Protein AF-A0A1G1N4B4-F1 (afdb_monomer)

Radius of gyration: 25.3 Å; Cα contacts (8 Å, |Δi|>4): 571; chains: 1; bounding box: 59×42×74 Å

pLDDT: mean 86.36, std 13.58, range [38.28, 98.62]

Nearest PDB structures (foldseek):
  8tgn-assembly1_A  TM=1.519E-01  e=7.685E+00  Homo sapiens

Secondary structure (DSSP, 8-state):
-HHHHHHHHHHHHHHTTTS-HHHHHHHHHHHHHHTTTT-----HHHHHHHHHHHHHHHHHHHPSPSSHHHHHHHHHHHHHHHHHHHHH-HHHHHHHHHHHHHHHHHSTTHHHHHHHHHHHHHHHHHHHHHHH-S-HHHHHHHH--TTTGGGGG-GGGGGGGGTHHHHHHHHHHHHHTHHHHHHHHHHHHHHHHHHHHHHHHSSS-GGG--TTHHHHHHHHHHHHHHHGGG--SHHHHHHHHHHHHHHHHHHHHHHHHHHHHHHHHHHHHTTSS-GGGEEE--STTSTT-EEEHHHHHHHHHHHHHHHHHS-TTS-EEE-GGGGHHHHHHT-PPPTTS----TT-PPPTTHHHHHHHHHHHHS--SEEEEEHHHHHHHHHHTT-HHHHHHHEEEEEEETTEEEEEE--

Structure (mmCIF, N/CA/C/O backbone):
data_AF-A0A1G1N4B4-F1
#
_entry.id   AF-A0A1G1N4B4-F1
#
loop_
_atom_site.group_PDB
_atom_site.id
_atom_site.type_symbol
_atom_site.label_atom_id
_atom_site.label_alt_id
_atom_site.label_comp_id
_atom_site.label_asym_id
_atom_site.label_entity_id
_atom_site.label_seq_id
_atom_site.pdbx_PDB_ins_code
_atom_site.Cartn_x
_atom_site.Cartn_y
_atom_site.Cartn_z
_atom_site.occupancy
_atom_site.B_iso_or_equiv
_atom_site.auth_seq_id
_atom_site.auth_comp_id
_atom_site.auth_asym_id
_atom_site.auth_atom_id
_atom_site.pdbx_PDB_model_num
ATOM 1 N N . MET A 1 1 ? -7.310 0.679 -12.005 1.00 62.72 1 MET A N 1
ATOM 2 C CA . MET A 1 1 ? -8.702 0.733 -11.497 1.00 62.72 1 MET A CA 1
ATOM 3 C C . MET A 1 1 ? -9.052 -0.441 -10.583 1.00 62.72 1 MET A C 1
ATOM 5 O O . MET A 1 1 ? -9.469 -0.174 -9.468 1.00 62.72 1 MET A O 1
ATOM 9 N N . VAL A 1 2 ? -8.836 -1.705 -10.985 1.00 78.50 2 VAL A N 1
ATOM 10 C CA . VAL A 1 2 ? -9.218 -2.896 -10.183 1.00 78.50 2 VAL A CA 1
ATOM 11 C C . VAL A 1 2 ? -8.687 -2.865 -8.740 1.00 78.50 2 VAL A C 1
ATOM 13 O O . VAL A 1 2 ? -9.461 -3.049 -7.807 1.00 78.50 2 VAL A O 1
ATOM 16 N N . VAL A 1 3 ? -7.397 -2.557 -8.549 1.00 82.81 3 VAL A N 1
ATOM 17 C CA . VAL A 1 3 ? -6.763 -2.459 -7.218 1.00 82.81 3 VAL A CA 1
ATOM 18 C C . VAL A 1 3 ? -7.506 -1.479 -6.303 1.00 82.81 3 VAL A C 1
ATOM 20 O O . VAL A 1 3 ? -7.942 -1.859 -5.219 1.00 82.81 3 VAL A O 1
ATOM 23 N N . SER A 1 4 ? -7.702 -0.238 -6.757 1.00 84.25 4 SER A N 1
ATOM 24 C CA . SER A 1 4 ? -8.369 0.808 -5.978 1.00 84.25 4 SER A CA 1
ATOM 25 C C . SER A 1 4 ? -9.798 0.403 -5.609 1.00 84.25 4 SER A C 1
ATOM 27 O O . SER A 1 4 ? -10.185 0.533 -4.452 1.00 84.25 4 SER A O 1
ATOM 29 N N . SER A 1 5 ? -10.564 -0.155 -6.554 1.00 89.56 5 SER A N 1
ATOM 30 C CA . SER A 1 5 ? -11.940 -0.611 -6.311 1.00 89.56 5 SER A CA 1
ATOM 31 C C . SER A 1 5 ? -12.020 -1.688 -5.228 1.00 89.56 5 SER A C 1
ATOM 33 O O . SER A 1 5 ? -12.883 -1.607 -4.355 1.00 89.56 5 SER A O 1
ATOM 35 N N . ILE A 1 6 ? -11.102 -2.661 -5.246 1.00 92.88 6 ILE A N 1
ATOM 36 C CA . ILE A 1 6 ? -11.040 -3.721 -4.231 1.00 92.88 6 ILE A CA 1
ATOM 37 C C . ILE A 1 6 ? -10.705 -3.135 -2.857 1.00 92.88 6 ILE A C 1
ATOM 39 O O . ILE A 1 6 ? -11.352 -3.486 -1.871 1.00 92.88 6 ILE A O 1
ATOM 43 N N . VAL A 1 7 ? -9.736 -2.218 -2.782 1.00 93.50 7 VAL A N 1
ATOM 44 C CA . VAL A 1 7 ? -9.358 -1.565 -1.520 1.00 93.50 7 VAL A CA 1
ATOM 45 C C . VAL A 1 7 ? -10.528 -0.766 -0.940 1.00 93.50 7 VAL A C 1
ATOM 47 O O . VAL A 1 7 ? -10.846 -0.926 0.236 1.00 93.50 7 VAL A O 1
ATOM 50 N N . ILE A 1 8 ? -11.211 0.045 -1.753 1.00 94.56 8 ILE A N 1
ATOM 51 C CA . ILE A 1 8 ? -12.369 0.839 -1.312 1.00 94.56 8 ILE A CA 1
ATOM 52 C C . ILE A 1 8 ? -13.488 -0.072 -0.805 1.00 94.56 8 ILE A C 1
ATOM 54 O O . ILE A 1 8 ? -14.028 0.163 0.275 1.00 94.56 8 ILE A O 1
ATOM 58 N N . ALA A 1 9 ? -13.812 -1.132 -1.553 1.00 96.25 9 ALA A N 1
ATOM 59 C CA . ALA A 1 9 ? -14.811 -2.109 -1.139 1.00 96.25 9 ALA A CA 1
ATOM 60 C C . ALA A 1 9 ? -14.412 -2.791 0.178 1.00 96.25 9 ALA A C 1
ATOM 62 O O . ALA A 1 9 ? -15.242 -2.928 1.074 1.00 96.25 9 ALA A O 1
ATOM 63 N N . GLY A 1 10 ? -13.136 -3.152 0.334 1.00 95.88 10 GLY A N 1
ATOM 64 C CA . GLY A 1 10 ? -12.613 -3.727 1.569 1.00 95.88 10 GLY A CA 1
ATOM 65 C C . GLY A 1 10 ? -12.801 -2.800 2.770 1.00 95.88 10 GLY A C 1
ATOM 66 O O . GLY A 1 10 ? -13.365 -3.212 3.782 1.00 95.88 10 GLY A O 1
ATOM 67 N N . ILE A 1 11 ? -12.430 -1.522 2.636 1.00 96.94 11 ILE A N 1
ATOM 68 C CA . ILE A 1 11 ? -12.612 -0.519 3.696 1.00 96.94 11 ILE A CA 1
ATOM 69 C C . ILE A 1 11 ? -14.091 -0.283 4.016 1.00 96.94 11 ILE A C 1
ATOM 71 O O . ILE A 1 11 ? -14.455 -0.214 5.194 1.00 96.94 11 ILE A O 1
ATOM 75 N N . PHE A 1 12 ? -14.956 -0.226 3.002 1.00 97.69 12 PHE A N 1
ATOM 76 C CA . PHE A 1 12 ? -16.398 -0.119 3.207 1.00 97.69 12 PHE A CA 1
ATOM 77 C C . PHE A 1 12 ? -16.924 -1.298 4.034 1.00 97.69 12 PHE A C 1
ATOM 79 O O . PHE A 1 12 ? -17.567 -1.096 5.064 1.00 97.69 12 PHE A O 1
ATOM 86 N N . VAL A 1 13 ? -16.614 -2.534 3.628 1.00 97.12 13 VAL A N 1
ATOM 87 C CA . VAL A 1 13 ? -17.072 -3.753 4.317 1.00 97.12 13 VAL A CA 1
ATOM 88 C C . VAL A 1 13 ? -16.498 -3.843 5.732 1.00 97.12 13 VAL A C 1
ATOM 90 O O . VAL A 1 13 ? -17.191 -4.280 6.649 1.00 97.12 13 VAL A O 1
ATOM 93 N N . MET A 1 14 ? -15.260 -3.389 5.941 1.00 95.75 14 MET A N 1
ATOM 94 C CA . MET A 1 14 ? -14.613 -3.368 7.253 1.00 95.75 14 MET A CA 1
ATOM 95 C C . MET A 1 14 ? -15.399 -2.535 8.284 1.00 95.75 14 MET A C 1
ATOM 97 O O . MET A 1 14 ? -15.497 -2.935 9.451 1.00 95.75 14 MET A O 1
ATOM 101 N N . LEU A 1 15 ? -15.969 -1.406 7.847 1.00 97.38 15 LEU A N 1
ATOM 102 C CA . LEU A 1 15 ? -16.739 -0.461 8.664 1.00 97.38 15 LEU A CA 1
ATOM 103 C C . LEU A 1 15 ? -18.243 -0.761 8.706 1.00 97.38 15 LEU A C 1
ATOM 105 O O . LEU A 1 15 ? -18.910 -0.441 9.696 1.00 97.38 15 LEU A O 1
ATOM 109 N N . TRP A 1 16 ? -18.773 -1.380 7.649 1.00 95.38 16 TRP A N 1
ATOM 110 C CA . TRP A 1 16 ? -20.190 -1.685 7.498 1.00 95.38 16 TRP A CA 1
ATOM 111 C C . TRP A 1 16 ? -20.737 -2.430 8.723 1.00 95.38 16 TRP A C 1
ATOM 113 O O . TRP A 1 16 ? -20.132 -3.377 9.227 1.00 95.38 16 TRP A O 1
ATOM 123 N N . LYS A 1 17 ? -21.894 -1.979 9.223 1.00 93.69 17 LYS A N 1
ATOM 124 C CA . LYS A 1 17 ? -22.563 -2.448 10.457 1.00 93.69 17 LYS A CA 1
ATOM 125 C C . LYS A 1 17 ? -21.830 -2.185 11.783 1.00 93.69 17 LYS A C 1
ATOM 127 O O . LYS A 1 17 ? -22.417 -2.447 12.828 1.00 93.69 17 LYS A O 1
ATOM 132 N N . ARG A 1 18 ? -20.596 -1.666 11.782 1.00 95.88 18 ARG A N 1
ATOM 133 C C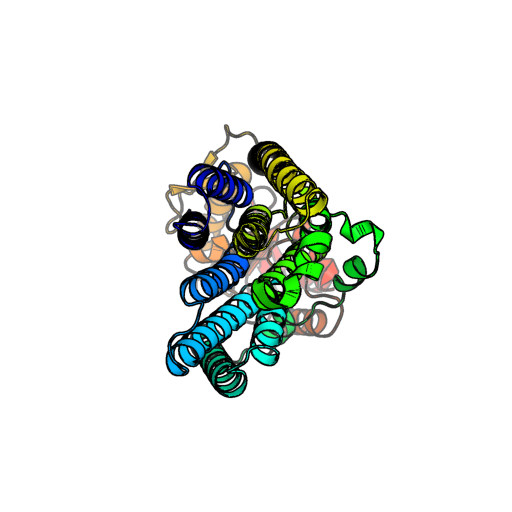A . ARG A 1 18 ? -19.823 -1.359 13.008 1.00 95.88 18 ARG A CA 1
ATOM 134 C C . ARG A 1 18 ? -19.737 0.131 13.310 1.00 95.88 18 ARG A C 1
ATOM 136 O O . ARG A 1 18 ? -19.601 0.525 14.463 1.00 95.88 18 ARG A O 1
ATOM 143 N N . VAL A 1 19 ? -19.821 0.949 12.270 1.00 97.44 19 VAL A N 1
ATOM 144 C CA . VAL A 1 19 ? -19.751 2.409 12.327 1.00 97.44 19 VAL A CA 1
ATOM 145 C C . VAL A 1 19 ? -20.936 2.974 11.525 1.00 97.44 19 VAL A C 1
ATOM 147 O O . VAL A 1 19 ? -21.379 2.324 10.574 1.00 97.44 19 VAL A O 1
ATOM 150 N N . PRO A 1 20 ? -21.494 4.153 11.873 1.00 97.75 20 PRO A N 1
ATOM 151 C CA . PRO A 1 20 ? -22.558 4.772 11.093 1.00 97.75 20 PRO A CA 1
ATOM 152 C C . PRO A 1 20 ? -22.214 4.891 9.611 1.00 97.75 20 PRO A C 1
ATOM 154 O O . PRO A 1 20 ? -21.070 5.166 9.232 1.00 97.75 20 PRO A O 1
ATOM 157 N N . LEU A 1 21 ? -23.235 4.725 8.770 1.00 97.69 21 LEU A N 1
ATOM 158 C CA . LEU A 1 21 ? -23.073 4.702 7.320 1.00 97.69 21 LEU A CA 1
ATOM 159 C C . LEU A 1 21 ? -22.429 5.985 6.782 1.00 97.69 21 LEU A C 1
ATOM 161 O O . LEU A 1 21 ? -21.584 5.912 5.900 1.00 97.69 21 LEU A O 1
ATOM 165 N N . ILE A 1 22 ? -22.752 7.146 7.355 1.00 97.50 22 ILE A N 1
ATOM 166 C CA . ILE A 1 22 ? -22.167 8.421 6.927 1.00 97.50 22 ILE A CA 1
ATOM 167 C C . ILE A 1 22 ? -20.639 8.458 7.103 1.00 97.50 22 ILE A C 1
ATOM 169 O O . ILE A 1 22 ? -19.933 8.913 6.208 1.00 97.50 22 ILE A O 1
ATOM 173 N N . PHE A 1 23 ? -20.105 7.906 8.197 1.00 97.69 23 PHE A N 1
ATOM 174 C CA . PHE A 1 23 ? -18.655 7.826 8.414 1.00 97.69 23 PHE A CA 1
ATOM 175 C C . PHE A 1 23 ? -18.024 6.727 7.561 1.00 97.69 23 PHE A C 1
ATOM 177 O O . PHE A 1 23 ? -16.926 6.903 7.044 1.00 97.69 23 PHE A O 1
ATOM 184 N N . THR A 1 24 ? -18.746 5.627 7.341 1.00 97.88 24 THR A N 1
ATOM 185 C CA . THR A 1 24 ? -18.329 4.573 6.406 1.00 97.88 24 THR A CA 1
ATOM 186 C C . THR A 1 24 ? -18.165 5.126 4.987 1.00 97.88 24 THR A C 1
ATOM 188 O O . THR A 1 24 ? -17.136 4.899 4.350 1.00 97.88 24 THR A O 1
ATOM 191 N N . ALA A 1 25 ? -19.138 5.905 4.508 1.00 97.88 25 ALA A N 1
ATOM 192 C CA . ALA A 1 25 ? -19.090 6.566 3.210 1.00 97.88 25 ALA A CA 1
ATOM 193 C C . ALA A 1 25 ? -17.952 7.595 3.146 1.00 97.88 25 ALA A C 1
ATOM 195 O O . ALA A 1 25 ? -17.162 7.565 2.208 1.00 97.88 25 ALA A O 1
ATOM 196 N N . LEU A 1 26 ? -17.812 8.441 4.173 1.00 98.06 26 LEU A N 1
ATOM 197 C CA . LEU A 1 26 ? -16.741 9.436 4.269 1.00 98.06 26 LEU A CA 1
ATOM 198 C C . LEU A 1 26 ? -15.349 8.798 4.152 1.00 98.06 26 LEU A C 1
ATOM 200 O O . LEU A 1 26 ? -14.536 9.229 3.339 1.00 98.06 26 LEU A O 1
ATOM 204 N N . VAL A 1 27 ? -15.083 7.737 4.915 1.00 97.69 27 VAL A N 1
ATOM 205 C CA . VAL A 1 27 ? -13.790 7.036 4.886 1.00 97.69 27 VAL A CA 1
ATOM 206 C C . VAL A 1 27 ? -13.583 6.267 3.575 1.00 97.69 27 VAL A C 1
ATOM 208 O O . VAL A 1 27 ? -12.455 6.162 3.090 1.00 97.69 27 VAL A O 1
ATOM 211 N N . SER A 1 28 ? -14.656 5.777 2.951 1.00 97.12 28 SER A N 1
ATOM 212 C CA . SER A 1 28 ? -14.583 5.153 1.622 1.00 97.12 28 SER A CA 1
ATOM 213 C C . SER A 1 28 ? -14.209 6.178 0.545 1.00 97.12 28 SER A C 1
ATOM 215 O O . SER A 1 28 ? -13.353 5.897 -0.290 1.00 97.12 28 SER A O 1
ATOM 217 N N . VAL A 1 29 ? -14.770 7.393 0.603 1.00 96.31 29 VAL A N 1
ATOM 218 C CA . VAL A 1 29 ? -14.394 8.516 -0.277 1.00 96.31 29 VAL A CA 1
ATOM 219 C C . VAL A 1 29 ? -12.964 8.984 -0.002 1.00 96.31 29 VAL A C 1
ATOM 221 O O . VAL A 1 29 ? -12.225 9.275 -0.939 1.00 96.31 29 VAL A O 1
ATOM 224 N N . LEU A 1 30 ? -12.529 9.007 1.259 1.00 96.69 30 LEU A N 1
ATOM 225 C CA . LEU A 1 30 ? -11.130 9.276 1.592 1.00 96.69 30 LEU A CA 1
ATOM 226 C C . LEU A 1 30 ? -10.199 8.230 0.969 1.00 96.69 30 LEU A C 1
ATOM 228 O O . LEU A 1 30 ? -9.240 8.585 0.297 1.00 96.69 30 LEU A O 1
ATOM 232 N N . THR A 1 31 ? -10.518 6.945 1.121 1.00 95.38 31 THR A N 1
ATOM 233 C CA . THR A 1 31 ? -9.761 5.847 0.497 1.00 95.38 31 THR A CA 1
ATOM 234 C C . THR A 1 31 ? -9.702 5.998 -1.025 1.00 95.38 31 THR A C 1
ATOM 236 O O . THR A 1 31 ? -8.644 5.818 -1.622 1.00 95.38 31 THR A O 1
ATOM 239 N N . LEU A 1 32 ? -10.821 6.377 -1.648 1.00 92.56 32 LEU A N 1
ATOM 240 C CA . LEU A 1 32 ? -10.923 6.628 -3.085 1.00 92.56 32 LEU A CA 1
ATOM 241 C C . LEU A 1 32 ? -9.916 7.688 -3.552 1.00 92.56 32 LEU A C 1
ATOM 243 O O . LEU A 1 32 ? -9.167 7.446 -4.497 1.00 92.56 32 LEU A O 1
ATOM 247 N N . VAL A 1 33 ? -9.865 8.848 -2.889 1.00 91.50 33 VAL A N 1
ATOM 248 C CA . VAL A 1 33 ? -8.936 9.920 -3.283 1.00 91.50 33 VAL A CA 1
ATOM 249 C C . VAL A 1 33 ? -7.495 9.645 -2.860 1.00 91.50 33 VAL A C 1
ATOM 251 O O . VAL A 1 33 ? -6.584 10.058 -3.574 1.00 91.50 33 VAL A O 1
ATOM 254 N N . SER A 1 34 ? -7.278 8.901 -1.769 1.00 90.38 34 SER A N 1
ATOM 255 C CA . SER A 1 34 ? -5.951 8.428 -1.367 1.00 90.38 34 SER A CA 1
ATOM 256 C C . SER A 1 34 ? -5.321 7.533 -2.430 1.00 90.38 34 SER A C 1
ATOM 258 O O . SER A 1 34 ? -4.125 7.623 -2.638 1.00 90.38 34 SER A O 1
ATOM 260 N N . PHE A 1 35 ? -6.109 6.738 -3.160 1.00 86.94 35 PHE A N 1
ATOM 261 C CA . PHE A 1 35 ? -5.646 5.922 -4.294 1.00 86.94 35 PHE A CA 1
ATOM 262 C C . PHE A 1 35 ? -5.773 6.655 -5.657 1.00 86.94 35 PHE A C 1
ATOM 264 O O . PHE A 1 35 ? -6.035 6.028 -6.687 1.00 86.94 35 PHE A O 1
ATOM 271 N N . TYR A 1 36 ? -5.602 7.987 -5.641 1.00 71.12 36 TYR A N 1
ATOM 272 C CA . TYR A 1 36 ? -5.532 8.942 -6.767 1.00 71.12 36 TYR A CA 1
ATOM 273 C C . TYR A 1 36 ? -6.633 8.820 -7.824 1.00 71.12 36 TYR A C 1
ATOM 275 O O . TYR A 1 36 ? -6.377 8.681 -9.018 1.00 71.12 36 TYR A O 1
ATOM 283 N N . TRP A 1 37 ? -7.887 8.950 -7.402 1.00 63.28 37 TRP A N 1
ATOM 284 C CA . TRP A 1 37 ? -9.055 8.830 -8.278 1.00 63.28 37 TRP A CA 1
ATOM 285 C C . TRP A 1 37 ? -9.079 9.672 -9.581 1.00 63.28 37 TRP A C 1
ATOM 287 O O . TRP A 1 37 ? -9.724 9.207 -10.516 1.00 63.28 37 TRP A O 1
ATOM 297 N N . PRO A 1 38 ? -8.383 10.816 -9.777 1.00 57.94 38 PRO A N 1
ATOM 298 C CA . PRO A 1 38 ? -8.297 11.393 -11.126 1.00 57.94 38 PRO A CA 1
ATOM 299 C C . PRO A 1 38 ? -7.073 10.942 -11.950 1.00 57.94 38 PRO A C 1
ATOM 301 O O . PRO A 1 38 ? -7.023 11.251 -13.139 1.00 57.94 38 PRO A O 1
ATOM 304 N N . SER A 1 39 ? -6.096 10.236 -11.369 1.00 61.50 39 SER A N 1
ATOM 305 C CA . SER A 1 39 ? -4.908 9.720 -12.067 1.00 61.50 39 SER A CA 1
ATOM 306 C C . SER A 1 39 ? -4.508 8.358 -11.503 1.00 61.50 39 SER A C 1
ATOM 308 O O . SER A 1 39 ? -3.727 8.253 -10.558 1.00 61.50 39 SER A O 1
ATOM 310 N N . SER A 1 40 ? -5.057 7.283 -12.071 1.00 56.94 40 SER A N 1
ATOM 311 C CA . SER A 1 40 ? -4.682 5.930 -11.665 1.00 56.94 40 SER A CA 1
ATOM 312 C C . SER A 1 40 ? -3.330 5.554 -12.272 1.00 56.94 40 SER A C 1
ATOM 314 O O . SER A 1 40 ? -3.279 4.861 -13.288 1.00 56.94 40 SER A O 1
ATOM 316 N N . HIS A 1 41 ? -2.236 6.002 -11.663 1.00 62.00 41 HIS A N 1
ATOM 317 C CA . HIS A 1 41 ? -0.910 5.528 -12.039 1.00 62.00 41 HIS A CA 1
ATOM 318 C C . HIS A 1 41 ? -0.619 4.201 -11.311 1.00 62.00 41 HIS A C 1
ATOM 320 O O . HIS A 1 41 ? -0.771 4.120 -10.086 1.00 62.00 41 HIS A O 1
ATOM 326 N N . PRO A 1 42 ? -0.243 3.122 -12.022 1.00 66.00 42 PRO A N 1
ATOM 327 C CA . PRO A 1 42 ? 0.065 1.843 -11.387 1.00 66.00 42 PRO A CA 1
ATOM 328 C C . PRO A 1 42 ? 1.412 1.931 -10.666 1.00 66.00 42 PRO A C 1
ATOM 330 O O . PRO A 1 42 ? 2.459 1.769 -11.281 1.00 66.00 42 PRO A O 1
ATOM 333 N N . TRP A 1 43 ? 1.401 2.260 -9.374 1.00 76.25 43 TRP A N 1
ATOM 334 C CA . TRP A 1 43 ? 2.604 2.253 -8.537 1.00 76.25 43 TRP A CA 1
ATOM 335 C C . TRP A 1 43 ? 2.638 0.960 -7.733 1.00 76.25 43 TRP A C 1
ATOM 337 O O . TRP A 1 43 ? 1.604 0.508 -7.234 1.00 76.25 43 TRP A O 1
ATOM 347 N N . TYR A 1 44 ? 3.827 0.374 -7.589 1.00 82.00 44 TYR A N 1
ATOM 348 C CA . TYR A 1 44 ? 4.023 -0.849 -6.804 1.00 82.00 44 TYR A CA 1
ATOM 349 C C . TYR A 1 44 ? 3.528 -0.692 -5.357 1.00 82.00 44 TYR A C 1
ATOM 351 O O . TYR A 1 44 ? 3.053 -1.657 -4.765 1.00 82.00 44 TYR A O 1
ATOM 359 N N . ASP A 1 45 ? 3.543 0.531 -4.816 1.00 87.31 45 ASP A N 1
ATOM 360 C CA . ASP A 1 45 ? 2.978 0.891 -3.513 1.00 87.31 45 ASP A CA 1
ATOM 361 C C . ASP A 1 45 ? 1.489 0.531 -3.401 1.00 87.31 45 ASP A C 1
ATOM 363 O O . ASP A 1 45 ? 1.076 -0.063 -2.405 1.00 87.31 45 ASP A O 1
ATOM 367 N N . HIS A 1 46 ? 0.684 0.809 -4.435 1.00 88.81 46 HIS A N 1
ATOM 368 C CA . HIS A 1 46 ? -0.741 0.458 -4.445 1.00 88.81 46 HIS A CA 1
ATOM 369 C C . HIS A 1 46 ? -0.948 -1.048 -4.335 1.00 88.81 46 HIS A C 1
ATOM 371 O O . HIS A 1 46 ? -1.781 -1.505 -3.554 1.00 88.81 46 HIS A O 1
ATOM 377 N N . SER A 1 47 ? -0.188 -1.812 -5.117 1.00 90.94 47 SER A N 1
ATOM 378 C CA . SER A 1 47 ? -0.277 -3.269 -5.133 1.00 90.94 47 SER A CA 1
ATOM 379 C C . SER A 1 47 ? 0.236 -3.872 -3.823 1.00 90.94 47 SER A C 1
ATOM 381 O O . SER A 1 47 ? -0.377 -4.793 -3.294 1.00 90.94 47 SER A O 1
ATOM 383 N N . ALA A 1 48 ? 1.304 -3.325 -3.236 1.00 93.00 48 ALA A N 1
ATOM 384 C CA . ALA A 1 48 ? 1.812 -3.793 -1.949 1.00 93.00 48 ALA A CA 1
ATOM 385 C C . ALA A 1 48 ? 0.805 -3.528 -0.817 1.00 93.00 48 ALA A C 1
ATOM 387 O O . ALA A 1 48 ? 0.537 -4.420 -0.004 1.00 93.00 48 ALA A O 1
ATOM 388 N N . HIS A 1 49 ? 0.200 -2.336 -0.784 1.00 95.00 49 HIS A N 1
ATOM 389 C CA . HIS A 1 49 ? -0.834 -1.998 0.193 1.00 95.00 49 HIS A CA 1
ATOM 390 C C . HIS A 1 49 ? -2.142 -2.760 -0.026 1.00 95.00 49 HIS A C 1
ATOM 392 O O . HIS A 1 49 ? -2.791 -3.094 0.961 1.00 95.00 49 HIS A O 1
ATOM 398 N N . LEU A 1 50 ? -2.515 -3.095 -1.267 1.00 95.31 50 LEU A N 1
ATOM 399 C CA . LEU A 1 50 ? -3.688 -3.928 -1.558 1.00 95.31 50 LEU A CA 1
ATOM 400 C C . LEU A 1 50 ? -3.670 -5.215 -0.734 1.00 95.31 50 LEU A C 1
ATOM 402 O O . LEU A 1 50 ? -4.635 -5.500 -0.027 1.00 95.31 50 LEU A O 1
ATOM 406 N N . TRP A 1 51 ? -2.570 -5.968 -0.795 1.00 97.12 51 TRP A N 1
ATOM 407 C CA . TRP A 1 51 ? -2.450 -7.239 -0.085 1.00 97.12 51 TRP A CA 1
ATOM 408 C C . TRP A 1 51 ? -2.590 -7.054 1.430 1.00 97.12 51 TRP A C 1
ATOM 410 O O . TRP A 1 51 ? -3.381 -7.742 2.079 1.00 97.12 51 TRP A O 1
ATOM 420 N N . GLY A 1 52 ? -1.895 -6.063 1.992 1.00 97.25 52 GLY A N 1
ATOM 421 C CA . GLY A 1 52 ? -1.977 -5.753 3.418 1.00 97.25 52 GLY A CA 1
ATOM 422 C C . GLY A 1 52 ? -3.368 -5.287 3.867 1.00 97.25 52 GLY A C 1
ATOM 423 O O . GLY A 1 52 ? -3.838 -5.686 4.933 1.00 97.25 52 GLY A O 1
ATOM 424 N N . ILE A 1 53 ? -4.068 -4.490 3.053 1.00 97.56 53 ILE A N 1
ATOM 425 C CA . ILE A 1 53 ? -5.428 -4.016 3.349 1.00 97.56 53 ILE A CA 1
ATOM 426 C C . ILE A 1 53 ? -6.453 -5.147 3.211 1.00 97.56 53 ILE A C 1
ATOM 428 O O . ILE A 1 53 ? -7.380 -5.214 4.016 1.00 97.56 53 ILE A O 1
ATOM 432 N N . LEU A 1 54 ? -6.290 -6.067 2.257 1.00 97.56 54 LEU A N 1
ATOM 433 C CA . LEU A 1 54 ? -7.131 -7.263 2.152 1.00 97.56 54 LEU A CA 1
ATOM 434 C C . LEU A 1 54 ? -6.998 -8.151 3.390 1.00 97.56 54 LEU A C 1
ATOM 436 O O . LEU A 1 54 ? -8.010 -8.548 3.971 1.00 97.56 54 LEU A O 1
ATOM 440 N N . ALA A 1 55 ? -5.764 -8.408 3.833 1.00 97.88 55 ALA A N 1
ATOM 441 C CA . ALA A 1 55 ? -5.500 -9.129 5.075 1.00 97.88 55 ALA A CA 1
ATOM 442 C C . ALA A 1 55 ? -6.148 -8.443 6.279 1.00 97.88 55 ALA A C 1
ATOM 444 O O . ALA A 1 55 ? -6.857 -9.087 7.051 1.00 97.88 55 ALA A O 1
ATOM 445 N N . LEU A 1 56 ? -5.970 -7.124 6.402 1.00 97.88 56 LEU A N 1
ATOM 446 C CA . LEU A 1 56 ? -6.591 -6.335 7.460 1.00 97.88 56 LEU A CA 1
ATOM 447 C C . LEU A 1 56 ? -8.121 -6.427 7.413 1.00 97.88 56 LEU A C 1
ATOM 449 O O . LEU A 1 56 ? -8.757 -6.639 8.440 1.00 97.88 56 LEU A O 1
ATOM 453 N N . THR A 1 57 ? -8.713 -6.295 6.229 1.00 97.38 57 THR A N 1
ATOM 454 C CA . THR A 1 57 ? -10.164 -6.343 6.028 1.00 97.38 57 THR A CA 1
ATOM 455 C C . THR A 1 57 ? -10.723 -7.683 6.491 1.00 97.38 57 THR A C 1
ATOM 457 O O . THR A 1 57 ? -11.637 -7.713 7.318 1.00 97.38 57 THR A O 1
ATOM 460 N N . LEU A 1 58 ? -10.144 -8.795 6.023 1.00 96.62 58 LEU A N 1
ATOM 461 C CA . LEU A 1 58 ? -10.572 -10.136 6.418 1.00 96.62 58 LEU A CA 1
ATOM 462 C C . LEU A 1 58 ? -10.386 -10.357 7.921 1.00 96.62 58 LEU A C 1
ATOM 464 O O . LEU A 1 58 ? -11.298 -10.850 8.582 1.00 96.62 58 LEU A O 1
ATOM 468 N N . LEU A 1 59 ? -9.249 -9.929 8.474 1.00 96.88 59 LEU A N 1
ATOM 469 C CA . LEU A 1 59 ? -8.963 -10.011 9.903 1.00 96.88 59 LEU A CA 1
ATOM 470 C C . LEU A 1 59 ? -10.017 -9.273 10.737 1.00 96.88 59 LEU A C 1
ATOM 472 O O . LEU A 1 59 ? -10.530 -9.812 11.716 1.00 96.88 59 LEU A O 1
ATOM 476 N N . ILE A 1 60 ? -10.368 -8.047 10.353 1.00 96.50 60 ILE A N 1
ATOM 477 C CA . ILE A 1 60 ? -11.362 -7.246 11.067 1.00 96.50 60 ILE A CA 1
ATOM 478 C C . ILE A 1 60 ? -12.764 -7.848 10.920 1.00 96.50 60 ILE A C 1
ATOM 480 O O . ILE A 1 60 ? -13.505 -7.893 11.898 1.00 96.50 60 ILE A O 1
ATOM 484 N N . ILE A 1 61 ? -13.146 -8.357 9.745 1.00 94.81 61 ILE A N 1
ATOM 485 C CA . ILE A 1 61 ? -14.440 -9.031 9.530 1.00 94.81 61 ILE A CA 1
ATOM 486 C C . ILE A 1 61 ? -14.552 -10.312 10.363 1.00 94.81 61 ILE A C 1
ATOM 488 O O . ILE A 1 61 ? -15.581 -10.521 11.001 1.00 94.81 61 ILE A O 1
ATOM 492 N N . ALA A 1 62 ? -13.499 -11.127 10.403 1.00 93.25 62 ALA A N 1
ATOM 493 C CA . ALA A 1 62 ? -13.488 -12.403 11.113 1.00 93.25 62 ALA A CA 1
ATOM 494 C C . ALA A 1 62 ? -13.515 -12.259 12.647 1.00 93.25 62 ALA A C 1
ATOM 496 O O . ALA A 1 62 ? -13.782 -13.235 13.348 1.00 93.25 62 ALA A O 1
ATOM 497 N N . ARG A 1 63 ? -13.244 -11.060 13.184 1.00 91.00 63 ARG A N 1
ATOM 498 C CA . ARG A 1 63 ? -13.258 -10.796 14.627 1.00 91.00 63 ARG A CA 1
ATOM 499 C C . ARG A 1 63 ? -14.662 -10.448 15.156 1.00 91.00 63 ARG A C 1
ATOM 501 O O . ARG A 1 63 ? -15.373 -9.657 14.526 1.00 91.00 63 ARG A O 1
ATOM 508 N N . PRO A 1 64 ? -15.024 -10.933 16.363 1.00 90.69 64 PRO A N 1
ATOM 509 C CA . PRO A 1 64 ? -14.266 -11.871 17.205 1.00 90.69 64 PRO A CA 1
ATOM 510 C C . PRO A 1 64 ? -14.286 -13.305 16.645 1.00 90.69 64 PRO A C 1
ATOM 512 O O . PRO A 1 64 ? -15.302 -13.750 16.112 1.00 90.69 64 PRO A O 1
ATOM 515 N N . PHE A 1 65 ? -13.178 -14.040 16.795 1.00 92.31 65 PHE A N 1
ATOM 516 C CA . PHE A 1 65 ? -13.088 -15.426 16.324 1.00 92.31 65 PHE A CA 1
ATOM 517 C C . PHE A 1 65 ? -13.971 -16.335 17.177 1.00 92.31 65 PHE A C 1
ATOM 519 O O . PHE A 1 65 ? -13.737 -16.475 18.378 1.00 92.31 65 PHE A O 1
ATOM 526 N N . LYS A 1 66 ? -14.968 -16.968 16.554 1.00 90.62 66 LYS A N 1
ATOM 527 C CA . LYS A 1 66 ? -15.874 -17.894 17.246 1.00 90.62 66 LYS A CA 1
ATOM 528 C C . LYS A 1 66 ? -15.196 -19.226 17.542 1.00 90.62 66 LYS A C 1
ATOM 530 O O . LYS A 1 66 ? -15.505 -19.851 18.551 1.00 90.62 66 LYS A O 1
ATOM 535 N N . GLN A 1 67 ? -14.289 -19.664 16.667 1.00 92.75 67 GLN A N 1
ATOM 536 C CA . GLN A 1 67 ? -13.589 -20.936 16.805 1.00 92.75 67 GLN A CA 1
ATOM 537 C C . GLN A 1 67 ? -12.077 -20.780 16.565 1.00 92.75 67 GLN A C 1
ATOM 539 O O . GLN A 1 67 ? -11.664 -19.938 15.763 1.00 92.75 67 GLN A O 1
ATOM 544 N N . PRO A 1 68 ? -11.223 -21.615 17.195 1.00 92.62 68 PRO A N 1
ATOM 545 C CA . PRO A 1 68 ? -9.775 -21.579 16.969 1.00 92.62 68 PRO A CA 1
ATOM 546 C C . PRO A 1 68 ? -9.378 -21.773 15.498 1.00 92.62 68 PRO A C 1
ATOM 548 O O . PRO A 1 68 ? -8.402 -21.178 15.046 1.00 92.62 68 PRO A O 1
ATOM 551 N N . ARG A 1 69 ? -10.159 -22.548 14.732 1.00 95.19 69 ARG A N 1
ATOM 552 C CA . ARG A 1 69 ? -9.950 -22.732 13.286 1.00 95.19 69 ARG A CA 1
ATOM 553 C C . ARG A 1 69 ? -10.129 -21.436 12.490 1.00 95.19 69 ARG A C 1
ATOM 555 O O . ARG A 1 69 ? -9.384 -21.193 11.551 1.00 95.19 69 ARG A O 1
ATOM 562 N N . ASP A 1 70 ? -11.062 -20.574 12.891 1.00 94.50 70 ASP A N 1
ATOM 563 C CA . ASP A 1 70 ? -11.300 -19.300 12.204 1.00 94.50 70 ASP A CA 1
ATOM 564 C C . ASP A 1 70 ? -10.089 -18.377 12.397 1.00 94.50 70 ASP A C 1
ATOM 566 O O . ASP A 1 70 ? -9.666 -17.677 11.479 1.00 94.50 70 ASP A O 1
ATOM 570 N N . CYS A 1 71 ? -9.486 -18.438 13.589 1.00 95.44 71 CYS A N 1
ATOM 571 C CA . CYS A 1 71 ? -8.246 -17.743 13.913 1.00 95.44 71 CYS A CA 1
ATOM 572 C C . CYS A 1 71 ? -7.061 -18.281 13.092 1.00 95.44 71 CYS A C 1
ATOM 574 O O . CYS A 1 71 ? -6.309 -17.485 12.534 1.00 95.44 71 CYS A O 1
ATOM 576 N N . LEU A 1 72 ? -6.942 -19.608 12.951 1.00 96.94 72 LEU A N 1
ATOM 577 C CA . LEU A 1 72 ? -5.944 -20.261 12.093 1.00 96.94 72 LEU A CA 1
ATOM 578 C C . LEU A 1 72 ? -6.054 -19.777 10.636 1.00 96.94 72 LEU A C 1
ATOM 580 O O . LEU A 1 72 ? -5.059 -19.344 10.060 1.00 96.94 72 LEU A O 1
ATOM 584 N N . TYR A 1 73 ? -7.253 -19.813 10.045 1.00 97.19 73 TYR A N 1
ATOM 585 C CA . TYR A 1 73 ? -7.455 -19.428 8.644 1.00 97.19 73 TYR A CA 1
ATOM 586 C C . TYR A 1 73 ? -7.251 -17.934 8.401 1.00 97.19 73 TYR A C 1
ATOM 588 O O . TYR A 1 73 ? -6.627 -17.561 7.408 1.00 97.19 73 TYR A O 1
ATOM 596 N N . ALA A 1 74 ? -7.717 -17.075 9.311 1.00 97.06 74 ALA A N 1
ATOM 597 C CA . ALA A 1 74 ? -7.454 -15.644 9.218 1.00 97.06 74 ALA A CA 1
ATOM 598 C C . ALA A 1 74 ? -5.951 -15.347 9.310 1.00 97.06 74 ALA A C 1
ATOM 600 O O . ALA A 1 74 ? -5.432 -14.556 8.524 1.00 97.06 74 ALA A O 1
ATOM 601 N N . ALA A 1 75 ? -5.232 -16.017 10.215 1.00 97.81 75 ALA A N 1
ATOM 602 C CA . ALA A 1 75 ? -3.788 -15.862 10.334 1.00 97.81 75 ALA A CA 1
ATOM 603 C C . ALA A 1 75 ? -3.038 -16.381 9.103 1.00 97.81 75 ALA A C 1
ATOM 605 O O . ALA A 1 75 ? -2.126 -15.709 8.626 1.00 97.81 75 ALA A O 1
ATOM 606 N N . MET A 1 76 ? -3.465 -17.511 8.535 1.00 98.31 76 MET A N 1
ATOM 607 C CA . MET A 1 76 ? -2.940 -18.037 7.272 1.00 98.31 76 MET A CA 1
ATOM 608 C C . MET A 1 76 ? -3.133 -17.057 6.119 1.00 98.31 76 MET A C 1
ATOM 610 O O . MET A 1 76 ? -2.191 -16.783 5.377 1.00 98.31 76 MET A O 1
ATOM 614 N N . PHE A 1 77 ? -4.317 -16.458 6.002 1.00 98.31 77 PHE A N 1
ATOM 615 C CA . PHE A 1 77 ? -4.562 -15.436 4.994 1.00 98.31 77 PHE A CA 1
ATOM 616 C C . PHE A 1 77 ? -3.672 -14.201 5.203 1.00 98.31 77 PHE A C 1
ATOM 618 O O . PHE A 1 77 ? -3.060 -13.722 4.250 1.00 98.31 77 PHE A O 1
ATOM 625 N N . CYS A 1 78 ? -3.519 -13.726 6.446 1.00 98.19 78 CYS A N 1
ATOM 626 C CA . CYS A 1 78 ? -2.607 -12.623 6.758 1.00 98.19 78 CYS A CA 1
ATOM 627 C C . CYS A 1 78 ? -1.149 -12.945 6.402 1.00 98.19 78 CYS A C 1
ATOM 629 O O . CYS A 1 78 ? -0.475 -12.090 5.836 1.00 98.19 78 CYS A O 1
ATOM 631 N N . GLY A 1 79 ? -0.665 -14.155 6.704 1.00 98.19 79 GLY A N 1
ATOM 632 C CA . GLY A 1 79 ? 0.700 -14.585 6.384 1.00 98.19 79 GLY A CA 1
ATOM 633 C C . GLY A 1 79 ? 0.961 -14.609 4.883 1.00 98.19 79 GLY A C 1
ATOM 634 O O . GLY A 1 79 ? 1.938 -14.027 4.416 1.00 98.19 79 GLY A O 1
ATOM 635 N N . LEU A 1 80 ? 0.034 -15.194 4.119 1.00 98.31 80 LEU A N 1
ATOM 636 C CA . LEU A 1 80 ? 0.101 -15.222 2.659 1.00 98.31 80 LEU A CA 1
ATOM 637 C C . LEU A 1 80 ? 0.155 -13.803 2.077 1.00 98.31 80 LEU A C 1
ATOM 639 O O . LEU A 1 80 ? 1.068 -13.466 1.327 1.00 98.31 80 LEU A O 1
ATOM 643 N N . MET A 1 81 ? -0.803 -12.955 2.449 1.00 98.19 81 MET A N 1
ATOM 644 C CA . MET A 1 81 ? -0.896 -11.589 1.935 1.00 98.19 81 MET A CA 1
ATOM 645 C C . MET A 1 81 ? 0.296 -10.715 2.349 1.00 98.19 81 MET A C 1
ATOM 647 O O . MET A 1 81 ? 0.745 -9.886 1.562 1.00 98.19 81 MET A O 1
ATOM 651 N N . ALA A 1 82 ? 0.833 -10.889 3.561 1.00 97.44 82 ALA A N 1
ATOM 652 C CA . ALA A 1 82 ? 2.007 -10.149 4.018 1.00 97.44 82 ALA A CA 1
ATOM 653 C C . ALA A 1 82 ? 3.257 -10.509 3.199 1.00 97.44 82 ALA A C 1
ATOM 655 O O . ALA A 1 82 ? 4.009 -9.616 2.810 1.00 97.44 82 ALA A O 1
ATOM 656 N N . VAL A 1 83 ? 3.436 -11.791 2.865 1.00 95.62 83 VAL A N 1
ATOM 657 C CA . VAL A 1 83 ? 4.511 -12.241 1.970 1.00 95.62 83 VAL A CA 1
ATOM 658 C C . VAL A 1 83 ? 4.316 -11.689 0.556 1.00 95.62 83 VAL A C 1
ATOM 660 O O . VAL A 1 83 ? 5.252 -11.127 -0.004 1.00 95.62 83 VAL A O 1
ATOM 663 N N . LEU A 1 84 ? 3.104 -11.748 -0.005 1.00 95.06 84 LEU A N 1
ATOM 664 C CA . LEU A 1 84 ? 2.826 -11.148 -1.319 1.00 95.06 84 LEU A CA 1
ATOM 665 C C . LEU A 1 84 ? 3.082 -9.632 -1.327 1.00 95.06 84 LEU A C 1
ATOM 667 O O . LEU A 1 84 ? 3.653 -9.105 -2.281 1.00 95.06 84 LEU A O 1
ATOM 671 N N . SER A 1 85 ? 2.726 -8.930 -0.246 1.00 95.25 85 SER A N 1
ATOM 67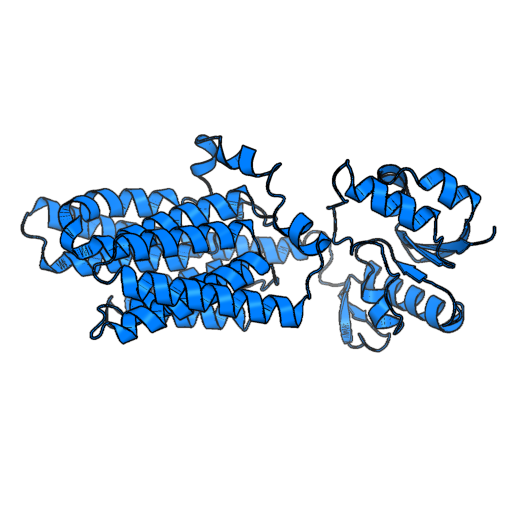2 C CA . SER A 1 85 ? 3.056 -7.514 -0.052 1.00 95.25 85 SER A CA 1
ATOM 673 C C . SER A 1 85 ? 4.568 -7.286 -0.049 1.00 95.25 85 SER A C 1
ATOM 675 O O . SER A 1 85 ? 5.046 -6.407 -0.761 1.00 95.25 85 SER A O 1
ATOM 677 N N . PHE A 1 86 ? 5.325 -8.114 0.678 1.00 92.69 86 PHE A N 1
ATOM 678 C CA . PHE A 1 86 ? 6.787 -8.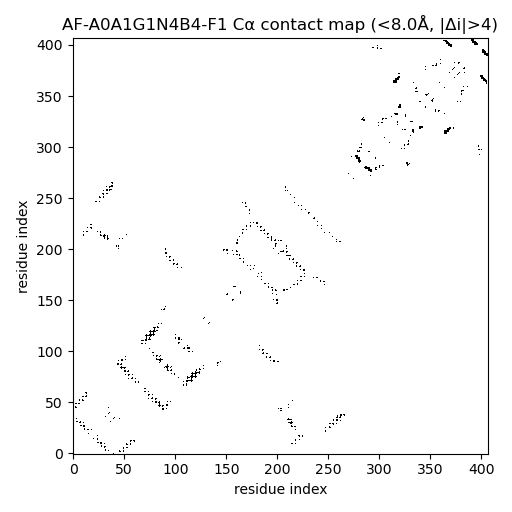036 0.761 1.00 92.69 86 PHE A CA 1
ATOM 679 C C . PHE A 1 86 ? 7.459 -8.228 -0.595 1.00 92.69 86 PHE A C 1
ATOM 681 O O . PHE A 1 86 ? 8.320 -7.438 -0.966 1.00 92.69 86 PHE A O 1
ATOM 688 N N . PHE A 1 87 ? 7.028 -9.217 -1.370 1.00 89.31 87 PHE A N 1
ATOM 689 C CA . PHE A 1 87 ? 7.578 -9.442 -2.703 1.00 89.31 87 PHE A CA 1
ATOM 690 C C . PHE A 1 87 ? 7.106 -8.427 -3.746 1.00 89.31 87 PHE A C 1
ATOM 692 O O . PHE A 1 87 ? 7.788 -8.224 -4.744 1.00 89.31 87 PHE A O 1
ATOM 699 N N . THR A 1 88 ? 5.972 -7.762 -3.514 1.00 88.50 88 THR A N 1
ATOM 700 C CA . THR A 1 88 ? 5.549 -6.625 -4.343 1.00 88.50 88 THR A CA 1
ATOM 701 C C . THR A 1 88 ? 6.384 -5.382 -4.031 1.00 88.50 88 THR A C 1
ATOM 703 O O . THR A 1 88 ? 6.797 -4.667 -4.942 1.00 88.50 88 THR A O 1
ATOM 706 N N . LYS A 1 89 ? 6.615 -5.102 -2.742 1.00 87.50 89 LYS A N 1
ATOM 707 C CA . LYS A 1 89 ? 7.491 -4.027 -2.276 1.00 87.50 89 LYS A CA 1
ATOM 708 C C . LYS A 1 89 ? 7.951 -4.285 -0.838 1.00 87.50 89 LYS A C 1
ATOM 710 O O . LYS A 1 89 ? 7.174 -4.165 0.113 1.00 87.50 89 LYS A O 1
ATOM 715 N N . SER A 1 90 ? 9.231 -4.607 -0.674 1.00 88.00 90 SER A N 1
ATOM 716 C CA . SER A 1 90 ? 9.787 -5.124 0.583 1.00 88.00 90 SER A CA 1
ATOM 717 C C . SER A 1 90 ? 9.650 -4.166 1.758 1.00 88.00 90 SER A C 1
ATOM 719 O O . SER A 1 90 ? 9.304 -4.596 2.857 1.00 88.00 90 SER A O 1
ATOM 721 N N . ASN A 1 91 ? 9.856 -2.867 1.539 1.00 86.94 91 ASN A N 1
ATOM 722 C CA . ASN A 1 91 ? 9.750 -1.846 2.578 1.00 86.94 91 ASN A CA 1
ATOM 723 C C . ASN A 1 91 ? 8.336 -1.797 3.191 1.00 86.94 91 ASN A C 1
ATOM 725 O O . ASN A 1 91 ? 8.193 -1.847 4.410 1.00 86.94 91 ASN A O 1
ATOM 729 N N . ILE A 1 92 ? 7.292 -1.787 2.358 1.00 91.94 92 ILE A N 1
ATOM 730 C CA . ILE A 1 92 ? 5.886 -1.793 2.788 1.00 91.94 92 ILE A CA 1
ATOM 731 C C . ILE A 1 92 ? 5.516 -3.146 3.403 1.00 91.94 92 ILE A C 1
ATOM 733 O O . ILE A 1 92 ? 4.940 -3.213 4.493 1.00 91.94 92 ILE A O 1
ATOM 737 N N . GLY A 1 93 ? 5.851 -4.239 2.717 1.00 93.62 93 GLY A N 1
ATOM 738 C CA . GLY A 1 93 ? 5.478 -5.577 3.158 1.00 93.62 93 GLY A CA 1
ATOM 739 C C . GLY A 1 93 ? 6.140 -5.991 4.466 1.00 93.62 93 GLY A C 1
ATOM 740 O O . GLY A 1 93 ? 5.489 -6.636 5.280 1.00 93.62 93 GLY A O 1
ATOM 741 N N . THR A 1 94 ? 7.375 -5.555 4.735 1.00 92.50 94 THR A N 1
ATOM 742 C CA . THR A 1 94 ? 8.060 -5.815 6.016 1.00 92.50 94 THR A CA 1
ATOM 743 C C . THR A 1 94 ? 7.254 -5.277 7.195 1.00 92.50 94 THR A C 1
ATOM 745 O O . THR A 1 94 ? 7.103 -5.964 8.206 1.00 92.50 94 THR A O 1
ATOM 748 N N . ILE A 1 95 ? 6.673 -4.079 7.066 1.00 94.94 95 ILE A N 1
ATOM 749 C CA . ILE A 1 95 ? 5.849 -3.505 8.133 1.00 94.94 95 ILE A CA 1
ATOM 750 C C . ILE A 1 95 ? 4.538 -4.280 8.292 1.00 94.94 95 ILE A C 1
ATOM 752 O O . ILE A 1 95 ? 4.125 -4.523 9.423 1.00 94.94 95 ILE A O 1
ATOM 756 N N . TYR A 1 96 ? 3.906 -4.739 7.205 1.00 97.62 96 TYR A N 1
ATOM 757 C CA . TYR A 1 96 ? 2.738 -5.625 7.309 1.00 97.62 96 TYR A CA 1
ATOM 758 C C . TYR A 1 96 ? 3.080 -6.958 7.981 1.00 97.62 96 TYR A C 1
ATOM 760 O O . TYR A 1 96 ? 2.336 -7.398 8.859 1.00 97.62 96 TYR A O 1
ATOM 768 N N . VAL A 1 97 ? 4.215 -7.568 7.619 1.00 97.12 97 VAL A N 1
ATOM 769 C CA . VAL A 1 97 ? 4.706 -8.803 8.241 1.00 97.12 97 VAL A CA 1
ATOM 770 C C . VAL A 1 97 ? 4.867 -8.604 9.747 1.00 97.12 97 VAL A C 1
ATOM 772 O O . VAL A 1 97 ? 4.355 -9.401 10.535 1.00 97.12 97 VAL A O 1
ATOM 775 N N . LEU A 1 98 ? 5.526 -7.520 10.160 1.00 96.81 98 LEU A N 1
ATOM 776 C CA . LEU A 1 98 ? 5.740 -7.210 11.571 1.00 96.81 98 LEU A CA 1
ATOM 777 C C . LEU A 1 98 ? 4.427 -6.893 12.297 1.00 96.81 98 LEU A C 1
ATOM 779 O O . LEU A 1 98 ? 4.182 -7.413 13.383 1.00 96.81 98 LEU A O 1
ATOM 783 N N . MET A 1 99 ? 3.562 -6.075 11.696 1.00 97.38 99 MET A N 1
ATOM 784 C CA . MET A 1 99 ? 2.276 -5.682 12.273 1.00 97.38 99 MET A CA 1
ATOM 785 C C . MET A 1 99 ? 1.395 -6.901 12.564 1.00 97.38 99 MET A C 1
ATOM 787 O O . MET A 1 99 ? 0.870 -7.025 13.673 1.00 97.38 99 MET A O 1
ATOM 791 N N . PHE A 1 100 ? 1.240 -7.816 11.601 1.00 98.19 100 PHE A N 1
ATOM 792 C CA . PHE A 1 100 ? 0.443 -9.025 11.809 1.00 98.19 100 PHE A CA 1
ATOM 793 C C . PHE A 1 100 ? 1.117 -9.994 12.779 1.00 98.19 100 PHE A C 1
ATOM 795 O O . PHE A 1 100 ? 0.437 -10.568 13.625 1.00 98.19 100 PHE A O 1
ATOM 802 N N . PHE A 1 101 ? 2.441 -10.133 12.730 1.00 97.56 101 PHE A N 1
ATOM 803 C CA . PHE A 1 101 ? 3.174 -10.952 13.693 1.00 97.56 101 PHE A CA 1
ATOM 804 C C . PHE A 1 101 ? 2.957 -10.482 15.141 1.00 97.56 101 PHE A C 1
ATOM 806 O O . PHE A 1 101 ? 2.586 -11.282 16.002 1.00 97.56 101 PHE A O 1
ATOM 813 N N . VAL A 1 102 ? 3.097 -9.175 15.399 1.00 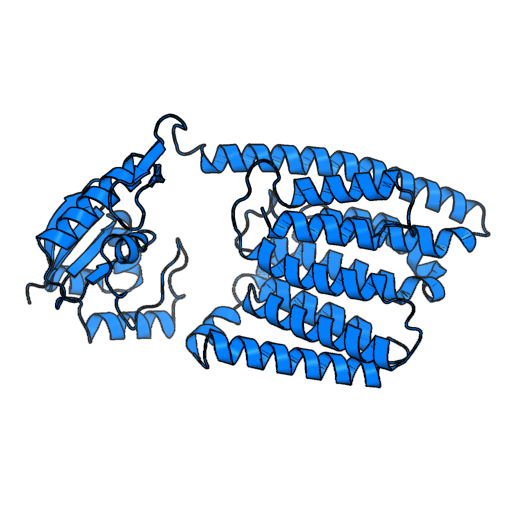97.38 102 VAL A N 1
ATOM 814 C CA . VAL A 1 102 ? 2.841 -8.575 16.719 1.00 97.38 102 VAL A CA 1
ATOM 815 C C . VAL A 1 102 ? 1.392 -8.797 17.145 1.00 97.38 102 VAL A C 1
ATOM 817 O O . VAL A 1 102 ? 1.150 -9.210 18.280 1.00 97.38 102 VAL A O 1
ATOM 820 N N . PHE A 1 103 ? 0.431 -8.582 16.239 1.00 96.75 103 PHE A N 1
ATOM 821 C CA . PHE A 1 103 ? -0.984 -8.847 16.500 1.00 96.75 103 PHE A CA 1
ATOM 822 C C . PHE A 1 103 ? -1.220 -10.291 16.972 1.00 96.75 103 PHE A C 1
ATOM 824 O O . PHE A 1 103 ? -1.892 -10.513 17.980 1.00 96.75 103 PHE A O 1
ATOM 831 N N . TRP A 1 104 ? -0.643 -11.278 16.281 1.00 96.25 104 TRP A N 1
ATOM 832 C CA . TRP A 1 104 ? -0.866 -12.691 16.585 1.00 96.25 104 TRP A CA 1
ATOM 833 C C . TRP A 1 104 ? -0.167 -13.167 17.859 1.00 96.25 104 TRP A C 1
ATOM 835 O O . TRP A 1 104 ? -0.739 -13.985 18.578 1.00 96.25 104 TRP A O 1
ATOM 845 N N . ILE A 1 105 ? 1.012 -12.631 18.193 1.00 96.00 105 ILE A N 1
ATOM 846 C CA . ILE A 1 105 ? 1.727 -12.982 19.433 1.00 96.00 105 ILE A CA 1
ATOM 847 C C . ILE A 1 105 ? 0.926 -12.614 20.684 1.00 96.00 105 ILE A C 1
ATOM 849 O O . ILE A 1 105 ? 0.946 -13.352 21.674 1.00 96.00 105 ILE A O 1
ATOM 853 N N . VAL A 1 106 ? 0.225 -11.480 20.655 1.00 93.12 106 VAL A N 1
ATOM 854 C CA . VAL A 1 106 ? -0.532 -10.995 21.818 1.00 93.12 106 VAL A CA 1
ATOM 855 C C . VAL A 1 106 ? -1.970 -11.517 21.869 1.00 93.12 106 VAL A C 1
ATOM 857 O O . VAL A 1 106 ? -2.677 -11.307 22.863 1.00 93.12 106 VAL A O 1
ATOM 860 N N . HIS A 1 107 ? -2.437 -12.162 20.800 1.00 94.06 107 HIS A N 1
ATOM 861 C CA . HIS A 1 107 ? -3.801 -12.662 20.698 1.00 94.06 107 HIS A CA 1
ATOM 862 C C . HIS A 1 107 ? -4.009 -13.890 21.615 1.00 94.06 107 HIS A C 1
ATOM 864 O O . HIS A 1 107 ? -3.098 -14.706 21.751 1.00 94.06 107 HIS A O 1
ATOM 870 N N . PRO A 1 108 ? -5.192 -14.089 22.235 1.00 92.56 108 PRO A N 1
ATOM 871 C CA . PRO A 1 108 ? -5.424 -15.230 23.133 1.00 92.56 108 PRO A CA 1
ATOM 872 C C . PRO A 1 108 ? -5.162 -16.604 22.490 1.00 92.56 108 PRO A C 1
ATOM 874 O O . PRO A 1 108 ? -4.584 -17.485 23.118 1.00 92.56 108 PRO A O 1
ATOM 877 N N . ASN A 1 109 ? -5.493 -16.760 21.204 1.00 93.62 109 ASN A N 1
ATOM 878 C CA . ASN A 1 109 ? -5.258 -17.986 20.423 1.00 93.62 109 ASN A CA 1
ATOM 879 C C . ASN A 1 109 ? -3.903 -17.973 19.686 1.00 93.62 109 ASN A C 1
ATOM 881 O O . ASN A 1 109 ? -3.819 -18.376 18.524 1.00 93.62 109 ASN A O 1
ATOM 885 N N . ARG A 1 110 ? -2.845 -17.445 20.320 1.00 94.69 110 ARG A N 1
ATOM 886 C CA . ARG A 1 110 ? -1.544 -17.187 19.672 1.00 94.69 110 ARG A CA 1
ATOM 887 C C . ARG A 1 110 ? -0.924 -18.404 18.995 1.00 94.69 110 ARG A C 1
ATOM 889 O O . ARG A 1 110 ? -0.314 -18.250 17.952 1.00 94.69 110 ARG A O 1
ATOM 896 N N . TRP A 1 111 ? -1.078 -19.610 19.537 1.00 95.31 111 TRP A N 1
ATOM 897 C CA . TRP A 1 111 ? -0.436 -20.796 18.959 1.00 95.31 111 TRP A CA 1
ATOM 898 C C . TRP A 1 111 ? -1.093 -21.230 17.649 1.00 95.31 111 TRP A C 1
ATOM 900 O O . TRP A 1 111 ? -0.397 -21.492 16.672 1.00 95.31 111 TRP A O 1
ATOM 910 N N . GLN A 1 112 ? -2.428 -21.228 17.597 1.00 94.88 112 GLN A N 1
ATOM 911 C CA . GLN A 1 112 ? -3.169 -21.477 16.360 1.00 94.88 112 GLN A CA 1
ATOM 912 C C . GLN A 1 112 ? -2.911 -20.358 15.352 1.00 94.88 112 GLN A C 1
ATOM 914 O O . GLN A 1 112 ? -2.662 -20.631 14.184 1.00 94.88 112 GLN A O 1
ATOM 919 N N . ALA A 1 113 ? -2.906 -19.105 15.807 1.00 94.88 113 ALA A N 1
ATOM 920 C CA . ALA A 1 113 ? -2.596 -17.966 14.958 1.00 94.88 113 ALA A CA 1
ATOM 921 C C . ALA A 1 113 ? -1.181 -18.041 14.365 1.00 94.88 113 ALA A C 1
ATOM 923 O O . ALA A 1 113 ? -1.021 -17.889 13.162 1.00 94.88 113 ALA A O 1
ATOM 924 N N . LEU A 1 114 ? -0.157 -18.320 15.176 1.00 95.94 114 LEU A N 1
ATOM 925 C CA . LEU A 1 114 ? 1.225 -18.450 14.712 1.00 95.94 114 LEU A CA 1
ATOM 926 C C . LEU A 1 114 ? 1.382 -19.624 13.743 1.00 95.94 114 LEU A C 1
ATOM 928 O O . LEU A 1 114 ? 2.004 -19.456 12.700 1.00 95.94 114 LEU A O 1
ATOM 932 N N . GLY A 1 115 ? 0.763 -20.775 14.033 1.00 97.44 115 GLY A N 1
ATOM 933 C CA . GLY A 1 115 ? 0.736 -21.908 13.106 1.00 97.44 115 GLY A CA 1
ATOM 934 C C . GLY A 1 115 ? 0.117 -21.529 11.758 1.00 97.44 115 GLY A C 1
ATOM 935 O O . GLY A 1 115 ? 0.710 -21.779 10.712 1.00 97.44 115 GLY A O 1
ATOM 936 N N . GLY A 1 116 ? -1.030 -20.846 11.781 1.00 97.75 116 GLY A N 1
ATOM 937 C CA . GLY A 1 116 ? -1.698 -20.352 10.578 1.00 97.75 116 GLY A CA 1
ATOM 938 C C . GLY A 1 116 ? -0.831 -19.359 9.818 1.00 97.75 116 GLY A C 1
ATOM 939 O O . GLY A 1 116 ? -0.600 -19.535 8.628 1.00 97.75 116 GLY A O 1
ATOM 940 N N . TYR A 1 117 ? -0.287 -18.361 10.510 1.00 97.94 117 TYR A N 1
ATOM 941 C CA . TYR A 1 117 ? 0.574 -17.331 9.937 1.00 97.94 117 TYR A CA 1
ATOM 942 C C . TYR A 1 117 ? 1.817 -17.920 9.256 1.00 97.94 117 TYR A C 1
ATOM 944 O O . TYR A 1 117 ? 2.122 -17.545 8.125 1.00 97.94 117 TYR A O 1
ATOM 952 N N . CYS A 1 118 ? 2.477 -18.898 9.886 1.00 97.69 118 CYS A N 1
ATOM 953 C CA . CYS A 1 118 ? 3.599 -19.627 9.295 1.00 97.69 118 CYS A CA 1
ATOM 954 C C . CYS A 1 118 ? 3.180 -20.427 8.054 1.00 97.69 118 CYS A C 1
ATOM 956 O O . CYS A 1 118 ? 3.851 -20.337 7.030 1.00 97.69 118 CYS A O 1
ATOM 958 N N . LEU A 1 119 ? 2.060 -21.160 8.105 1.00 98.19 119 LEU A N 1
ATOM 959 C CA . LEU A 1 119 ? 1.533 -21.890 6.942 1.00 98.19 119 LEU A CA 1
ATOM 960 C C . LEU A 1 119 ? 1.208 -20.946 5.777 1.00 98.19 119 LEU A C 1
ATOM 962 O O . LEU A 1 119 ? 1.548 -21.231 4.632 1.00 98.19 119 LEU A O 1
ATOM 966 N N . GLY A 1 120 ? 0.604 -19.795 6.073 1.00 98.12 120 GLY A N 1
ATOM 967 C CA . GLY A 1 120 ? 0.329 -18.746 5.096 1.00 98.12 120 GLY A CA 1
ATOM 968 C C . GLY A 1 120 ? 1.600 -18.181 4.475 1.00 98.12 120 GLY A C 1
ATOM 969 O O . GLY A 1 120 ? 1.678 -18.024 3.259 1.00 98.12 120 GLY A O 1
ATOM 970 N N . GLY A 1 121 ? 2.615 -17.925 5.302 1.00 97.56 121 GLY A N 1
ATOM 971 C CA . GLY A 1 121 ? 3.923 -17.473 4.845 1.00 97.56 121 GLY A CA 1
ATOM 972 C C . GLY A 1 121 ? 4.610 -18.490 3.931 1.00 97.56 121 GLY A C 1
ATOM 973 O O . GLY A 1 121 ? 5.090 -18.118 2.864 1.00 97.56 121 GLY A O 1
ATOM 974 N N . LEU A 1 122 ? 4.590 -19.778 4.295 1.00 97.31 122 LEU A N 1
ATOM 975 C CA . LEU A 1 122 ? 5.118 -20.865 3.461 1.00 97.31 122 LEU A CA 1
ATOM 976 C C . LEU A 1 122 ? 4.370 -20.983 2.129 1.00 97.31 122 LEU A C 1
ATOM 978 O O . LEU A 1 122 ? 5.005 -21.138 1.089 1.00 97.31 122 LEU A O 1
ATOM 982 N N . LEU A 1 123 ? 3.041 -20.857 2.140 1.00 97.12 123 LEU A N 1
ATOM 983 C CA . LEU A 1 123 ? 2.239 -20.845 0.917 1.00 97.12 123 LEU A CA 1
ATOM 984 C C . LEU A 1 123 ? 2.599 -19.652 0.022 1.00 97.12 123 LEU A C 1
ATOM 986 O O . LEU A 1 123 ? 2.773 -19.819 -1.182 1.00 97.12 123 LEU A O 1
ATOM 990 N N . GLY A 1 124 ? 2.758 -18.461 0.606 1.00 95.00 124 GLY A N 1
ATOM 991 C CA . GLY A 1 124 ? 3.196 -17.270 -0.119 1.00 95.00 124 GLY A CA 1
ATOM 992 C C . GLY A 1 124 ? 4.579 -17.443 -0.736 1.00 95.00 124 GLY A C 1
ATOM 993 O O . GLY A 1 124 ? 4.763 -17.138 -1.910 1.00 95.00 124 GLY A O 1
ATOM 994 N N . LEU A 1 125 ? 5.528 -18.006 0.015 1.00 92.31 125 LEU A N 1
ATOM 995 C CA . LEU A 1 125 ? 6.858 -18.339 -0.496 1.00 92.31 125 LEU A CA 1
ATOM 996 C C . LEU A 1 125 ? 6.791 -19.368 -1.630 1.00 92.31 125 LEU A C 1
ATOM 998 O O . LEU A 1 125 ? 7.482 -19.198 -2.628 1.00 92.31 125 LEU A O 1
ATOM 1002 N N . GLY A 1 126 ? 5.936 -20.387 -1.519 1.00 93.12 126 GLY A N 1
ATOM 1003 C CA . GLY A 1 126 ? 5.716 -21.381 -2.572 1.00 93.12 126 GLY A CA 1
ATOM 1004 C C . GLY A 1 126 ? 5.141 -20.776 -3.856 1.00 93.12 126 GLY A C 1
ATOM 1005 O O . GLY A 1 126 ? 5.630 -21.071 -4.944 1.00 93.12 126 GLY A O 1
ATOM 1006 N N . ILE A 1 127 ? 4.157 -19.876 -3.740 1.00 92.19 127 ILE A N 1
ATOM 1007 C CA . ILE A 1 127 ? 3.599 -19.135 -4.885 1.00 92.19 127 ILE A CA 1
ATOM 1008 C C . ILE A 1 127 ? 4.680 -18.276 -5.539 1.00 92.19 127 ILE A C 1
ATOM 1010 O O . ILE A 1 127 ? 4.859 -18.323 -6.753 1.00 92.19 127 ILE A O 1
ATOM 1014 N N . MET A 1 128 ? 5.433 -17.520 -4.740 1.00 86.31 128 MET A N 1
ATOM 1015 C CA . MET A 1 128 ? 6.493 -16.656 -5.257 1.00 86.31 128 MET A CA 1
ATOM 1016 C C . MET A 1 128 ? 7.613 -17.456 -5.913 1.00 86.31 128 MET A C 1
ATOM 1018 O O . MET A 1 128 ? 8.105 -17.062 -6.967 1.00 86.31 128 MET A O 1
ATOM 1022 N N . HIS A 1 129 ? 7.958 -18.610 -5.344 1.00 84.25 129 HIS A N 1
ATOM 1023 C CA . HIS A 1 129 ? 8.888 -19.548 -5.952 1.00 84.25 129 HIS A CA 1
ATOM 1024 C C . HIS A 1 129 ? 8.380 -20.053 -7.309 1.00 84.25 129 HIS A C 1
ATOM 1026 O O . HIS A 1 129 ? 9.145 -20.068 -8.267 1.00 84.25 129 HIS A O 1
ATOM 1032 N N . GLY A 1 130 ? 7.095 -20.400 -7.423 1.00 85.56 130 GLY A N 1
ATOM 1033 C CA . GLY A 1 130 ? 6.501 -20.841 -8.688 1.00 85.56 130 GLY A CA 1
ATOM 1034 C C . GLY A 1 130 ? 6.436 -19.754 -9.768 1.00 85.56 130 GLY A C 1
ATOM 1035 O O . GLY A 1 130 ? 6.526 -20.074 -10.948 1.00 85.56 130 GLY A O 1
ATOM 1036 N N . ILE A 1 131 ? 6.297 -18.480 -9.382 1.00 82.81 131 ILE A N 1
ATOM 1037 C CA . ILE A 1 131 ? 6.205 -17.350 -10.323 1.00 82.81 131 ILE A CA 1
ATOM 1038 C C . ILE A 1 131 ? 7.591 -16.845 -10.747 1.00 82.81 131 ILE A C 1
ATOM 1040 O O . ILE A 1 131 ? 7.820 -16.609 -11.929 1.00 82.81 131 ILE A O 1
ATOM 1044 N N . VAL A 1 132 ? 8.497 -16.631 -9.787 1.00 72.06 132 VAL A N 1
ATOM 1045 C CA . VAL A 1 132 ? 9.774 -15.923 -10.004 1.00 72.06 132 VAL A CA 1
ATOM 1046 C C . VAL A 1 132 ? 10.975 -16.876 -10.055 1.00 72.06 132 VAL A C 1
ATOM 1048 O O . VAL A 1 132 ? 12.004 -16.543 -10.637 1.00 72.06 132 VAL A O 1
ATOM 1051 N N . GLY A 1 133 ? 10.869 -18.074 -9.473 1.00 71.50 133 GLY A N 1
ATOM 1052 C CA . GLY A 1 133 ? 12.008 -18.968 -9.249 1.00 71.50 133 GLY A CA 1
ATOM 1053 C C . GLY A 1 133 ? 12.919 -18.519 -8.092 1.00 71.50 133 GLY A C 1
ATOM 1054 O O . GLY A 1 133 ? 12.680 -17.509 -7.431 1.00 71.50 133 GLY A O 1
ATOM 1055 N N . PHE A 1 134 ? 13.981 -19.288 -7.814 1.00 61.62 134 PHE A N 1
ATOM 1056 C CA . PHE A 1 134 ? 15.055 -18.900 -6.880 1.00 61.62 134 PHE A CA 1
ATOM 1057 C C . PHE A 1 134 ? 16.129 -18.073 -7.605 1.00 61.62 134 PHE A C 1
ATOM 1059 O O . PHE A 1 134 ? 17.278 -18.497 -7.724 1.00 61.62 134 PHE A O 1
ATOM 1066 N N . ASP A 1 135 ? 15.777 -16.889 -8.107 1.00 65.31 135 ASP A N 1
ATOM 1067 C CA . ASP A 1 135 ? 16.806 -15.955 -8.569 1.00 65.31 135 ASP A CA 1
ATOM 1068 C C . ASP A 1 135 ? 17.375 -15.186 -7.372 1.00 65.31 135 ASP A C 1
ATOM 1070 O O . ASP A 1 135 ? 16.743 -14.284 -6.816 1.00 65.31 135 ASP A O 1
ATOM 1074 N N . LYS A 1 136 ? 18.596 -15.545 -6.965 1.00 67.38 136 LYS A N 1
ATOM 1075 C CA . LYS A 1 136 ? 19.332 -14.873 -5.887 1.00 67.38 136 LYS A CA 1
ATOM 1076 C C . LYS A 1 136 ? 19.409 -13.355 -6.100 1.00 67.38 136 LYS A C 1
ATOM 1078 O O . LYS A 1 136 ? 19.310 -12.610 -5.127 1.00 67.38 136 LYS A O 1
ATOM 1083 N N . ASN A 1 137 ? 19.518 -12.895 -7.347 1.00 61.66 137 ASN A N 1
ATOM 1084 C CA . ASN A 1 137 ? 19.606 -11.470 -7.658 1.00 61.66 137 ASN A CA 1
ATOM 1085 C C . ASN A 1 137 ? 18.296 -10.738 -7.352 1.00 61.66 137 ASN A C 1
ATOM 1087 O O . ASN A 1 137 ? 18.324 -9.607 -6.872 1.00 61.66 137 ASN A O 1
ATOM 1091 N N . PHE A 1 138 ? 17.149 -11.386 -7.570 1.00 64.94 138 PHE A N 1
ATOM 1092 C CA . PHE A 1 138 ? 15.842 -10.817 -7.243 1.00 64.94 138 PHE A CA 1
ATOM 1093 C C . PHE A 1 138 ? 15.679 -10.616 -5.730 1.00 64.94 138 PHE A C 1
ATOM 1095 O O . PHE A 1 138 ? 15.194 -9.573 -5.287 1.00 64.94 138 PHE A O 1
ATOM 1102 N N . PHE A 1 139 ? 16.142 -11.576 -4.926 1.00 64.44 139 PHE A N 1
ATOM 1103 C CA . PHE A 1 139 ? 16.131 -11.467 -3.466 1.00 64.44 139 PHE A CA 1
ATOM 1104 C C . PHE A 1 139 ? 17.096 -10.399 -2.952 1.00 64.44 139 PHE A C 1
ATOM 1106 O O . PHE A 1 139 ? 16.715 -9.596 -2.102 1.00 64.44 139 PHE A O 1
ATOM 1113 N N . GLU A 1 140 ? 18.322 -10.349 -3.478 1.00 65.81 140 GLU A N 1
ATOM 1114 C CA . GLU A 1 140 ? 19.292 -9.314 -3.106 1.00 65.81 140 GLU A CA 1
ATOM 1115 C C . GLU A 1 140 ? 18.762 -7.915 -3.457 1.00 65.81 140 GLU A C 1
ATOM 1117 O O . GLU A 1 140 ? 18.812 -7.016 -2.619 1.00 65.81 140 GLU A O 1
ATOM 1122 N N . HIS A 1 141 ? 18.138 -7.740 -4.625 1.00 62.72 141 HIS A N 1
ATOM 1123 C CA . HIS A 1 141 ? 17.541 -6.461 -5.012 1.00 62.72 141 HIS A CA 1
ATOM 1124 C C . HIS A 1 141 ? 16.319 -6.089 -4.159 1.00 62.72 141 HIS A C 1
ATOM 1126 O O . HIS A 1 141 ? 16.148 -4.931 -3.784 1.00 62.72 141 HIS A O 1
ATOM 1132 N N . SER A 1 142 ? 15.487 -7.071 -3.803 1.00 63.69 142 SER A N 1
ATOM 1133 C CA . SER A 1 142 ? 14.289 -6.840 -2.991 1.00 63.69 142 SER A CA 1
ATOM 1134 C C . SER A 1 142 ? 14.626 -6.496 -1.537 1.00 63.69 142 SER A C 1
ATOM 1136 O O . SER A 1 142 ? 13.908 -5.722 -0.915 1.00 63.69 142 SER A O 1
ATOM 1138 N N . VAL A 1 143 ? 15.703 -7.042 -0.965 1.00 62.00 143 VAL A N 1
ATOM 1139 C CA . VAL A 1 143 ? 16.020 -6.900 0.471 1.00 62.00 143 VAL A CA 1
ATOM 1140 C C . VAL A 1 143 ? 16.914 -5.686 0.779 1.00 62.00 143 VAL A C 1
ATOM 1142 O O . VAL A 1 143 ? 16.923 -5.204 1.914 1.00 62.00 143 VAL A O 1
ATOM 1145 N N . TRP A 1 144 ? 17.637 -5.134 -0.201 1.00 60.56 144 TRP A N 1
ATOM 1146 C CA . TRP A 1 144 ? 18.550 -4.004 0.024 1.00 60.56 144 TRP A CA 1
ATOM 1147 C C . TRP A 1 144 ? 17.820 -2.662 0.244 1.00 60.56 144 TRP A C 1
ATOM 1149 O O . TRP A 1 144 ? 17.534 -1.900 -0.673 1.00 60.56 144 TRP A O 1
ATOM 1159 N N . LEU A 1 145 ? 17.562 -2.360 1.519 1.00 56.50 145 LEU A N 1
ATOM 1160 C CA . LEU A 1 145 ? 16.867 -1.171 2.043 1.00 56.50 145 LEU A CA 1
ATOM 1161 C C . LEU A 1 145 ? 17.805 -0.054 2.568 1.00 56.50 145 LEU A C 1
ATOM 1163 O O . LEU A 1 145 ? 17.348 0.949 3.122 1.00 56.50 145 LEU A O 1
ATOM 1167 N N . THR A 1 146 ? 19.122 -0.224 2.455 1.00 54.00 146 THR A N 1
ATOM 1168 C CA . THR A 1 146 ? 20.101 0.416 3.355 1.00 54.00 146 THR A CA 1
ATOM 1169 C C . THR A 1 146 ? 20.235 1.934 3.223 1.00 54.00 146 THR A C 1
ATOM 1171 O O . THR A 1 146 ? 20.426 2.597 4.241 1.00 54.00 146 THR A O 1
ATOM 1174 N N . SER A 1 147 ? 20.077 2.525 2.035 1.00 55.09 147 SER A N 1
ATOM 1175 C CA . SER A 1 147 ? 20.215 3.985 1.878 1.00 55.09 147 SER A CA 1
ATOM 1176 C C . SER A 1 147 ? 18.999 4.778 2.370 1.00 55.09 147 SER A C 1
ATOM 1178 O O . SER A 1 147 ? 19.123 5.954 2.696 1.00 55.09 147 SER A O 1
ATOM 1180 N N . ARG A 1 148 ? 17.821 4.150 2.475 1.00 65.12 148 ARG A N 1
ATOM 1181 C CA . ARG A 1 148 ? 16.551 4.856 2.735 1.00 65.12 148 ARG A CA 1
ATOM 1182 C C . ARG A 1 148 ? 16.054 4.752 4.165 1.00 65.12 148 ARG A C 1
ATOM 1184 O O . ARG A 1 148 ? 15.265 5.585 4.598 1.00 65.12 148 ARG A O 1
ATOM 1191 N N . ILE A 1 149 ? 16.555 3.780 4.924 1.00 71.69 149 ILE A N 1
ATOM 1192 C CA . ILE A 1 149 ? 16.282 3.680 6.363 1.00 71.69 149 ILE A CA 1
ATOM 1193 C C . ILE A 1 149 ? 16.815 4.917 7.100 1.00 71.69 149 ILE A C 1
ATOM 1195 O O . ILE A 1 149 ? 16.209 5.341 8.079 1.00 71.69 149 ILE A O 1
ATOM 1199 N N . GLN A 1 150 ? 17.879 5.561 6.607 1.00 74.50 150 GLN A N 1
ATOM 1200 C CA . GLN A 1 150 ? 18.423 6.776 7.224 1.00 74.50 150 GLN A CA 1
ATOM 1201 C C . GLN A 1 150 ? 17.378 7.898 7.344 1.00 74.50 150 GLN A C 1
ATOM 1203 O O . GLN A 1 150 ? 17.328 8.562 8.375 1.00 74.50 150 GLN A O 1
ATOM 1208 N N . ALA A 1 151 ? 16.472 8.039 6.366 1.00 70.19 151 ALA A N 1
ATOM 1209 C CA . ALA A 1 151 ? 15.379 9.016 6.421 1.00 70.19 151 ALA A CA 1
ATOM 1210 C C . ALA A 1 151 ? 14.394 8.757 7.578 1.00 70.19 151 ALA A C 1
ATOM 1212 O O . ALA A 1 151 ? 13.743 9.676 8.061 1.00 70.19 151 ALA A O 1
ATOM 1213 N N . THR A 1 152 ? 14.300 7.516 8.067 1.00 80.00 152 THR A N 1
ATOM 1214 C CA . THR A 1 152 ? 13.435 7.160 9.207 1.00 80.00 152 THR A CA 1
ATOM 1215 C C . THR A 1 152 ? 14.054 7.494 10.563 1.00 80.00 152 THR A C 1
ATOM 1217 O O . THR A 1 152 ? 13.336 7.541 11.560 1.00 80.00 152 THR A O 1
ATOM 1220 N N . LEU A 1 153 ? 15.363 7.769 10.611 1.00 84.06 153 LEU A N 1
ATOM 1221 C CA . LEU A 1 153 ? 16.075 8.101 11.847 1.00 84.06 153 LEU A CA 1
ATOM 1222 C C . LEU A 1 153 ? 15.869 9.555 12.284 1.00 84.06 153 LEU A C 1
ATOM 1224 O O . LEU A 1 153 ? 16.179 9.877 13.426 1.00 84.06 153 LEU A O 1
ATOM 1228 N N . ASN A 1 154 ? 15.350 10.424 11.410 1.00 85.62 154 ASN A N 1
ATOM 1229 C CA . ASN A 1 154 ? 15.059 11.816 11.735 1.00 85.62 154 ASN A CA 1
ATOM 1230 C C . ASN A 1 154 ? 13.609 11.971 12.236 1.00 85.62 154 ASN A C 1
ATOM 1232 O O . ASN A 1 154 ? 12.676 11.872 11.435 1.00 85.62 154 ASN A O 1
ATOM 1236 N N . PRO A 1 155 ? 13.370 12.267 13.527 1.00 86.25 155 PRO A N 1
ATOM 1237 C CA . PRO A 1 155 ? 12.014 12.397 14.061 1.00 86.25 155 PRO A CA 1
ATOM 1238 C C . PRO A 1 155 ? 11.218 13.547 13.437 1.00 86.25 155 PRO A C 1
ATOM 1240 O O . PRO A 1 155 ? 9.993 13.470 13.364 1.00 86.25 155 PRO A O 1
ATOM 1243 N N . ALA A 1 156 ? 11.890 14.598 12.949 1.00 86.69 156 ALA A N 1
ATOM 1244 C CA . ALA A 1 156 ? 11.217 15.704 12.266 1.00 86.69 156 ALA A CA 1
ATOM 1245 C C . ALA A 1 156 ? 10.475 15.223 11.006 1.00 86.69 156 ALA A C 1
ATOM 1247 O O . ALA A 1 156 ? 9.416 15.747 10.659 1.00 86.69 156 ALA A O 1
ATOM 1248 N N . ASP A 1 157 ? 10.978 14.166 10.365 1.00 87.06 157 ASP A N 1
ATOM 1249 C CA . ASP A 1 157 ? 10.385 13.608 9.158 1.00 87.06 157 ASP A CA 1
ATOM 1250 C C . ASP A 1 157 ? 9.126 12.767 9.418 1.00 87.06 157 ASP A C 1
ATOM 1252 O O . ASP A 1 157 ? 8.338 12.524 8.499 1.00 87.06 157 ASP A O 1
ATOM 1256 N N . TRP A 1 158 ? 8.862 12.391 10.671 1.00 89.44 158 TRP A N 1
ATOM 1257 C CA . TRP A 1 158 ? 7.684 11.602 11.051 1.00 89.44 158 TRP A CA 1
ATOM 1258 C C . TRP A 1 158 ? 6.384 12.415 10.990 1.00 89.44 158 TRP A C 1
ATOM 1260 O O . TRP A 1 158 ? 5.292 11.846 10.985 1.00 89.44 158 TRP A O 1
ATOM 1270 N N . GLY A 1 159 ? 6.493 13.742 10.862 1.00 90.75 159 GLY A N 1
ATOM 1271 C CA . GLY A 1 159 ? 5.378 14.633 10.543 1.00 90.75 159 GLY A CA 1
ATOM 1272 C C . GLY A 1 159 ? 4.773 14.413 9.148 1.00 90.75 159 GLY A C 1
ATOM 1273 O O . GLY A 1 159 ? 3.746 15.017 8.834 1.00 90.75 159 GLY A O 1
ATOM 1274 N N . VAL A 1 160 ? 5.388 13.558 8.320 1.00 91.12 160 VAL A N 1
ATOM 1275 C CA . VAL A 1 160 ? 4.982 13.295 6.935 1.00 91.12 160 VAL A CA 1
ATOM 1276 C C . VAL A 1 160 ? 3.511 12.909 6.819 1.00 91.12 160 VAL A C 1
ATOM 1278 O O . VAL A 1 160 ? 3.007 12.044 7.539 1.00 91.12 160 VAL A O 1
ATOM 1281 N N . ASN A 1 161 ? 2.826 13.570 5.883 1.00 92.38 161 ASN A N 1
ATOM 1282 C CA . ASN A 1 161 ? 1.432 13.320 5.524 1.00 92.38 161 ASN A CA 1
ATOM 1283 C C . ASN A 1 161 ? 0.487 13.239 6.731 1.00 92.38 161 ASN A C 1
ATOM 1285 O O . ASN A 1 161 ? -0.544 12.582 6.661 1.00 92.38 161 ASN A O 1
ATOM 1289 N N . PHE A 1 162 ? 0.818 13.891 7.850 1.00 95.81 162 PHE A N 1
ATOM 1290 C CA . PHE A 1 162 ? -0.049 14.005 9.023 1.00 95.81 162 PHE A CA 1
ATOM 1291 C C . PHE A 1 162 ? -0.525 12.670 9.633 1.00 95.81 162 PHE A C 1
ATOM 1293 O O . PHE A 1 162 ? -1.496 12.660 10.391 1.00 95.81 162 PHE A O 1
ATOM 1300 N N . TYR A 1 163 ? 0.159 11.548 9.367 1.00 96.19 163 TYR A N 1
ATOM 1301 C CA . TYR A 1 163 ? -0.214 10.228 9.901 1.00 96.19 163 TYR A CA 1
ATOM 1302 C C . TYR A 1 163 ? -0.237 10.187 11.440 1.00 96.19 163 TYR A C 1
ATOM 1304 O O . TYR A 1 163 ? -0.938 9.369 12.032 1.00 96.19 163 TYR A O 1
ATOM 1312 N N . TRP A 1 164 ? 0.488 11.085 12.106 1.00 96.25 164 TRP A N 1
ATOM 1313 C CA . TRP A 1 164 ? 0.506 11.205 13.562 1.00 96.25 164 TRP A CA 1
ATOM 1314 C C . TRP A 1 164 ? -0.767 11.845 14.149 1.00 96.25 164 TRP A C 1
ATOM 1316 O O . TRP A 1 164 ? -1.078 11.586 15.310 1.00 96.25 164 TRP A O 1
ATOM 1326 N N . ILE A 1 165 ? -1.526 12.645 13.383 1.00 97.62 165 ILE A N 1
ATOM 1327 C CA . ILE A 1 165 ? -2.696 13.375 13.911 1.00 97.62 165 ILE A CA 1
ATOM 1328 C C . ILE A 1 165 ? -3.812 12.409 14.342 1.00 97.62 165 ILE A C 1
ATOM 1330 O O . ILE A 1 165 ? -4.250 12.503 15.492 1.00 97.62 165 ILE A O 1
ATOM 1334 N N . PRO A 1 166 ? -4.263 11.443 13.509 1.00 98.06 166 PRO A N 1
ATOM 1335 C CA . PRO A 1 166 ? -5.264 10.469 13.947 1.00 98.06 166 PRO A CA 1
ATOM 1336 C C . PRO A 1 166 ? -4.802 9.677 15.170 1.00 98.06 166 PRO A C 1
ATOM 1338 O O . PRO A 1 166 ? -5.603 9.400 16.064 1.00 98.06 166 PRO A O 1
ATOM 1341 N N . LEU A 1 167 ? -3.508 9.337 15.227 1.00 97.75 167 LEU A N 1
ATOM 1342 C CA . LEU A 1 167 ? -2.921 8.636 16.364 1.00 97.75 167 LEU A CA 1
ATOM 1343 C C . LEU A 1 167 ? -3.030 9.472 17.643 1.00 97.75 167 LEU A C 1
ATOM 1345 O O . LEU A 1 167 ? -3.538 8.971 18.641 1.00 97.75 167 LEU A O 1
ATOM 1349 N N . ALA A 1 168 ? -2.632 10.745 17.601 1.00 97.75 168 ALA A N 1
ATOM 1350 C CA . ALA A 1 168 ? -2.701 11.653 18.744 1.00 97.75 168 ALA A CA 1
ATOM 1351 C C . ALA A 1 168 ? -4.137 11.868 19.255 1.00 97.75 168 ALA A C 1
ATOM 1353 O O . ALA A 1 168 ? -4.343 11.982 20.462 1.00 97.75 168 ALA A O 1
ATOM 1354 N N . LEU A 1 169 ? -5.132 11.875 18.360 1.00 98.00 169 LEU A N 1
ATOM 1355 C CA . LEU A 1 169 ? -6.546 11.997 18.733 1.00 98.00 169 LEU A CA 1
ATOM 1356 C C . LEU A 1 169 ? -7.069 10.731 19.431 1.00 98.00 169 LEU A C 1
ATOM 1358 O O . LEU A 1 169 ? -7.720 10.805 20.471 1.00 98.00 169 LEU A O 1
ATOM 1362 N N . VAL A 1 170 ? -6.788 9.550 18.878 1.00 97.88 170 VAL A N 1
ATOM 1363 C CA . VAL A 1 170 ? -7.392 8.290 19.348 1.00 97.88 170 VAL A CA 1
ATOM 1364 C C . VAL A 1 170 ? -6.654 7.691 20.545 1.00 97.88 170 VAL A C 1
ATOM 1366 O O . VAL A 1 170 ? -7.291 7.143 21.448 1.00 97.88 170 VAL A O 1
ATOM 1369 N N . LEU A 1 171 ? -5.322 7.784 20.569 1.00 97.69 171 LEU A N 1
ATOM 1370 C CA . LEU A 1 171 ? -4.469 7.055 21.510 1.00 97.69 171 LEU A CA 1
ATOM 1371 C C . LEU A 1 171 ? -4.791 7.333 22.992 1.00 97.69 171 LEU A C 1
ATOM 1373 O O . LEU A 1 171 ? -4.925 6.355 23.732 1.00 97.69 171 LEU A O 1
ATOM 1377 N N . PRO A 1 172 ? -4.990 8.587 23.454 1.00 97.31 172 PRO A N 1
ATOM 1378 C CA . PRO A 1 172 ? -5.231 8.854 24.874 1.00 97.31 172 PRO A CA 1
ATOM 1379 C C . PRO A 1 172 ? -6.500 8.178 25.405 1.00 97.31 172 PRO A C 1
ATOM 1381 O O . PRO A 1 172 ? -6.510 7.661 26.522 1.00 97.31 172 PRO A O 1
ATOM 1384 N N . LEU A 1 173 ? -7.564 8.139 24.596 1.00 96.31 173 LEU A N 1
ATOM 1385 C CA . LEU A 1 173 ? -8.814 7.485 24.979 1.00 96.31 173 LEU A CA 1
ATOM 1386 C C . LEU A 1 173 ? -8.706 5.958 24.845 1.00 96.31 173 LEU A C 1
ATOM 1388 O O . LEU A 1 173 ? -9.147 5.229 25.731 1.00 96.31 173 LEU A O 1
ATOM 1392 N N . ALA A 1 174 ? -8.064 5.464 23.782 1.00 97.06 174 ALA A N 1
ATOM 1393 C CA . ALA A 1 174 ? -7.885 4.031 23.546 1.00 97.06 174 ALA A CA 1
ATOM 1394 C C . ALA A 1 174 ? -7.062 3.340 24.648 1.00 97.06 174 ALA A C 1
ATOM 1396 O O . ALA A 1 174 ? -7.424 2.250 25.091 1.00 97.06 174 ALA A O 1
ATOM 1397 N N . LEU A 1 175 ? -5.994 3.981 25.139 1.00 96.81 175 LEU A N 1
ATOM 1398 C CA . LEU A 1 175 ? -5.137 3.422 26.194 1.00 96.81 175 LEU A CA 1
ATOM 1399 C C . LEU A 1 175 ? -5.894 3.165 27.504 1.00 96.81 175 LEU A C 1
ATOM 1401 O O . LEU A 1 175 ? -5.616 2.183 28.191 1.00 96.81 175 LEU A O 1
ATOM 1405 N N . ARG A 1 176 ? -6.896 3.988 27.828 1.00 96.25 176 ARG A N 1
ATOM 1406 C CA . ARG A 1 176 ? -7.739 3.797 29.022 1.00 96.25 176 ARG A CA 1
ATOM 1407 C C . ARG A 1 176 ? -8.680 2.601 28.903 1.00 96.25 176 ARG A C 1
ATOM 1409 O O . ARG A 1 176 ? -9.025 1.984 29.905 1.00 96.25 176 ARG A O 1
ATOM 1416 N N . HIS A 1 177 ? -9.042 2.242 27.676 1.00 96.81 177 HIS A N 1
ATOM 1417 C CA . HIS A 1 177 ? -9.932 1.130 27.351 1.00 96.81 177 HIS A CA 1
ATOM 1418 C C . HIS A 1 177 ? -9.184 0.002 26.627 1.00 96.81 177 HIS A C 1
ATOM 1420 O O . HIS A 1 177 ? -9.752 -0.698 25.781 1.00 96.81 177 HIS A O 1
ATOM 1426 N N . LEU A 1 178 ? -7.903 -0.201 26.967 1.00 95.62 178 LEU A N 1
ATOM 1427 C CA . LEU A 1 178 ? -7.035 -1.156 26.279 1.00 95.62 178 LEU A CA 1
ATOM 1428 C C . LEU A 1 178 ? -7.642 -2.564 26.260 1.00 95.62 178 LEU A C 1
ATOM 1430 O O . LEU A 1 178 ? -7.616 -3.219 25.230 1.00 95.62 178 LEU A O 1
ATOM 1434 N N . LYS A 1 179 ? -8.277 -3.012 27.349 1.00 94.12 179 LYS A N 1
ATOM 1435 C CA . LYS A 1 179 ? -8.906 -4.346 27.421 1.00 94.12 179 LYS A CA 1
ATOM 1436 C C . LYS A 1 179 ? -9.949 -4.601 26.321 1.00 94.12 179 LYS A C 1
ATOM 1438 O O . LYS A 1 179 ? -10.099 -5.741 25.900 1.00 94.12 179 LYS A O 1
ATOM 1443 N N . ILE A 1 180 ? -10.634 -3.558 25.851 1.00 94.38 180 ILE A N 1
ATOM 1444 C CA . ILE A 1 180 ? -11.691 -3.647 24.832 1.00 94.38 180 ILE A CA 1
ATOM 1445 C C . ILE A 1 180 ? -11.098 -3.529 23.424 1.00 94.38 180 ILE A C 1
ATOM 1447 O O . ILE A 1 180 ? -11.468 -4.271 22.516 1.00 94.38 180 ILE A O 1
ATOM 1451 N N . CYS A 1 181 ? -10.163 -2.595 23.232 1.00 95.56 181 CYS A N 1
ATOM 1452 C CA . CYS A 1 181 ? -9.701 -2.199 21.901 1.00 95.56 181 CYS A CA 1
ATOM 1453 C C . CYS A 1 181 ? -8.252 -2.589 21.566 1.00 95.56 181 CYS A C 1
ATOM 1455 O O . CYS A 1 181 ? -7.800 -2.255 20.474 1.00 95.56 181 CYS A O 1
ATOM 1457 N N . ARG A 1 182 ? -7.533 -3.317 22.436 1.00 95.88 182 ARG A N 1
ATOM 1458 C CA . ARG A 1 182 ? -6.102 -3.676 22.286 1.00 95.88 182 ARG A CA 1
ATOM 1459 C C . ARG A 1 182 ? -5.731 -4.122 20.878 1.00 95.88 182 ARG A C 1
ATOM 1461 O O . ARG A 1 182 ? -4.816 -3.589 20.267 1.00 95.88 182 ARG A O 1
ATOM 1468 N N . ASP A 1 183 ? -6.460 -5.099 20.369 1.00 94.88 183 ASP A N 1
ATOM 1469 C CA . ASP A 1 183 ? -6.215 -5.704 19.066 1.00 94.88 183 ASP A CA 1
ATOM 1470 C C . ASP A 1 183 ? -6.386 -4.691 17.914 1.00 94.88 183 ASP A C 1
ATOM 1472 O O . ASP A 1 183 ? -5.602 -4.686 16.969 1.00 94.88 183 ASP A O 1
ATOM 1476 N N . LEU A 1 184 ? -7.395 -3.811 17.993 1.00 97.06 184 LEU A N 1
ATOM 1477 C CA . LEU A 1 184 ? -7.591 -2.733 17.015 1.00 97.06 184 LEU A CA 1
ATOM 1478 C C . LEU A 1 184 ? -6.496 -1.672 17.142 1.00 97.06 184 LEU A C 1
ATOM 1480 O O . LEU A 1 184 ? -6.018 -1.167 16.131 1.00 97.06 184 LEU A O 1
ATOM 1484 N N . LEU A 1 185 ? -6.079 -1.363 18.372 1.00 97.69 185 LEU A N 1
ATOM 1485 C CA . LEU A 1 185 ? -5.031 -0.390 18.653 1.00 97.69 185 LEU A CA 1
ATOM 1486 C C . LEU A 1 185 ? -3.678 -0.829 18.080 1.00 97.69 185 LEU A C 1
ATOM 1488 O O . LEU A 1 185 ? -2.978 -0.008 17.497 1.00 97.69 185 LEU A O 1
ATOM 1492 N N . ILE A 1 186 ? -3.332 -2.116 18.168 1.00 97.44 186 ILE A N 1
ATOM 1493 C CA . ILE A 1 186 ? -2.104 -2.662 17.565 1.00 97.44 186 ILE A CA 1
ATOM 1494 C C . ILE A 1 186 ? -2.116 -2.487 16.048 1.00 97.44 186 ILE A C 1
ATOM 1496 O O . ILE A 1 186 ? -1.144 -1.993 15.479 1.00 97.44 186 ILE A O 1
ATOM 1500 N N . LEU A 1 187 ? -3.227 -2.841 15.396 1.00 98.06 187 LEU A N 1
ATOM 1501 C CA . LEU A 1 187 ? -3.377 -2.669 13.950 1.00 98.06 187 LEU A CA 1
ATOM 1502 C C . LEU A 1 187 ? -3.335 -1.187 13.558 1.00 98.06 187 LEU A C 1
ATOM 1504 O O . LEU A 1 187 ? -2.744 -0.837 12.543 1.00 98.06 187 LEU A O 1
ATOM 1508 N N . PHE A 1 188 ? -3.920 -0.305 14.368 1.00 98.44 188 PHE A N 1
ATOM 1509 C CA . PHE A 1 188 ? -3.929 1.137 14.131 1.00 98.44 188 PHE A CA 1
ATOM 1510 C C . PHE A 1 188 ? -2.540 1.772 14.261 1.00 98.44 188 PHE A C 1
ATOM 1512 O O . PHE A 1 188 ? -2.132 2.550 13.395 1.00 98.44 188 PHE A O 1
ATOM 1519 N N . ILE A 1 189 ? -1.783 1.406 15.298 1.00 98.12 189 ILE A N 1
ATOM 1520 C CA . ILE A 1 189 ? -0.392 1.842 15.473 1.00 98.12 189 ILE A CA 1
ATOM 1521 C C . ILE A 1 189 ? 0.469 1.295 14.331 1.00 98.12 189 ILE A C 1
ATOM 1523 O O . ILE A 1 189 ? 1.197 2.059 13.702 1.00 98.12 189 ILE A O 1
ATOM 1527 N N . GLY A 1 190 ? 0.334 0.008 13.999 1.00 97.75 190 GLY A N 1
ATOM 1528 C CA . GLY A 1 190 ? 1.053 -0.606 12.883 1.00 97.75 190 GLY A CA 1
ATOM 1529 C C . GLY A 1 190 ? 0.743 0.057 11.539 1.00 97.75 190 GLY A C 1
ATOM 1530 O O . GLY A 1 190 ? 1.661 0.338 10.774 1.00 97.75 190 GLY A O 1
ATOM 1531 N N . MET A 1 191 ? -0.522 0.400 11.280 1.00 97.75 191 MET A N 1
ATOM 1532 C CA . MET A 1 191 ? -0.928 1.135 10.079 1.00 97.75 191 MET A CA 1
ATOM 1533 C C . MET A 1 191 ? -0.334 2.548 10.040 1.00 97.75 191 MET A C 1
ATOM 1535 O O . MET A 1 191 ? 0.096 3.004 8.984 1.00 97.75 191 MET A O 1
ATOM 1539 N N . THR A 1 192 ? -0.270 3.224 11.189 1.00 97.44 192 THR A N 1
ATOM 1540 C CA . THR A 1 192 ? 0.348 4.553 11.315 1.00 97.44 192 THR A CA 1
ATOM 1541 C C . THR A 1 192 ? 1.844 4.496 11.005 1.00 97.44 192 THR A C 1
ATOM 1543 O O . THR A 1 192 ? 2.337 5.280 10.196 1.00 97.44 192 THR A O 1
ATOM 1546 N N . ILE A 1 193 ? 2.553 3.528 11.596 1.00 96.00 193 ILE A N 1
ATOM 1547 C CA . ILE A 1 193 ? 3.978 3.291 11.336 1.00 96.00 193 ILE A CA 1
ATOM 1548 C C . ILE A 1 193 ? 4.193 2.954 9.862 1.00 96.00 193 ILE A C 1
ATOM 1550 O O . ILE A 1 193 ? 5.107 3.495 9.254 1.00 96.00 193 ILE A O 1
ATOM 1554 N N . ASN A 1 194 ? 3.337 2.120 9.266 1.00 95.75 194 ASN A N 1
ATOM 1555 C CA . ASN A 1 194 ? 3.438 1.779 7.850 1.00 95.75 194 ASN A CA 1
ATOM 1556 C C . ASN A 1 194 ? 3.244 3.005 6.953 1.00 95.75 194 ASN A C 1
ATOM 1558 O O . ASN A 1 194 ? 4.018 3.199 6.027 1.00 95.75 194 ASN A O 1
ATOM 1562 N N . GLY A 1 195 ? 2.272 3.871 7.255 1.00 94.94 195 GLY A N 1
ATOM 1563 C CA . GLY A 1 195 ? 2.059 5.121 6.522 1.00 94.94 195 GLY A CA 1
ATOM 1564 C C . GLY A 1 195 ? 3.296 6.020 6.524 1.00 94.94 195 GLY A C 1
ATOM 1565 O O . GLY A 1 195 ? 3.746 6.454 5.465 1.00 94.94 195 GLY A O 1
ATOM 1566 N N . ILE A 1 196 ? 3.888 6.236 7.702 1.00 94.31 196 ILE A N 1
ATOM 1567 C CA . ILE A 1 196 ? 5.117 7.029 7.856 1.00 94.31 196 ILE A CA 1
ATOM 1568 C C . ILE A 1 196 ? 6.284 6.347 7.134 1.00 94.31 196 ILE A C 1
ATOM 1570 O O . ILE A 1 196 ? 6.954 6.964 6.311 1.00 94.31 196 ILE A O 1
ATOM 1574 N N . PHE A 1 197 ? 6.511 5.061 7.398 1.00 92.44 197 PHE A N 1
ATOM 1575 C CA . PHE A 1 197 ? 7.634 4.314 6.839 1.00 92.44 197 PHE A CA 1
ATOM 1576 C C . PHE A 1 197 ? 7.563 4.234 5.312 1.00 92.44 197 PHE A C 1
ATOM 1578 O O . PHE A 1 197 ? 8.563 4.482 4.639 1.00 92.44 197 PHE A O 1
ATOM 1585 N N . ALA A 1 198 ? 6.388 3.952 4.747 1.00 91.25 198 ALA A N 1
ATOM 1586 C CA . ALA A 1 198 ? 6.166 3.925 3.306 1.00 91.25 198 ALA A CA 1
ATOM 1587 C C . ALA A 1 198 ? 6.413 5.303 2.678 1.00 91.25 198 ALA A C 1
ATOM 1589 O O . ALA A 1 198 ? 7.097 5.383 1.658 1.00 91.25 198 ALA A O 1
ATOM 1590 N N . ALA A 1 199 ? 5.938 6.382 3.310 1.00 90.19 199 ALA A N 1
ATOM 1591 C CA . ALA A 1 199 ? 6.150 7.745 2.829 1.00 90.19 199 ALA A CA 1
ATOM 1592 C C . ALA A 1 199 ? 7.622 8.182 2.851 1.00 90.19 199 ALA A C 1
ATOM 1594 O O . ALA A 1 199 ? 8.041 8.925 1.968 1.00 90.19 199 ALA A O 1
ATOM 1595 N N . LEU A 1 200 ? 8.410 7.707 3.821 1.00 88.75 200 LEU A N 1
ATOM 1596 C CA . LEU A 1 200 ? 9.832 8.049 3.946 1.00 88.75 200 LEU A CA 1
ATOM 1597 C C . LEU A 1 200 ? 10.760 7.165 3.108 1.00 88.75 200 LEU A C 1
ATOM 1599 O O . LEU A 1 200 ? 11.829 7.612 2.704 1.00 88.75 200 LEU A O 1
ATOM 1603 N N . THR A 1 201 ? 10.382 5.911 2.854 1.00 85.75 201 THR A N 1
ATOM 1604 C CA . THR A 1 201 ? 11.261 4.933 2.183 1.00 85.75 201 THR A CA 1
ATOM 1605 C C . THR A 1 201 ? 10.831 4.596 0.753 1.00 85.75 201 THR A C 1
ATOM 1607 O O . THR A 1 201 ? 11.605 4.012 -0.013 1.00 85.75 201 THR A O 1
ATOM 1610 N N . GLY A 1 202 ? 9.602 4.942 0.368 1.00 76.88 202 GLY A N 1
ATOM 1611 C CA . GLY A 1 202 ? 9.052 4.657 -0.951 1.00 76.88 202 GLY A CA 1
ATOM 1612 C C . GLY A 1 202 ? 9.690 5.479 -2.077 1.00 76.88 202 GLY A C 1
ATOM 1613 O O . GLY A 1 202 ? 10.156 6.588 -1.874 1.00 76.88 202 GLY A O 1
ATOM 1614 N N . ASN A 1 203 ? 9.674 4.926 -3.297 1.00 72.75 203 ASN A N 1
ATOM 1615 C CA . ASN A 1 203 ? 9.943 5.655 -4.552 1.00 72.75 203 ASN A CA 1
ATOM 1616 C C . ASN A 1 203 ? 8.880 6.710 -4.889 1.00 72.75 203 ASN A C 1
ATOM 1618 O O . ASN A 1 203 ? 9.082 7.538 -5.769 1.00 72.75 203 ASN A O 1
ATOM 1622 N N . MET A 1 204 ? 7.722 6.627 -4.237 1.00 74.12 204 MET A N 1
ATOM 1623 C CA . MET A 1 204 ? 6.623 7.551 -4.435 1.00 74.12 204 MET A CA 1
ATOM 1624 C C . MET A 1 204 ? 7.022 8.944 -3.935 1.00 74.12 204 MET A C 1
ATOM 1626 O O . MET A 1 204 ? 7.579 9.051 -2.844 1.00 74.12 204 MET A O 1
ATOM 1630 N N . ILE A 1 205 ? 6.702 10.003 -4.691 1.00 77.88 205 ILE A N 1
ATOM 1631 C CA . ILE A 1 205 ? 6.866 11.388 -4.221 1.00 77.88 205 ILE A CA 1
ATOM 1632 C C . ILE A 1 205 ? 6.213 11.512 -2.834 1.00 77.88 205 ILE A C 1
ATOM 1634 O O . ILE A 1 205 ? 5.053 11.146 -2.639 1.00 77.88 205 ILE A O 1
ATOM 1638 N N . ARG A 1 206 ? 6.973 12.010 -1.856 1.00 81.06 206 ARG A N 1
ATOM 1639 C CA . ARG A 1 206 ? 6.595 11.987 -0.436 1.00 81.06 206 ARG A CA 1
ATOM 1640 C C . ARG A 1 206 ? 5.229 12.625 -0.172 1.00 81.06 206 ARG A C 1
ATOM 1642 O O . ARG A 1 206 ? 4.396 12.007 0.487 1.00 81.06 206 ARG A O 1
ATOM 1649 N N . ASP A 1 207 ? 4.980 13.797 -0.753 1.00 79.31 207 ASP A N 1
ATOM 1650 C CA . ASP A 1 207 ? 3.759 14.597 -0.541 1.00 79.31 207 ASP A CA 1
ATOM 1651 C C . ASP A 1 207 ? 2.495 13.960 -1.108 1.00 79.31 207 ASP A C 1
ATOM 1653 O O . ASP A 1 207 ? 1.380 14.337 -0.749 1.00 79.31 207 ASP A O 1
ATOM 1657 N N . VAL A 1 208 ? 2.662 12.994 -2.007 1.00 80.69 208 VAL A N 1
ATOM 1658 C CA . VAL A 1 208 ? 1.548 12.215 -2.524 1.00 80.69 208 VAL A CA 1
ATOM 1659 C C . VAL A 1 208 ? 1.445 10.857 -1.850 1.00 80.69 208 VAL A C 1
ATOM 1661 O O . VAL A 1 208 ? 0.393 10.269 -1.964 1.00 80.69 208 VAL A O 1
ATOM 1664 N N . ASN A 1 209 ? 2.427 10.376 -1.072 1.00 86.62 209 ASN A N 1
ATOM 1665 C CA . ASN A 1 209 ? 2.395 9.048 -0.438 1.00 86.62 209 ASN A CA 1
ATOM 1666 C C . ASN A 1 209 ? 1.439 8.924 0.772 1.00 86.62 209 ASN A C 1
ATOM 1668 O O . ASN A 1 209 ? 1.849 8.683 1.915 1.00 86.62 209 ASN A O 1
ATOM 1672 N N . PHE A 1 210 ? 0.144 9.103 0.541 1.00 92.06 210 PHE A N 1
ATOM 1673 C CA . PHE A 1 210 ? -0.892 9.129 1.577 1.00 92.06 210 PHE A CA 1
ATOM 1674 C C . PHE A 1 210 ? -1.936 8.005 1.433 1.00 92.06 210 PHE A C 1
ATOM 1676 O O . PHE A 1 210 ? -3.089 8.124 1.864 1.00 92.06 210 PHE A O 1
ATOM 1683 N N . LEU A 1 211 ? -1.526 6.878 0.841 1.00 92.62 211 LEU A N 1
ATOM 1684 C CA . LEU A 1 211 ? -2.377 5.717 0.536 1.00 92.62 211 LEU A CA 1
ATOM 1685 C C . LEU A 1 211 ? -3.119 5.157 1.755 1.00 92.62 211 LEU A C 1
ATOM 1687 O O . LEU A 1 211 ? -4.209 4.599 1.626 1.00 92.62 211 LEU A O 1
ATOM 1691 N N . LEU A 1 212 ? -2.545 5.312 2.949 1.00 96.31 212 LEU A N 1
ATOM 1692 C CA . LEU A 1 212 ? -3.063 4.710 4.170 1.00 96.31 212 LEU A CA 1
ATOM 1693 C C . LEU A 1 212 ? -3.980 5.625 4.992 1.00 96.31 212 LEU A C 1
ATOM 1695 O O . LEU A 1 212 ? -4.483 5.164 6.013 1.00 96.31 212 LEU A O 1
ATOM 1699 N N . TRP A 1 213 ? -4.279 6.859 4.558 1.00 97.38 213 TRP A N 1
ATOM 1700 C CA . TRP A 1 213 ? -5.217 7.741 5.279 1.00 97.38 213 TRP A CA 1
ATOM 1701 C C . TRP A 1 213 ? -6.595 7.102 5.480 1.00 97.38 213 TRP A C 1
ATOM 1703 O O . TRP A 1 213 ? -7.097 7.060 6.602 1.00 97.38 213 TRP A O 1
ATOM 1713 N N . GLY A 1 214 ? -7.193 6.555 4.418 1.00 97.19 214 GLY A N 1
ATOM 1714 C CA . GLY A 1 214 ? -8.482 5.860 4.493 1.00 97.19 214 GLY A CA 1
ATOM 1715 C C . GLY A 1 214 ? -8.466 4.668 5.465 1.00 97.19 214 GLY A C 1
ATOM 1716 O O . GLY A 1 214 ? -9.206 4.682 6.452 1.00 97.19 214 GLY A O 1
ATOM 1717 N N . PRO A 1 215 ? -7.594 3.661 5.255 1.00 97.56 215 PRO A N 1
ATOM 1718 C CA . PRO A 1 215 ? -7.442 2.526 6.170 1.00 97.56 215 PRO A CA 1
ATOM 1719 C C . PRO A 1 215 ? -7.144 2.917 7.627 1.00 97.56 215 PRO A C 1
ATOM 1721 O O . PRO A 1 215 ? -7.709 2.328 8.551 1.00 97.56 215 PRO A O 1
ATOM 1724 N N . GLN A 1 216 ? -6.291 3.921 7.852 1.00 98.19 216 GLN A N 1
ATOM 1725 C CA . GLN A 1 216 ? -5.962 4.412 9.190 1.00 98.19 216 GLN A CA 1
ATOM 1726 C C . GLN A 1 216 ? -7.188 5.033 9.870 1.00 98.19 216 GLN A C 1
ATOM 1728 O O . GLN A 1 216 ? -7.481 4.695 11.020 1.00 98.19 216 GLN A O 1
ATOM 1733 N N . LEU A 1 217 ? -7.935 5.898 9.175 1.00 98.31 217 LEU A N 1
ATOM 1734 C CA . LEU A 1 217 ? -9.143 6.498 9.745 1.00 98.31 217 LEU A CA 1
ATOM 1735 C C . LEU A 1 217 ? -10.252 5.472 9.966 1.00 98.31 217 LEU A C 1
ATOM 1737 O O . LEU A 1 217 ? -10.991 5.574 10.944 1.00 98.31 217 LEU A O 1
ATOM 1741 N N . ALA A 1 218 ? -10.336 4.442 9.128 1.00 98.44 218 ALA A N 1
ATOM 1742 C CA . ALA A 1 218 ? -11.258 3.342 9.356 1.00 98.44 218 ALA A CA 1
ATOM 1743 C C . ALA A 1 218 ? -10.972 2.641 10.699 1.00 98.44 218 ALA A C 1
ATOM 1745 O O . ALA A 1 218 ? -11.881 2.439 11.504 1.00 98.44 218 ALA A O 1
ATOM 1746 N N . LEU A 1 219 ? -9.701 2.336 10.988 1.00 98.56 219 LEU A N 1
ATOM 1747 C CA . LEU A 1 219 ? -9.293 1.768 12.277 1.00 98.56 219 LEU A CA 1
ATOM 1748 C C . LEU A 1 219 ? -9.535 2.736 13.446 1.00 98.56 219 LEU A C 1
ATOM 1750 O O . LEU A 1 219 ? -10.009 2.300 14.495 1.00 98.56 219 LEU A O 1
ATOM 1754 N N . ALA A 1 220 ? -9.288 4.036 13.261 1.00 98.56 220 ALA A N 1
ATOM 1755 C CA . ALA A 1 220 ? -9.586 5.065 14.259 1.00 98.56 220 ALA A CA 1
ATOM 1756 C C . ALA A 1 220 ? -11.073 5.069 14.658 1.00 98.56 220 ALA A C 1
ATOM 1758 O O . ALA A 1 220 ? -11.401 4.995 15.845 1.00 98.56 220 ALA A O 1
ATOM 1759 N N . PHE A 1 221 ? -11.983 5.088 13.676 1.00 98.62 221 PHE A N 1
ATOM 1760 C CA . PHE A 1 221 ? -13.420 5.023 13.945 1.00 98.62 221 PHE A CA 1
ATOM 1761 C C . PHE A 1 221 ? -13.821 3.698 14.595 1.00 98.62 221 PHE A C 1
ATOM 1763 O O . PHE A 1 221 ? -14.601 3.717 15.545 1.00 98.62 221 PHE A O 1
ATOM 1770 N N . LEU A 1 222 ? -13.272 2.562 14.153 1.00 98.38 222 LEU A N 1
ATOM 1771 C CA . LEU A 1 222 ? -13.544 1.267 14.785 1.00 98.38 222 LEU A CA 1
ATOM 1772 C C . LEU A 1 222 ? -13.144 1.246 16.263 1.00 98.38 222 LEU A C 1
ATOM 1774 O O . LEU A 1 222 ? -13.909 0.739 17.079 1.00 98.38 222 LEU A O 1
ATOM 1778 N N . ILE A 1 223 ? -11.988 1.817 16.621 1.00 98.25 223 ILE A N 1
ATOM 1779 C CA . ILE A 1 223 ? -11.549 1.923 18.021 1.00 98.25 223 ILE A CA 1
ATOM 1780 C C . ILE A 1 223 ? -12.542 2.757 18.828 1.00 98.25 223 ILE A C 1
ATOM 1782 O O . ILE A 1 223 ? -13.033 2.290 19.855 1.00 98.25 223 ILE A O 1
ATOM 1786 N N . LEU A 1 224 ? -12.869 3.965 18.359 1.00 98.31 224 LEU A N 1
ATOM 1787 C CA . LEU A 1 224 ? -13.775 4.865 19.074 1.00 98.31 224 LEU A CA 1
ATOM 1788 C C . LEU A 1 224 ? -15.176 4.253 19.227 1.00 98.31 224 LEU A C 1
ATOM 1790 O O . LEU A 1 224 ? -15.780 4.338 20.294 1.00 98.31 224 LEU A O 1
ATOM 1794 N N . TYR A 1 225 ? -15.695 3.587 18.196 1.00 97.75 225 TYR A N 1
ATOM 1795 C CA . TYR A 1 225 ? -17.002 2.934 18.268 1.00 97.75 225 TYR A CA 1
ATOM 1796 C C . TYR A 1 225 ? -17.009 1.675 19.136 1.00 97.75 225 TYR A C 1
ATOM 1798 O O . TYR A 1 225 ? -18.019 1.418 19.788 1.00 97.75 225 TYR A O 1
ATOM 1806 N N . ALA A 1 226 ? -15.897 0.938 19.216 1.00 96.56 226 ALA A N 1
ATOM 1807 C CA . ALA A 1 226 ? -15.779 -0.214 20.109 1.00 96.56 226 ALA A CA 1
ATOM 1808 C C . ALA A 1 226 ? -15.869 0.179 21.593 1.00 96.56 226 ALA A C 1
ATOM 1810 O O . ALA A 1 226 ? -16.390 -0.589 22.393 1.00 96.56 226 ALA A O 1
ATOM 1811 N N . ILE A 1 227 ? -15.392 1.373 21.961 1.00 97.00 227 ILE A N 1
ATOM 1812 C CA . ILE A 1 227 ? -15.378 1.844 23.357 1.00 97.00 227 ILE A CA 1
ATOM 1813 C C . ILE A 1 227 ? -16.588 2.713 23.725 1.00 97.00 227 ILE A C 1
ATOM 1815 O O . ILE A 1 227 ? -16.779 3.012 24.897 1.00 97.00 227 ILE A O 1
ATOM 1819 N N . LYS A 1 228 ? -17.421 3.115 22.752 1.00 96.25 228 LYS A N 1
ATOM 1820 C CA . LYS A 1 228 ? -18.520 4.085 22.931 1.00 96.25 228 LYS A CA 1
ATOM 1821 C C . LYS A 1 228 ? -19.444 3.754 24.110 1.00 96.25 228 LYS A C 1
ATOM 1823 O O . LYS A 1 228 ? -19.826 4.654 24.854 1.00 96.25 228 LYS A O 1
ATOM 1828 N N . ASN A 1 229 ? -19.817 2.484 24.256 1.00 93.38 229 ASN A N 1
ATOM 1829 C CA . ASN A 1 229 ? -20.775 2.043 25.277 1.00 93.38 229 ASN A CA 1
ATOM 1830 C C . ASN A 1 229 ? -20.150 1.924 26.677 1.00 93.38 229 ASN A C 1
ATOM 1832 O O . ASN A 1 229 ? -20.874 1.854 27.661 1.00 93.38 229 ASN A O 1
ATOM 1836 N N . GLU A 1 230 ? -18.821 1.950 26.762 1.00 94.56 230 GLU A N 1
ATOM 1837 C CA . GLU A 1 230 ? -18.045 1.777 27.996 1.00 94.56 230 GLU A CA 1
ATOM 1838 C C . GLU A 1 230 ? -17.684 3.124 28.646 1.00 94.56 230 GLU A C 1
ATOM 1840 O O . GLU A 1 230 ? -17.112 3.175 29.735 1.00 94.56 230 GLU A O 1
ATOM 1845 N N . LEU A 1 231 ? -18.011 4.240 27.983 1.00 94.69 231 LEU A N 1
ATOM 1846 C CA . LEU A 1 231 ? -17.725 5.585 28.473 1.00 94.69 231 LEU A CA 1
ATOM 1847 C C . LEU A 1 231 ? -18.707 5.950 29.588 1.00 94.69 231 LEU A C 1
ATOM 1849 O O . LEU A 1 231 ? -19.870 6.288 29.341 1.00 94.69 231 LEU A O 1
ATOM 1853 N N . THR A 1 232 ? -18.233 5.935 30.829 1.00 93.06 232 THR A N 1
ATOM 1854 C CA . THR A 1 232 ? -19.047 6.282 32.003 1.00 93.06 232 THR A CA 1
ATOM 1855 C C . THR A 1 232 ? -18.802 7.720 32.447 1.00 93.06 232 THR A C 1
ATOM 1857 O O . THR A 1 232 ? -19.751 8.428 32.798 1.00 93.06 232 THR A O 1
ATOM 1860 N N . VAL A 1 233 ? -17.559 8.202 32.347 1.00 94.88 233 VAL A N 1
ATOM 1861 C CA . VAL A 1 233 ? -17.153 9.498 32.893 1.00 94.88 233 VAL A CA 1
ATOM 1862 C C . VAL A 1 233 ? -17.502 10.651 31.942 1.00 94.88 233 VAL A C 1
ATOM 1864 O O . VAL A 1 233 ? -17.357 10.557 30.724 1.00 94.88 233 VAL A O 1
ATOM 1867 N N . ARG A 1 234 ? -17.965 11.789 32.483 1.00 95.75 234 ARG A N 1
ATOM 1868 C CA . ARG A 1 234 ? -18.409 12.947 31.678 1.00 95.75 234 ARG A CA 1
ATOM 1869 C C . ARG A 1 234 ? -17.324 13.471 30.736 1.00 95.75 234 ARG A C 1
ATOM 1871 O O . ARG A 1 234 ? -17.616 13.736 29.573 1.00 95.75 234 ARG A O 1
ATOM 1878 N N . TRP A 1 235 ? -16.092 13.623 31.221 1.00 94.81 235 TRP A N 1
ATOM 1879 C CA . TRP A 1 235 ? -15.003 14.124 30.383 1.00 94.81 235 TRP A CA 1
ATOM 1880 C C . TRP A 1 235 ? -14.633 13.112 29.279 1.00 94.81 235 TRP A C 1
ATOM 1882 O O . TRP A 1 235 ? -14.294 13.550 28.185 1.00 94.81 235 TRP A O 1
ATOM 1892 N N . GLU A 1 236 ? -14.778 11.792 29.501 1.00 95.75 236 GLU A N 1
ATOM 1893 C CA . GLU A 1 236 ? -14.540 10.750 28.475 1.00 95.75 236 GLU A CA 1
ATOM 1894 C C . GLU A 1 236 ? -15.504 10.918 27.317 1.00 95.75 236 GLU A C 1
ATOM 1896 O O . GLU A 1 236 ? -15.105 10.884 26.157 1.00 95.75 236 GLU A O 1
ATOM 1901 N N . LYS A 1 237 ? -16.777 11.163 27.640 1.00 97.00 237 LYS A N 1
ATOM 1902 C CA . LYS A 1 237 ? -17.821 11.424 26.649 1.00 97.00 237 LYS A CA 1
ATOM 1903 C C . LYS A 1 237 ? -17.520 12.691 25.852 1.00 97.00 237 LYS A C 1
ATOM 1905 O O . LYS A 1 237 ? -17.602 12.664 24.630 1.00 97.00 237 LYS A O 1
ATOM 1910 N N . ILE A 1 238 ? -17.135 13.783 26.521 1.00 97.31 238 ILE A N 1
ATOM 1911 C CA . ILE A 1 238 ? -16.754 15.038 25.848 1.00 97.31 238 ILE A CA 1
ATOM 1912 C C . ILE A 1 238 ? -15.563 14.800 24.912 1.00 97.31 238 ILE A C 1
ATOM 1914 O O . ILE A 1 238 ? -15.618 15.170 23.741 1.00 97.31 238 ILE A O 1
ATOM 1918 N N . PHE A 1 239 ? -14.517 14.135 25.404 1.00 97.00 239 PHE A N 1
ATOM 1919 C CA . PHE A 1 239 ? -13.313 13.850 24.631 1.00 97.00 239 PHE A CA 1
ATOM 1920 C C . PHE A 1 239 ? -13.587 12.903 23.453 1.00 97.00 239 PHE A C 1
ATOM 1922 O O . PHE A 1 239 ? -13.074 13.110 22.359 1.00 97.00 239 PHE A O 1
ATOM 1929 N N . TYR A 1 240 ? -14.471 11.918 23.628 1.00 98.06 240 TYR A N 1
ATOM 1930 C CA . TYR A 1 240 ? -14.967 11.063 22.551 1.00 98.06 240 TYR A CA 1
ATOM 1931 C C . TYR A 1 240 ? -15.650 11.869 21.439 1.00 98.06 240 TYR A C 1
ATOM 1933 O O . TYR A 1 240 ? -15.307 11.700 20.268 1.00 98.06 240 TYR A O 1
ATOM 1941 N N . TYR A 1 241 ? -16.583 12.765 21.781 1.00 98.06 241 TYR A N 1
ATOM 1942 C CA . TYR A 1 241 ? -17.269 13.592 20.782 1.00 98.06 241 TYR A CA 1
ATOM 1943 C C . TYR A 1 241 ? -16.317 14.569 20.088 1.00 98.06 241 TYR A C 1
ATOM 1945 O O . TYR A 1 241 ? -16.424 14.757 18.874 1.00 98.06 241 TYR A O 1
ATOM 1953 N N . PHE A 1 242 ? -15.360 15.137 20.828 1.00 98.19 242 PHE A N 1
ATOM 1954 C CA . PHE A 1 242 ? -14.278 15.932 20.254 1.00 98.19 242 PHE A CA 1
ATOM 1955 C C . PHE A 1 242 ? -13.486 15.111 19.230 1.00 98.19 242 PHE A C 1
ATOM 1957 O O . PHE A 1 242 ? -13.406 15.510 18.074 1.00 98.19 242 PHE A O 1
ATOM 1964 N N . ASN A 1 243 ? -13.006 13.920 19.601 1.00 98.06 243 ASN A N 1
ATOM 1965 C CA . ASN A 1 243 ? -12.239 13.050 18.709 1.00 98.06 243 ASN A CA 1
ATOM 1966 C C . ASN A 1 243 ? -13.023 12.650 17.454 1.00 98.06 243 ASN A C 1
ATOM 1968 O O . ASN A 1 243 ? -12.482 12.730 16.356 1.00 98.06 243 ASN A O 1
ATOM 1972 N N . ILE A 1 244 ? -14.297 12.264 17.585 1.00 98.31 244 ILE A N 1
ATOM 1973 C CA . ILE A 1 244 ? -15.153 11.955 16.428 1.00 98.31 244 ILE A CA 1
ATOM 1974 C C . ILE A 1 244 ? -15.268 13.170 15.501 1.00 98.31 244 ILE A C 1
ATOM 1976 O O . ILE A 1 244 ? -15.066 13.040 14.296 1.00 98.31 244 ILE A O 1
ATOM 1980 N N . THR A 1 245 ? -15.543 14.352 16.055 1.00 98.38 245 THR A N 1
ATOM 1981 C CA . THR A 1 245 ? -15.679 15.591 15.275 1.00 98.38 245 THR A CA 1
ATOM 1982 C C . THR A 1 245 ? -14.370 15.946 14.572 1.00 98.38 245 THR A C 1
ATOM 1984 O O . THR A 1 245 ? -14.368 16.207 13.369 1.00 98.38 245 THR A O 1
ATOM 1987 N N . SER A 1 246 ? -13.244 15.875 15.282 1.00 98.44 246 SER A N 1
ATOM 1988 C CA . SER A 1 246 ? -11.916 16.134 14.729 1.00 98.44 246 SER A CA 1
ATOM 1989 C C . SER A 1 246 ? -11.551 15.151 13.623 1.00 98.44 246 SER A C 1
ATOM 1991 O O . SER A 1 246 ? -11.030 15.577 12.598 1.00 98.44 246 SER A O 1
ATOM 1993 N N . LEU A 1 247 ? -11.872 13.860 13.762 1.00 98.44 247 LEU A N 1
ATOM 1994 C CA . LEU A 1 247 ? -11.641 12.870 12.705 1.00 98.44 247 LEU A CA 1
ATOM 1995 C C . LEU A 1 247 ? -12.513 13.115 11.468 1.00 98.44 247 LEU A C 1
ATOM 1997 O O . LEU A 1 247 ? -12.044 12.900 10.352 1.00 98.44 247 LEU A O 1
ATOM 2001 N N . ILE A 1 248 ? -13.753 13.588 11.629 1.00 98.44 248 ILE A N 1
ATOM 2002 C CA . ILE A 1 248 ? -14.616 13.971 10.499 1.00 98.44 248 ILE A CA 1
ATOM 2003 C C . ILE A 1 248 ? -14.016 15.170 9.759 1.00 98.44 248 ILE A C 1
ATOM 2005 O O . ILE A 1 248 ? -13.837 15.109 8.543 1.00 98.44 248 ILE A O 1
ATOM 2009 N N . VAL A 1 249 ? -13.660 16.234 10.487 1.00 98.31 249 VAL A N 1
ATOM 2010 C CA . VAL A 1 249 ? -13.033 17.435 9.908 1.00 98.31 249 VAL A CA 1
ATOM 2011 C C . VAL A 1 249 ? -11.726 17.070 9.204 1.00 98.31 249 VAL A C 1
ATOM 2013 O O . VAL A 1 249 ? -11.503 17.479 8.065 1.00 98.31 249 VAL A O 1
ATOM 2016 N N . LEU A 1 250 ? -10.903 16.234 9.840 1.00 97.94 250 LEU A N 1
ATOM 2017 C CA . LEU A 1 250 ? -9.652 15.746 9.274 1.00 97.94 250 LEU A CA 1
ATOM 2018 C C . LEU A 1 250 ? -9.883 14.902 8.016 1.00 97.94 250 LEU A C 1
ATOM 2020 O O . LEU A 1 250 ? -9.166 15.076 7.038 1.00 97.94 250 LEU A O 1
ATOM 2024 N N . SER A 1 251 ? -10.909 14.044 7.995 1.00 98.06 251 SER A N 1
ATOM 2025 C CA . SER A 1 251 ? -11.274 13.261 6.806 1.00 98.06 251 SER A CA 1
ATOM 2026 C C . SER A 1 251 ? -11.630 14.168 5.630 1.00 98.06 251 SER A C 1
ATOM 2028 O O . SER A 1 251 ? -11.150 13.949 4.525 1.00 98.06 251 SER A O 1
ATOM 2030 N N . VAL A 1 252 ? -12.444 15.205 5.856 1.00 98.00 252 VAL A N 1
ATOM 2031 C CA . VAL A 1 252 ? -12.827 16.172 4.812 1.00 98.00 252 VAL A CA 1
ATOM 2032 C C . VAL A 1 252 ? -11.609 16.956 4.322 1.00 98.00 252 VAL A C 1
ATOM 2034 O O . VAL A 1 252 ? -11.427 17.133 3.116 1.00 98.00 252 VAL A O 1
ATOM 2037 N N . PHE A 1 253 ? -10.746 17.385 5.243 1.00 97.25 253 PHE A N 1
ATOM 2038 C CA . PHE A 1 253 ? -9.494 18.059 4.915 1.00 97.25 253 PHE A CA 1
ATOM 2039 C C . PHE A 1 253 ? -8.570 17.170 4.068 1.00 97.25 253 PHE A C 1
ATOM 2041 O O . PHE A 1 253 ? -8.116 17.593 3.005 1.00 97.25 253 PHE A O 1
ATOM 2048 N N . PHE A 1 254 ? -8.361 15.915 4.473 1.00 96.50 254 PHE A N 1
ATOM 2049 C CA . PHE A 1 254 ? -7.581 14.935 3.717 1.00 96.50 254 PHE A CA 1
ATOM 2050 C C . PHE A 1 254 ? -8.214 14.594 2.371 1.00 96.50 254 PHE A C 1
ATOM 2052 O O . PHE A 1 254 ? -7.487 14.433 1.397 1.00 96.50 254 PHE A O 1
ATOM 2059 N N . ILE A 1 255 ? -9.548 14.553 2.270 1.00 96.25 255 ILE A N 1
ATOM 2060 C CA . ILE A 1 255 ? -10.221 14.353 0.984 1.00 96.25 255 ILE A CA 1
ATOM 2061 C C . ILE A 1 255 ? -9.867 15.482 0.017 1.00 96.25 255 ILE A C 1
ATOM 2063 O O . ILE A 1 255 ? -9.497 15.230 -1.130 1.00 96.25 255 ILE A O 1
ATOM 2067 N N . ARG A 1 256 ? -9.941 16.732 0.488 1.00 94.88 256 ARG A N 1
ATOM 2068 C CA . ARG A 1 256 ? -9.577 17.907 -0.308 1.00 94.88 256 ARG A CA 1
ATOM 2069 C C . ARG A 1 256 ? -8.110 17.859 -0.735 1.00 94.88 256 ARG A C 1
ATOM 2071 O O . ARG A 1 256 ? -7.833 18.076 -1.914 1.00 94.88 256 ARG A O 1
ATOM 2078 N N . LEU A 1 257 ? -7.195 17.567 0.192 1.00 92.44 257 LEU A N 1
ATOM 2079 C CA . LEU A 1 257 ? -5.767 17.452 -0.115 1.00 92.44 257 LEU A CA 1
ATOM 2080 C C . LEU A 1 257 ? -5.492 16.328 -1.116 1.00 92.44 257 LEU A C 1
ATOM 2082 O O . LEU A 1 257 ? -4.822 16.563 -2.116 1.00 92.44 257 LEU A O 1
ATOM 2086 N N . GLY A 1 258 ? -6.052 15.138 -0.894 1.00 90.62 258 GLY A N 1
ATOM 2087 C CA . GLY A 1 258 ? -5.882 13.985 -1.774 1.00 90.62 258 GLY A CA 1
ATOM 2088 C C . GLY A 1 258 ? -6.422 14.243 -3.179 1.00 90.62 258 GLY A C 1
ATOM 2089 O O . GLY A 1 258 ? -5.775 13.906 -4.168 1.00 90.62 258 GLY A O 1
ATOM 2090 N N . PHE A 1 259 ? -7.564 14.926 -3.287 1.00 89.94 259 PHE A N 1
ATOM 2091 C CA . PHE A 1 259 ? -8.116 15.337 -4.575 1.00 89.94 259 PHE A CA 1
ATOM 2092 C C . PHE A 1 259 ? -7.205 16.336 -5.305 1.00 89.94 259 PHE A C 1
ATOM 2094 O O . PHE A 1 259 ? -6.906 16.144 -6.483 1.00 89.94 259 PHE A O 1
ATOM 2101 N N . GLN A 1 260 ? -6.717 17.371 -4.611 1.00 87.62 260 GLN A N 1
ATOM 2102 C CA . GLN A 1 260 ? -5.781 18.349 -5.180 1.00 87.62 260 GLN A CA 1
ATOM 2103 C C . GLN A 1 260 ? -4.461 17.701 -5.605 1.00 87.62 260 GLN A C 1
ATOM 2105 O O . GLN A 1 260 ? -3.977 17.956 -6.703 1.00 87.62 260 GLN A O 1
ATOM 2110 N N . ALA A 1 261 ? -3.905 16.826 -4.772 1.00 83.81 261 ALA A N 1
ATOM 2111 C CA . ALA A 1 261 ? -2.705 16.067 -5.082 1.00 83.81 261 ALA A CA 1
ATOM 2112 C C . ALA A 1 261 ? -2.918 15.129 -6.280 1.00 83.81 261 ALA A C 1
ATOM 2114 O O . ALA A 1 261 ? -2.060 15.066 -7.152 1.00 83.81 261 ALA A O 1
ATOM 2115 N N . GLY A 1 262 ? -4.078 14.476 -6.398 1.00 81.19 262 GLY A N 1
ATOM 2116 C CA . GLY A 1 262 ? -4.438 13.683 -7.575 1.00 81.19 262 GLY A CA 1
ATOM 2117 C C . GLY A 1 262 ? -4.528 14.521 -8.857 1.00 81.19 262 GLY A C 1
ATOM 2118 O O . GLY A 1 262 ? -4.043 14.094 -9.905 1.00 81.19 262 GLY A O 1
ATOM 2119 N N . LEU A 1 263 ? -5.106 15.726 -8.789 1.00 79.19 263 LEU A N 1
ATOM 2120 C CA . LEU A 1 263 ? -5.120 16.667 -9.917 1.00 79.19 263 LEU A CA 1
ATOM 2121 C C . LEU A 1 263 ? -3.714 17.154 -10.267 1.00 79.19 263 LEU A C 1
ATOM 2123 O O . LEU A 1 263 ? -3.375 17.218 -11.443 1.00 79.19 263 LEU A O 1
ATOM 2127 N N . ASN A 1 264 ? -2.890 17.457 -9.266 1.00 72.56 264 ASN A N 1
ATOM 2128 C CA . ASN A 1 264 ? -1.505 17.868 -9.463 1.00 72.56 264 ASN A CA 1
ATOM 2129 C C . ASN A 1 264 ? -0.653 16.736 -10.026 1.00 72.56 264 ASN A C 1
ATOM 2131 O O . ASN A 1 264 ? 0.194 17.011 -10.859 1.00 72.56 264 ASN A O 1
ATOM 2135 N N . LEU A 1 265 ? -0.892 15.485 -9.629 1.00 70.75 265 LEU A N 1
ATOM 2136 C CA . LEU A 1 265 ? -0.251 14.311 -10.214 1.00 70.75 265 LEU A CA 1
ATOM 2137 C C . LEU A 1 265 ? -0.669 14.128 -11.663 1.00 70.75 265 LEU A C 1
ATOM 2139 O O . LEU A 1 265 ? 0.202 13.951 -12.503 1.00 70.75 265 LEU A O 1
ATOM 2143 N N . ARG A 1 266 ? -1.970 14.240 -11.969 1.00 65.38 266 ARG A N 1
ATOM 2144 C CA . ARG A 1 266 ? -2.466 14.248 -13.352 1.00 65.38 266 ARG A CA 1
ATOM 2145 C C . ARG A 1 266 ? -1.781 15.347 -14.154 1.00 65.38 266 ARG A C 1
ATOM 2147 O O . ARG A 1 266 ? -1.286 15.096 -15.245 1.00 65.38 266 ARG A O 1
ATOM 2154 N N . MET A 1 267 ? -1.721 16.553 -13.594 1.00 53.72 267 MET A N 1
ATOM 2155 C CA . MET A 1 267 ? -1.007 17.654 -14.209 1.00 53.72 267 MET A CA 1
ATOM 2156 C C . MET A 1 267 ? 0.472 17.352 -14.317 1.00 53.72 267 MET A C 1
ATOM 2158 O O . MET A 1 267 ? 0.972 17.653 -15.363 1.00 53.72 267 MET A O 1
ATOM 2162 N N . TRP A 1 268 ? 1.159 16.741 -13.350 1.00 52.84 268 TRP A N 1
ATOM 2163 C CA . TRP A 1 268 ? 2.596 16.432 -13.381 1.00 52.84 268 TRP A CA 1
ATOM 2164 C C . TRP A 1 268 ? 2.946 15.383 -14.436 1.00 52.84 268 TRP A C 1
ATOM 2166 O O . TRP A 1 268 ? 3.850 15.626 -15.231 1.00 52.84 268 TRP A O 1
ATOM 2176 N N . THR A 1 269 ? 2.147 14.315 -14.556 1.00 55.38 269 THR A N 1
ATOM 2177 C CA . THR A 1 269 ? 2.198 13.400 -15.712 1.00 55.38 269 THR A CA 1
ATOM 2178 C C . THR A 1 269 ? 1.979 14.119 -17.047 1.00 55.38 269 THR A C 1
ATOM 2180 O O . THR A 1 269 ? 2.328 13.583 -18.090 1.00 55.38 269 THR A O 1
ATOM 2183 N N . HIS A 1 270 ? 1.421 15.332 -17.028 1.00 49.59 270 HIS A N 1
ATOM 2184 C CA . HIS A 1 270 ? 1.183 16.183 -18.194 1.00 49.59 270 HIS A CA 1
ATOM 2185 C C . HIS A 1 270 ? 1.950 17.528 -18.150 1.00 49.59 270 HIS A C 1
ATOM 2187 O O . HIS A 1 270 ? 1.745 18.374 -19.008 1.00 49.59 270 HIS A O 1
ATOM 2193 N N . ARG A 1 271 ? 2.804 17.805 -17.150 1.00 38.28 271 ARG A N 1
ATOM 2194 C CA . ARG A 1 271 ? 3.358 19.162 -16.905 1.00 38.28 271 ARG A CA 1
ATOM 2195 C C . ARG A 1 271 ? 4.661 19.327 -17.652 1.00 38.28 271 ARG A C 1
ATOM 2197 O O . ARG A 1 271 ? 5.066 20.444 -17.944 1.00 38.28 271 ARG A O 1
ATOM 2204 N N . PHE A 1 272 ? 5.275 18.200 -17.982 1.00 45.66 272 PHE A N 1
ATOM 2205 C CA . PHE A 1 272 ? 6.354 18.140 -18.940 1.00 45.66 272 PHE A CA 1
ATOM 2206 C C . PHE A 1 272 ? 5.846 18.069 -20.383 1.00 45.66 272 PHE A C 1
ATOM 2208 O O . PHE A 1 272 ? 6.676 18.163 -21.280 1.00 45.66 272 PHE A O 1
ATOM 2215 N N . GLU A 1 273 ? 4.529 17.951 -20.640 1.00 44.22 273 GLU A N 1
ATOM 2216 C CA . GLU A 1 273 ? 4.040 17.633 -21.986 1.00 44.22 273 GLU A CA 1
ATOM 2217 C C . GLU A 1 273 ? 2.633 18.111 -22.347 1.00 44.22 273 GLU A C 1
ATOM 2219 O O . GLU A 1 273 ? 1.634 17.790 -21.705 1.00 44.22 273 GLU A O 1
ATOM 2224 N N . ASP A 1 274 ? 2.553 18.789 -23.489 1.00 41.94 274 ASP A N 1
ATOM 2225 C CA . ASP A 1 274 ? 1.314 19.132 -24.174 1.00 41.94 274 ASP A CA 1
ATOM 2226 C C . ASP A 1 274 ? 0.388 17.908 -24.318 1.00 41.94 274 ASP A C 1
ATOM 2228 O O . ASP A 1 274 ? 0.597 17.037 -25.167 1.00 41.94 274 ASP A O 1
ATOM 2232 N N . VAL A 1 275 ? -0.717 17.907 -23.563 1.00 46.22 275 VAL A N 1
ATOM 2233 C CA . VAL A 1 275 ? -1.858 16.968 -23.668 1.00 46.22 275 VAL A CA 1
ATOM 2234 C C . VAL A 1 275 ? -2.400 16.874 -25.108 1.00 46.22 275 VAL A C 1
ATOM 2236 O O . VAL A 1 275 ? -3.067 15.911 -25.481 1.00 46.22 275 VAL A O 1
ATOM 2239 N N . LYS A 1 276 ? -2.079 17.859 -25.957 1.00 47.81 276 LYS A N 1
ATOM 2240 C CA . LYS A 1 276 ? -2.403 17.890 -27.390 1.00 47.81 276 LYS A CA 1
ATOM 2241 C C . LYS A 1 276 ? -1.511 16.999 -28.263 1.00 47.81 276 LYS A C 1
ATOM 2243 O O . LYS A 1 276 ? -1.763 16.898 -29.462 1.00 47.81 276 LYS A O 1
ATOM 2248 N N . THR A 1 277 ? -0.493 16.346 -27.704 1.00 53.34 277 THR A N 1
ATOM 2249 C CA . THR A 1 277 ? 0.475 15.536 -28.458 1.00 53.34 277 THR A CA 1
ATOM 2250 C C . THR A 1 277 ? 0.446 14.055 -28.082 1.00 53.34 277 THR A C 1
ATOM 2252 O O . THR A 1 277 ? 1.478 13.391 -28.057 1.00 53.34 277 THR A O 1
ATOM 2255 N N . ASN A 1 278 ? -0.742 13.492 -27.849 1.00 68.44 278 ASN A N 1
ATOM 2256 C CA . ASN A 1 278 ? -0.883 12.036 -27.804 1.00 68.44 278 ASN A CA 1
ATOM 2257 C C . ASN A 1 278 ? -0.554 11.458 -29.186 1.00 68.44 278 ASN A C 1
ATOM 2259 O O . ASN A 1 278 ? -1.148 11.838 -30.200 1.00 68.44 278 ASN A O 1
ATOM 2263 N N . TYR A 1 279 ? 0.413 10.551 -29.229 1.00 79.50 279 TYR A N 1
ATOM 2264 C CA . TYR A 1 279 ? 0.700 9.729 -30.390 1.00 79.50 279 TYR A CA 1
ATOM 2265 C C . TYR A 1 279 ? 0.232 8.317 -30.116 1.00 79.50 279 TYR A C 1
ATOM 2267 O O . TYR A 1 279 ? 0.588 7.702 -29.112 1.00 79.50 279 TYR A O 1
ATOM 2275 N N . VAL A 1 280 ? -0.588 7.824 -31.029 1.00 87.19 280 VAL A N 1
ATOM 2276 C CA . VAL A 1 280 ? -1.030 6.442 -31.023 1.00 87.19 280 VAL A CA 1
ATOM 2277 C C . VAL A 1 280 ? 0.069 5.633 -31.692 1.00 87.19 280 VAL A C 1
ATOM 2279 O O . VAL A 1 280 ? 0.356 5.866 -32.867 1.00 87.19 280 VAL A O 1
ATOM 2282 N N . ILE A 1 281 ? 0.683 4.719 -30.944 1.00 87.94 281 ILE A N 1
ATOM 2283 C CA . ILE A 1 281 ? 1.674 3.776 -31.461 1.00 87.94 281 ILE A CA 1
ATOM 2284 C C . ILE A 1 281 ? 1.050 3.009 -32.629 1.00 87.94 281 ILE A C 1
ATOM 2286 O O . ILE A 1 281 ? -0.084 2.529 -32.549 1.00 87.94 281 ILE A O 1
ATOM 2290 N N . GLN A 1 282 ? 1.788 2.925 -33.726 1.00 91.88 282 GLN A N 1
ATOM 2291 C CA . GLN A 1 282 ? 1.389 2.282 -34.970 1.00 91.88 282 GLN A CA 1
ATOM 2292 C C . GLN A 1 282 ? 1.986 0.879 -35.097 1.00 91.88 282 GLN A C 1
ATOM 2294 O O . GLN A 1 282 ? 1.404 0.042 -35.782 1.00 91.88 282 GLN A O 1
ATOM 2299 N N . THR A 1 283 ? 3.114 0.594 -34.435 1.00 88.75 283 THR A N 1
ATOM 2300 C CA . THR A 1 283 ? 3.800 -0.700 -34.562 1.00 88.75 283 THR A CA 1
ATOM 2301 C C . THR A 1 283 ? 3.104 -1.807 -33.751 1.00 88.75 283 THR A C 1
ATOM 2303 O O . THR A 1 283 ? 2.995 -1.698 -32.524 1.00 88.75 283 THR A O 1
ATOM 2306 N N . PRO A 1 284 ? 2.679 -2.920 -34.381 1.00 85.94 284 PRO A N 1
ATOM 2307 C CA . PRO A 1 284 ? 2.228 -4.114 -33.663 1.00 85.94 284 PRO A CA 1
ATOM 2308 C C . PRO A 1 284 ? 3.375 -4.718 -32.829 1.00 85.94 284 PRO A C 1
ATOM 2310 O O . PRO A 1 284 ? 4.500 -4.756 -33.317 1.00 85.94 284 PRO A O 1
ATOM 2313 N N . PRO A 1 285 ? 3.144 -5.222 -31.601 1.00 84.94 285 PRO A N 1
ATOM 2314 C CA . PRO A 1 285 ? 1.859 -5.531 -30.980 1.00 84.94 285 PRO A CA 1
ATOM 2315 C C . PRO A 1 285 ? 1.289 -4.410 -30.100 1.00 84.94 285 PRO A C 1
ATOM 2317 O O . PRO A 1 285 ? 0.198 -4.567 -29.564 1.00 84.94 285 PRO A O 1
ATOM 2320 N N . LEU A 1 286 ? 1.986 -3.282 -29.944 1.00 84.81 286 LEU A N 1
ATOM 2321 C CA . LEU A 1 286 ? 1.521 -2.161 -29.114 1.00 84.81 286 LEU A CA 1
ATOM 2322 C C . LEU A 1 286 ? 0.679 -1.145 -29.902 1.00 84.81 286 LEU A C 1
ATOM 2324 O O . LEU A 1 286 ? 0.468 -0.023 -29.447 1.00 84.81 286 LEU A O 1
ATOM 2328 N N . GLN A 1 287 ? 0.178 -1.524 -31.079 1.00 89.06 287 GLN A N 1
ATOM 2329 C CA . GLN A 1 287 ? -0.665 -0.659 -31.894 1.00 89.06 287 GLN A CA 1
ATOM 2330 C C . GLN A 1 287 ? -1.886 -0.180 -31.092 1.00 89.06 287 GLN A C 1
ATOM 2332 O O . GLN A 1 287 ? -2.537 -0.962 -30.398 1.00 89.06 287 GLN A O 1
ATOM 2337 N N . GLY A 1 288 ? -2.199 1.113 -31.175 1.00 81.19 288 GLY A N 1
ATOM 2338 C CA . GLY A 1 288 ? -3.316 1.711 -30.438 1.00 81.19 288 GLY A CA 1
ATOM 2339 C C . GLY A 1 288 ? -2.950 2.230 -29.044 1.00 81.19 288 GLY A C 1
ATOM 2340 O O . GLY A 1 288 ? -3.740 2.959 -28.444 1.00 81.19 288 GLY A O 1
ATOM 2341 N N . TRP A 1 289 ? -1.763 1.902 -28.524 1.00 79.38 289 TRP A N 1
ATOM 2342 C CA . TRP A 1 289 ? -1.308 2.415 -27.234 1.00 79.38 289 TRP A CA 1
ATOM 2343 C C . TRP A 1 289 ? -0.921 3.888 -27.346 1.00 79.38 289 TRP A C 1
ATOM 2345 O O . TRP A 1 289 ? -0.312 4.313 -28.327 1.00 79.38 289 TRP A O 1
ATOM 2355 N N . ASN A 1 290 ? -1.261 4.675 -26.327 1.00 78.31 290 ASN A N 1
ATOM 2356 C CA . ASN A 1 290 ? -0.918 6.091 -26.290 1.00 78.31 290 ASN A CA 1
ATOM 2357 C C . ASN A 1 290 ? 0.480 6.287 -25.704 1.00 78.31 290 ASN A C 1
ATOM 2359 O O . ASN A 1 290 ? 0.796 5.767 -24.636 1.00 78.31 290 ASN A O 1
ATOM 2363 N N . SER A 1 291 ? 1.285 7.084 -26.393 1.00 74.94 291 SER A N 1
ATOM 2364 C CA . SER A 1 291 ? 2.588 7.552 -25.940 1.00 74.94 291 SER A CA 1
ATOM 2365 C C . SER A 1 291 ? 2.730 9.044 -26.242 1.00 74.94 291 SER A C 1
ATOM 2367 O O . SER A 1 291 ? 1.981 9.623 -27.034 1.00 74.94 291 SER A O 1
ATOM 2369 N N . GLN A 1 292 ? 3.707 9.671 -25.603 1.00 73.50 292 GLN A N 1
ATOM 2370 C CA . GLN A 1 292 ? 4.120 11.041 -25.877 1.00 73.50 292 GLN A CA 1
ATOM 2371 C C . GLN A 1 292 ? 4.540 11.150 -27.346 1.00 73.50 292 GLN A C 1
ATOM 2373 O O . GLN A 1 292 ? 5.288 10.295 -27.818 1.00 73.50 292 GLN A O 1
ATOM 2378 N N . ARG A 1 293 ? 4.117 12.170 -28.109 1.00 76.56 293 ARG A N 1
ATOM 2379 C CA . ARG A 1 293 ? 4.397 12.195 -29.562 1.00 76.56 293 ARG A CA 1
ATOM 2380 C C . ARG A 1 293 ? 5.866 12.073 -29.915 1.00 76.56 293 ARG A C 1
ATOM 2382 O O . ARG A 1 293 ? 6.180 11.357 -30.863 1.00 76.56 293 ARG A O 1
ATOM 2389 N N . ARG A 1 294 ? 6.756 12.725 -29.166 1.00 75.44 294 ARG A N 1
ATOM 2390 C CA . ARG A 1 294 ? 8.200 12.629 -29.407 1.00 75.44 294 ARG A CA 1
ATOM 2391 C C . ARG A 1 294 ? 8.703 11.195 -29.208 1.00 75.44 294 ARG A C 1
ATOM 2393 O O . ARG A 1 294 ? 9.347 10.665 -30.109 1.00 75.44 294 ARG A O 1
ATOM 2400 N N . GLN A 1 295 ? 8.364 10.571 -28.080 1.00 77.12 295 GLN A N 1
ATOM 2401 C CA . GLN A 1 295 ? 8.790 9.209 -27.749 1.00 77.12 295 GLN A CA 1
ATOM 2402 C C . GLN A 1 295 ? 8.105 8.160 -28.626 1.00 77.12 295 GLN A C 1
ATOM 2404 O O . GLN A 1 295 ? 8.783 7.356 -29.247 1.00 77.12 295 GLN A O 1
ATOM 2409 N N . GLY A 1 296 ? 6.780 8.204 -28.758 1.00 82.31 296 GLY A N 1
ATOM 2410 C CA . GLY A 1 296 ? 6.008 7.275 -29.578 1.00 82.31 296 GLY A CA 1
ATOM 2411 C C . GLY A 1 296 ? 6.434 7.283 -31.047 1.00 82.31 296 GLY A C 1
ATOM 2412 O O . GLY A 1 296 ? 6.644 6.220 -31.626 1.00 82.31 296 GLY A O 1
ATOM 2413 N N . THR A 1 297 ? 6.664 8.468 -31.632 1.00 86.19 297 THR A N 1
ATOM 2414 C CA . THR A 1 297 ? 7.177 8.570 -33.012 1.00 86.19 297 THR A CA 1
ATOM 2415 C C . THR A 1 297 ? 8.588 7.991 -33.125 1.00 86.19 297 THR A C 1
ATOM 2417 O O . THR A 1 297 ? 8.902 7.334 -34.118 1.00 86.19 297 THR A O 1
ATOM 2420 N N . ALA A 1 298 ? 9.453 8.234 -32.134 1.00 85.62 298 ALA A N 1
ATOM 2421 C CA . ALA A 1 298 ? 10.795 7.659 -32.111 1.00 85.62 298 ALA A CA 1
ATOM 2422 C C . ALA A 1 298 ? 10.740 6.131 -31.970 1.00 85.62 298 ALA A C 1
ATOM 2424 O O . ALA A 1 298 ? 11.369 5.437 -32.761 1.00 85.62 298 ALA A O 1
ATOM 2425 N N . HIS A 1 299 ? 9.927 5.602 -31.053 1.00 88.50 299 HIS A N 1
ATOM 2426 C CA . HIS A 1 299 ? 9.744 4.169 -30.840 1.00 88.50 299 HIS A CA 1
ATOM 2427 C C . HIS A 1 299 ? 9.251 3.453 -32.096 1.00 88.50 299 HIS A C 1
ATOM 2429 O O . HIS A 1 299 ? 9.825 2.431 -32.452 1.00 88.50 299 HIS A O 1
ATOM 2435 N N . ASP A 1 300 ? 8.261 3.992 -32.814 1.00 91.50 300 ASP A N 1
ATOM 2436 C CA . ASP A 1 300 ? 7.793 3.383 -34.066 1.00 91.50 300 ASP A CA 1
ATOM 2437 C C . ASP A 1 300 ? 8.866 3.400 -35.160 1.00 91.50 300 ASP A C 1
ATOM 2439 O O . ASP A 1 300 ? 9.060 2.411 -35.868 1.00 91.50 300 ASP A O 1
ATOM 2443 N N . ARG A 1 301 ? 9.623 4.498 -35.284 1.00 92.38 301 ARG A N 1
ATOM 2444 C CA . ARG A 1 301 ? 10.728 4.585 -36.253 1.00 92.38 301 ARG A CA 1
ATOM 2445 C C . ARG A 1 301 ? 11.855 3.612 -35.922 1.00 92.38 301 ARG A C 1
ATOM 2447 O O . ARG A 1 301 ? 12.352 2.937 -36.822 1.00 92.38 301 ARG A O 1
ATOM 2454 N N . ILE A 1 302 ? 12.227 3.520 -34.648 1.00 93.44 302 ILE A N 1
ATOM 2455 C CA . ILE A 1 302 ? 13.251 2.599 -34.155 1.00 93.44 302 ILE A CA 1
ATOM 2456 C C . ILE A 1 302 ? 12.780 1.155 -34.324 1.00 93.44 302 ILE A C 1
ATOM 2458 O O . ILE A 1 302 ? 13.528 0.336 -34.848 1.00 93.44 302 ILE A O 1
ATOM 2462 N N . ALA A 1 303 ? 11.539 0.832 -33.956 1.00 93.88 303 ALA A N 1
ATOM 2463 C CA . ALA A 1 303 ? 10.988 -0.508 -34.120 1.00 93.88 303 ALA A CA 1
ATOM 2464 C C . ALA A 1 303 ? 10.949 -0.920 -35.598 1.00 93.88 303 ALA A C 1
ATOM 2466 O O . ALA A 1 303 ? 11.356 -2.032 -35.937 1.00 93.88 303 ALA A O 1
ATOM 2467 N N . ASN A 1 304 ? 10.558 -0.009 -36.496 1.00 94.50 304 ASN A N 1
ATOM 2468 C CA . ASN A 1 304 ? 10.632 -0.242 -37.935 1.00 94.50 304 ASN A CA 1
ATOM 2469 C C . ASN A 1 304 ? 12.077 -0.466 -38.410 1.00 94.50 304 ASN A C 1
ATOM 2471 O O . ASN A 1 304 ? 12.339 -1.403 -39.163 1.00 94.50 304 ASN A O 1
ATOM 2475 N N . PHE A 1 305 ? 13.037 0.341 -37.944 1.00 95.38 305 PHE A N 1
ATOM 2476 C CA . PHE A 1 305 ? 14.455 0.134 -38.249 1.00 95.38 305 PHE A CA 1
ATOM 2477 C C . PHE A 1 305 ? 14.930 -1.248 -37.785 1.00 95.38 305 PHE A C 1
ATOM 2479 O O . PHE A 1 305 ? 15.513 -1.990 -38.570 1.00 95.38 305 PHE A O 1
ATOM 2486 N N . ILE A 1 306 ? 14.636 -1.633 -36.541 1.00 94.56 306 ILE A N 1
ATOM 2487 C CA . ILE A 1 306 ? 15.019 -2.933 -35.978 1.00 94.56 306 ILE A CA 1
ATOM 2488 C C . ILE A 1 306 ? 14.430 -4.072 -36.817 1.00 94.56 306 ILE A C 1
ATOM 2490 O O . ILE A 1 306 ? 15.161 -4.975 -37.218 1.00 94.56 306 ILE A O 1
ATOM 2494 N N . ASN A 1 307 ? 13.132 -4.015 -37.122 1.00 93.56 307 ASN A N 1
ATOM 2495 C CA . ASN A 1 307 ? 12.437 -5.061 -37.873 1.00 93.56 307 ASN A CA 1
ATOM 2496 C C . ASN A 1 307 ? 12.930 -5.190 -39.323 1.00 93.56 307 ASN A C 1
ATOM 2498 O O . ASN A 1 307 ? 12.867 -6.279 -39.886 1.00 93.56 307 ASN A O 1
ATOM 2502 N N . THR A 1 308 ? 13.425 -4.104 -39.924 1.00 94.06 308 THR A N 1
ATOM 2503 C CA . THR A 1 308 ? 13.866 -4.090 -41.330 1.00 94.06 308 THR A CA 1
ATOM 2504 C C . THR A 1 308 ? 15.370 -4.279 -41.514 1.00 94.06 308 THR A C 1
ATOM 2506 O O . THR A 1 308 ? 15.794 -4.751 -42.567 1.00 94.06 308 THR A O 1
ATOM 2509 N N . ARG A 1 309 ? 16.197 -3.893 -40.534 1.00 95.38 309 ARG A N 1
ATOM 2510 C CA . ARG A 1 309 ? 17.661 -3.816 -40.685 1.00 95.38 309 ARG A CA 1
ATOM 2511 C C . ARG A 1 309 ? 18.448 -4.723 -39.750 1.00 95.38 309 ARG A C 1
ATOM 2513 O O . ARG A 1 309 ? 19.610 -4.983 -40.051 1.00 95.38 309 ARG A O 1
ATOM 2520 N N . ILE A 1 310 ? 17.862 -5.192 -38.649 1.00 94.69 310 ILE A N 1
ATOM 2521 C CA . ILE A 1 310 ? 18.574 -5.998 -37.653 1.00 94.69 310 ILE A CA 1
ATOM 2522 C C . ILE A 1 310 ? 18.119 -7.465 -37.758 1.00 94.69 310 ILE A C 1
ATOM 2524 O O . ILE A 1 310 ? 16.965 -7.764 -37.423 1.00 94.69 310 ILE A O 1
ATOM 2528 N N . PRO A 1 311 ? 18.997 -8.401 -38.172 1.00 93.56 311 PRO A N 1
ATOM 2529 C CA . PRO A 1 311 ? 18.686 -9.830 -38.242 1.00 93.56 311 PRO A CA 1
ATOM 2530 C C . PRO A 1 311 ? 18.201 -10.386 -36.902 1.00 93.56 311 PRO A C 1
ATOM 2532 O O . PRO A 1 311 ? 18.764 -10.064 -35.859 1.00 93.56 311 PRO A O 1
ATOM 2535 N N . LYS A 1 312 ? 17.171 -11.243 -36.901 1.00 90.56 312 LYS A N 1
ATOM 2536 C CA . LYS A 1 312 ? 16.606 -11.834 -35.666 1.00 90.56 312 LYS A CA 1
ATOM 2537 C C . LYS A 1 312 ? 17.610 -12.680 -34.869 1.00 90.56 312 LYS A C 1
ATOM 2539 O O . LYS A 1 312 ? 17.409 -12.854 -33.674 1.00 90.56 312 LYS A O 1
ATOM 2544 N N . SER A 1 313 ? 18.662 -13.177 -35.521 1.00 90.31 313 SER A N 1
ATOM 2545 C CA . SER A 1 313 ? 19.792 -13.870 -34.892 1.00 90.31 313 SER A CA 1
ATOM 2546 C C . SER A 1 313 ? 20.685 -12.951 -34.062 1.00 90.31 313 SER A C 1
ATOM 2548 O O . SER A 1 313 ? 21.320 -13.422 -33.124 1.00 90.31 313 SER A O 1
ATOM 2550 N N . ASP A 1 314 ? 20.742 -11.664 -34.409 1.00 93.25 314 ASP A N 1
ATOM 2551 C CA . ASP A 1 314 ? 21.625 -10.701 -33.764 1.00 93.25 314 ASP A CA 1
ATOM 2552 C C . ASP A 1 314 ? 21.050 -10.297 -32.408 1.00 93.25 314 ASP A C 1
ATOM 2554 O O . ASP A 1 314 ? 19.860 -9.980 -32.270 1.00 93.25 314 ASP A O 1
ATOM 2558 N N . THR A 1 315 ? 21.921 -10.247 -31.411 1.00 91.06 315 THR A N 1
ATOM 2559 C CA . THR A 1 315 ? 21.583 -9.789 -30.069 1.00 91.06 315 THR A CA 1
ATOM 2560 C C . THR A 1 315 ? 21.355 -8.277 -30.056 1.00 91.06 315 THR A C 1
ATOM 2562 O O . THR A 1 315 ? 22.131 -7.496 -30.604 1.00 91.06 315 THR A O 1
ATOM 2565 N N . LEU A 1 316 ? 20.257 -7.854 -29.426 1.00 91.25 316 LEU A N 1
ATOM 2566 C CA . LEU A 1 316 ? 19.873 -6.451 -29.303 1.00 91.25 316 LEU A CA 1
ATOM 2567 C C . LEU A 1 316 ? 19.798 -6.088 -27.829 1.00 91.25 316 LEU A C 1
ATOM 2569 O O . LEU A 1 316 ? 19.008 -6.680 -27.099 1.00 91.25 316 LEU A O 1
ATOM 2573 N N . PHE A 1 317 ? 20.575 -5.094 -27.420 1.00 89.12 317 PHE A N 1
ATOM 2574 C CA . PHE A 1 317 ? 20.505 -4.519 -26.088 1.00 89.12 317 PHE A CA 1
ATOM 2575 C C . PHE A 1 317 ? 19.848 -3.139 -26.140 1.00 89.12 317 PHE A C 1
ATOM 2577 O O . PHE A 1 317 ? 20.385 -2.191 -26.701 1.00 89.12 317 PHE A O 1
ATOM 2584 N N . VAL A 1 318 ? 18.658 -3.028 -25.562 1.00 87.31 318 VAL A N 1
ATOM 2585 C CA . VAL A 1 318 ? 17.950 -1.760 -25.378 1.00 87.31 318 VAL A CA 1
ATOM 2586 C C . VAL A 1 318 ? 18.243 -1.239 -23.973 1.00 87.31 318 VAL A C 1
ATOM 2588 O O . VAL A 1 318 ? 17.905 -1.897 -22.988 1.00 87.31 318 VAL A O 1
ATOM 2591 N N . MET A 1 319 ? 18.896 -0.082 -23.892 1.00 78.12 319 MET A N 1
ATOM 2592 C CA . MET A 1 319 ? 19.123 0.648 -22.647 1.00 78.12 319 MET A CA 1
ATOM 2593 C C . MET A 1 319 ? 17.893 1.494 -22.290 1.00 78.12 319 MET A C 1
ATOM 2595 O O . MET A 1 319 ? 17.175 1.961 -23.178 1.00 78.12 319 MET A O 1
ATOM 2599 N N . ASN A 1 320 ? 17.691 1.716 -20.989 1.00 69.56 320 ASN A N 1
ATOM 2600 C CA . ASN A 1 320 ? 16.653 2.586 -20.422 1.00 69.56 320 ASN A CA 1
ATOM 2601 C C . ASN A 1 320 ? 15.201 2.188 -20.665 1.00 69.56 320 ASN A C 1
ATOM 2603 O O . ASN A 1 320 ? 14.884 1.075 -21.072 1.00 69.56 320 ASN A O 1
ATOM 2607 N N . ASP A 1 321 ? 14.308 3.137 -20.379 1.00 63.91 321 ASP A N 1
ATOM 2608 C CA . ASP A 1 321 ? 12.847 3.071 -20.439 1.00 63.91 321 ASP A CA 1
ATOM 2609 C C . ASP A 1 321 ? 12.282 2.715 -21.833 1.00 63.91 321 ASP A C 1
ATOM 2611 O O . ASP A 1 321 ? 11.071 2.590 -22.013 1.00 63.91 321 ASP A O 1
ATOM 2615 N N . MET A 1 322 ? 13.145 2.471 -22.825 1.00 77.75 322 MET A N 1
ATOM 2616 C CA . MET A 1 322 ? 12.781 2.017 -24.165 1.00 77.75 322 MET A CA 1
ATOM 2617 C C . MET A 1 322 ? 12.507 0.506 -24.256 1.00 77.75 322 MET A C 1
ATOM 2619 O O . MET A 1 322 ? 12.323 -0.009 -25.357 1.00 77.75 322 MET A O 1
ATOM 2623 N N . HIS A 1 323 ? 12.425 -0.234 -23.142 1.00 77.56 323 HIS A N 1
ATOM 2624 C CA . HIS A 1 323 ? 12.140 -1.687 -23.135 1.00 77.56 323 HIS A CA 1
ATOM 2625 C C . HIS A 1 323 ? 10.874 -2.090 -23.902 1.00 77.56 323 HIS A C 1
ATOM 2627 O O . HIS A 1 323 ? 10.776 -3.226 -24.371 1.00 77.56 323 HIS A O 1
ATOM 2633 N N . ALA A 1 324 ? 9.928 -1.164 -24.093 1.00 81.81 324 ALA A N 1
ATOM 2634 C CA . ALA A 1 324 ? 8.785 -1.357 -24.985 1.00 81.81 324 ALA A CA 1
ATOM 2635 C C . ALA A 1 324 ? 9.207 -1.801 -26.401 1.00 81.81 324 ALA A C 1
ATOM 2637 O O . ALA A 1 324 ? 8.468 -2.540 -27.048 1.00 81.81 324 ALA A O 1
ATOM 2638 N N . LEU A 1 325 ? 10.413 -1.441 -26.858 1.00 88.06 325 LEU A N 1
ATOM 2639 C CA . LEU A 1 325 ? 10.980 -1.864 -28.138 1.00 88.06 325 LEU A CA 1
ATOM 2640 C C . LEU A 1 325 ? 11.123 -3.384 -28.263 1.00 88.06 325 LEU A C 1
ATOM 2642 O O . LEU A 1 325 ? 10.924 -3.903 -29.360 1.00 88.06 325 LEU A O 1
ATOM 2646 N N . TYR A 1 326 ? 11.407 -4.123 -27.184 1.00 88.88 326 TYR A N 1
ATOM 2647 C CA . TYR A 1 326 ? 11.441 -5.592 -27.238 1.00 88.88 326 TYR A CA 1
ATOM 2648 C C . TYR A 1 326 ? 10.062 -6.163 -27.573 1.00 88.88 326 TYR A C 1
ATOM 2650 O O . TYR A 1 326 ? 9.939 -7.020 -28.449 1.00 88.88 326 TYR A O 1
ATOM 2658 N N . ALA A 1 327 ? 9.012 -5.619 -26.951 1.00 86.19 327 ALA A N 1
ATOM 2659 C CA . ALA A 1 327 ? 7.637 -5.986 -27.264 1.00 86.19 327 ALA A CA 1
ATOM 2660 C C . ALA A 1 327 ? 7.262 -5.566 -28.697 1.00 86.19 327 ALA A C 1
ATOM 2662 O O . ALA A 1 327 ? 6.794 -6.401 -29.466 1.00 86.19 327 ALA A O 1
ATOM 2663 N N . MET A 1 328 ? 7.538 -4.313 -29.087 1.00 89.75 328 MET A N 1
ATOM 2664 C CA . MET A 1 328 ? 7.265 -3.756 -30.429 1.00 89.75 328 MET A CA 1
ATOM 2665 C C . MET A 1 328 ? 7.972 -4.499 -31.562 1.00 89.75 328 MET A C 1
ATOM 2667 O O . MET A 1 328 ? 7.477 -4.546 -32.683 1.00 89.75 328 MET A O 1
ATOM 2671 N N . THR A 1 329 ? 9.132 -5.086 -31.290 1.00 91.62 329 THR A N 1
ATOM 2672 C CA . THR A 1 329 ? 9.919 -5.807 -32.298 1.00 91.62 329 THR A CA 1
ATOM 2673 C C . THR A 1 329 ? 9.817 -7.318 -32.155 1.00 91.62 329 THR A C 1
ATOM 2675 O O . THR A 1 329 ? 10.439 -8.034 -32.940 1.00 91.62 329 THR A O 1
ATOM 2678 N N . GLN A 1 330 ? 9.036 -7.818 -31.186 1.00 89.25 330 GLN A N 1
ATOM 2679 C CA . GLN A 1 330 ? 8.931 -9.239 -30.834 1.00 89.25 330 GLN A CA 1
ATOM 2680 C C . GLN A 1 330 ? 10.318 -9.892 -30.753 1.00 89.25 330 GLN A C 1
ATOM 2682 O O . GLN A 1 330 ? 10.646 -10.822 -31.500 1.00 89.25 330 GLN A O 1
ATOM 2687 N N . ARG A 1 331 ? 11.179 -9.301 -29.927 1.00 88.31 331 ARG A N 1
ATOM 2688 C CA . ARG A 1 331 ? 12.534 -9.775 -29.647 1.00 88.31 331 ARG A CA 1
ATOM 2689 C C . ARG A 1 331 ? 12.650 -10.093 -28.168 1.00 88.31 331 ARG A C 1
ATOM 2691 O O . ARG A 1 331 ? 12.115 -9.363 -27.337 1.00 88.31 331 ARG A O 1
ATOM 2698 N N . ASP A 1 332 ? 13.399 -11.141 -27.861 1.00 84.12 332 ASP A N 1
ATOM 2699 C CA . ASP A 1 332 ? 13.795 -11.420 -26.487 1.00 84.12 332 ASP A CA 1
ATOM 2700 C C . ASP A 1 332 ? 14.706 -10.304 -25.972 1.00 84.12 332 ASP A C 1
ATOM 2702 O O . ASP A 1 332 ? 15.527 -9.753 -26.715 1.00 84.12 332 ASP A O 1
ATOM 2706 N N . SER A 1 333 ? 14.567 -9.982 -24.687 1.00 82.38 333 SER A N 1
ATOM 2707 C CA . SER A 1 333 ? 15.472 -9.051 -24.031 1.00 82.38 333 SER A CA 1
ATOM 2708 C C . SER A 1 333 ? 16.887 -9.621 -23.958 1.00 82.38 333 SER A C 1
ATOM 2710 O O . SER A 1 333 ? 17.094 -10.832 -23.818 1.00 82.38 333 SER A O 1
ATOM 2712 N N . TYR A 1 334 ? 17.884 -8.737 -24.035 1.00 83.44 334 TYR A N 1
ATOM 2713 C CA . TYR A 1 334 ? 19.274 -9.133 -23.857 1.00 83.44 334 TYR A CA 1
ATOM 2714 C C . TYR A 1 334 ? 19.485 -9.777 -22.480 1.00 83.44 334 TYR A C 1
ATOM 2716 O O . TYR A 1 334 ? 19.238 -9.165 -21.439 1.00 83.44 334 TYR A O 1
ATOM 2724 N N . ARG A 1 335 ? 19.928 -11.037 -22.463 1.00 71.19 335 ARG A N 1
ATOM 2725 C CA . ARG A 1 335 ? 20.006 -11.830 -21.230 1.00 71.19 335 ARG A CA 1
ATOM 2726 C C . ARG A 1 335 ? 21.233 -11.469 -20.396 1.00 71.19 335 ARG A C 1
ATOM 2728 O O . ARG A 1 335 ? 22.345 -11.361 -20.905 1.00 71.19 335 ARG A O 1
ATOM 2735 N N . GLY A 1 336 ? 21.048 -11.421 -19.078 1.00 62.09 336 GLY A N 1
ATOM 2736 C CA . GLY A 1 336 ? 22.140 -11.273 -18.108 1.00 62.09 336 GLY A CA 1
ATOM 2737 C C . GLY A 1 336 ? 22.460 -9.833 -17.711 1.00 62.09 336 GLY A C 1
ATOM 2738 O O . GLY A 1 336 ? 23.366 -9.624 -16.911 1.00 62.09 336 GLY A O 1
ATOM 2739 N N . VAL A 1 337 ? 21.705 -8.858 -18.214 1.00 65.88 337 VAL A N 1
ATOM 2740 C CA . VAL A 1 337 ? 21.737 -7.476 -17.731 1.00 65.88 337 VAL A CA 1
ATOM 2741 C C . VAL A 1 337 ? 20.412 -7.207 -17.014 1.00 65.88 337 VAL A C 1
ATOM 2743 O O . VAL A 1 337 ? 19.361 -7.462 -17.606 1.00 65.88 337 VAL A O 1
ATOM 2746 N N . PRO A 1 338 ? 20.419 -6.770 -15.740 1.00 58.75 338 PRO A N 1
ATOM 2747 C CA . PRO A 1 338 ? 19.183 -6.482 -15.024 1.00 58.75 338 PRO A CA 1
ATOM 2748 C C . PRO A 1 338 ? 18.394 -5.378 -15.738 1.00 58.75 338 PRO A C 1
ATOM 2750 O O . PRO A 1 33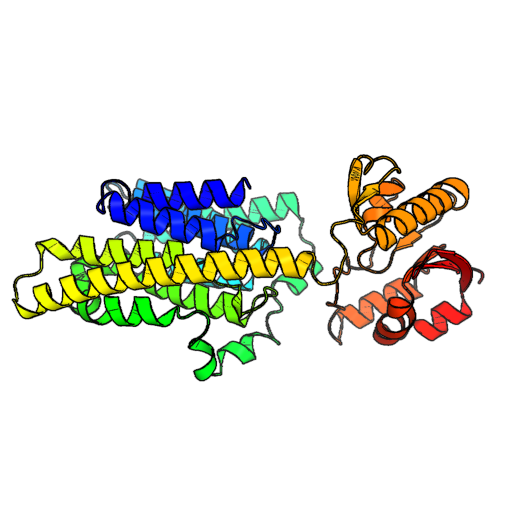8 ? 18.968 -4.444 -16.293 1.00 58.75 338 PRO A O 1
ATOM 2753 N N . LEU A 1 339 ? 17.068 -5.504 -15.727 1.00 54.38 339 LEU A N 1
ATOM 2754 C CA . LEU A 1 339 ? 16.152 -4.536 -16.327 1.00 54.38 339 LEU A CA 1
ATOM 2755 C C . LEU A 1 339 ? 16.299 -3.192 -15.595 1.00 54.38 339 LEU A C 1
ATOM 2757 O O . LEU A 1 339 ? 15.941 -3.084 -14.422 1.00 54.38 339 LEU A O 1
ATOM 2761 N N . PHE A 1 340 ? 16.851 -2.184 -16.270 1.00 54.66 340 PHE A N 1
ATOM 2762 C CA . PHE A 1 340 ? 16.923 -0.822 -15.742 1.00 54.66 340 PHE A CA 1
ATOM 2763 C C . PHE A 1 340 ? 15.572 -0.146 -15.975 1.00 54.66 340 PHE A C 1
ATOM 2765 O O . PHE A 1 340 ? 15.166 0.031 -17.122 1.00 54.66 340 PHE A O 1
ATOM 2772 N N . ILE A 1 341 ? 14.865 0.178 -14.895 1.00 44.16 341 ILE A N 1
ATOM 2773 C CA . ILE A 1 341 ? 13.679 1.040 -14.908 1.00 44.16 341 ILE A CA 1
ATOM 2774 C C . ILE A 1 341 ? 14.141 2.357 -14.277 1.00 44.16 341 ILE A C 1
ATOM 2776 O O . ILE A 1 341 ? 14.660 2.299 -13.164 1.00 44.16 341 ILE A O 1
ATOM 2780 N N . SER A 1 342 ? 14.023 3.467 -15.017 1.00 40.81 342 SER A N 1
ATOM 2781 C CA . SER A 1 342 ? 14.430 4.859 -14.731 1.00 40.81 342 SER A CA 1
ATOM 2782 C C . SER A 1 342 ? 15.196 5.155 -13.420 1.00 40.81 342 SER A C 1
ATOM 2784 O O . SER A 1 342 ? 14.714 4.878 -12.319 1.00 40.81 342 SER A O 1
ATOM 2786 N N . ASP A 1 343 ? 16.336 5.846 -13.531 1.00 44.91 343 ASP A N 1
ATOM 2787 C CA . ASP A 1 343 ? 17.134 6.463 -12.446 1.00 44.91 343 ASP A CA 1
ATOM 2788 C C . ASP A 1 343 ? 17.757 5.532 -11.386 1.00 44.91 343 ASP A C 1
ATOM 2790 O O . ASP A 1 343 ? 18.511 5.986 -10.521 1.00 44.91 343 ASP A O 1
ATOM 2794 N N . ALA A 1 344 ? 17.505 4.223 -11.437 1.00 49.38 344 ALA A N 1
ATOM 2795 C CA . ALA A 1 344 ? 18.048 3.259 -10.485 1.00 49.38 344 ALA A CA 1
ATOM 2796 C C . ALA A 1 344 ? 19.098 2.350 -11.138 1.00 49.38 344 ALA A C 1
ATOM 2798 O O . ALA A 1 344 ? 18.864 1.165 -11.388 1.00 49.38 344 ALA A O 1
ATOM 2799 N N . PHE A 1 345 ? 20.295 2.887 -11.388 1.00 57.72 345 PHE A N 1
ATOM 2800 C CA . PHE A 1 345 ? 21.436 2.032 -11.714 1.00 57.72 345 PHE A CA 1
ATOM 2801 C C . PHE A 1 345 ? 21.727 1.074 -10.556 1.00 57.72 345 PHE A C 1
ATOM 2803 O O . PHE A 1 345 ? 21.506 1.429 -9.391 1.00 57.72 345 PHE A O 1
ATOM 2810 N N . PRO A 1 346 ? 22.297 -0.114 -10.833 1.00 57.16 346 PRO A N 1
ATOM 2811 C CA . PRO A 1 346 ? 22.842 -0.953 -9.789 1.00 57.16 346 PRO A CA 1
ATOM 2812 C C . PRO A 1 346 ? 23.779 -0.090 -8.939 1.00 57.16 346 PRO A C 1
ATOM 2814 O O . PRO A 1 346 ? 24.659 0.587 -9.498 1.00 57.16 346 PRO A O 1
ATOM 2817 N N . PRO A 1 347 ? 23.587 -0.069 -7.610 1.00 58.59 347 PRO A N 1
ATOM 2818 C CA . PRO A 1 347 ? 24.445 0.708 -6.737 1.00 58.59 347 PRO A CA 1
ATOM 2819 C C . PRO A 1 347 ? 25.898 0.264 -6.924 1.00 58.59 347 PRO A C 1
ATOM 2821 O O . PRO A 1 347 ? 26.182 -0.880 -7.305 1.00 58.59 347 PRO A O 1
ATOM 2824 N N . ALA A 1 348 ? 26.832 1.182 -6.670 1.00 59.22 348 ALA A N 1
ATOM 2825 C CA . ALA A 1 348 ? 28.253 0.864 -6.710 1.00 59.22 348 ALA A CA 1
ATOM 2826 C C . ALA A 1 348 ? 28.543 -0.374 -5.838 1.00 59.22 348 ALA A C 1
ATOM 2828 O O . ALA A 1 348 ? 28.055 -0.478 -4.713 1.00 59.22 348 ALA A O 1
ATOM 2829 N N . GLY A 1 349 ? 29.305 -1.331 -6.376 1.00 66.56 349 GLY A N 1
ATOM 2830 C CA . GLY A 1 349 ? 29.579 -2.606 -5.713 1.00 66.56 349 GLY A CA 1
ATOM 2831 C C . GLY A 1 349 ? 29.450 -3.806 -6.650 1.00 66.56 349 GLY A C 1
ATOM 2832 O O . GLY A 1 349 ? 29.620 -3.688 -7.866 1.00 66.56 349 GLY A O 1
ATOM 2833 N N . ARG A 1 350 ? 29.153 -4.980 -6.076 1.00 66.56 350 ARG A N 1
ATOM 2834 C CA . ARG A 1 350 ? 29.176 -6.269 -6.791 1.00 66.56 350 ARG A CA 1
ATOM 2835 C C . ARG A 1 350 ? 28.234 -6.320 -7.994 1.00 66.56 350 ARG A C 1
ATOM 2837 O O . ARG A 1 350 ? 28.644 -6.826 -9.027 1.00 66.56 350 ARG A O 1
ATOM 2844 N N . HIS A 1 351 ? 27.024 -5.761 -7.910 1.00 64.69 351 HIS A N 1
ATOM 2845 C CA . HIS A 1 351 ? 26.074 -5.790 -9.033 1.00 64.69 351 HIS A CA 1
ATOM 2846 C C . HIS A 1 351 ? 26.506 -4.908 -10.208 1.00 64.69 351 HIS A C 1
ATOM 2848 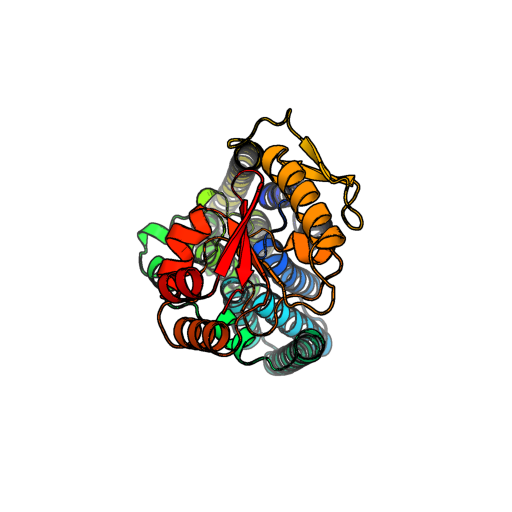O O . HIS A 1 351 ? 26.383 -5.334 -11.356 1.00 64.69 351 HIS A O 1
ATOM 2854 N N . ARG A 1 352 ? 27.057 -3.712 -9.945 1.00 73.19 352 ARG A N 1
ATOM 2855 C CA . ARG A 1 352 ? 27.661 -2.871 -10.991 1.00 73.19 352 ARG A CA 1
ATOM 2856 C C . ARG A 1 352 ? 28.833 -3.598 -11.654 1.00 73.19 352 ARG A C 1
ATOM 2858 O O . ARG A 1 352 ? 28.895 -3.636 -12.877 1.00 73.19 352 ARG A O 1
ATOM 2865 N N . GLY A 1 353 ? 29.713 -4.209 -10.855 1.00 75.00 353 GLY A N 1
ATOM 2866 C CA . GLY A 1 353 ? 30.844 -5.003 -11.347 1.00 75.00 353 GLY A CA 1
ATOM 2867 C C . GLY A 1 353 ? 30.407 -6.196 -12.198 1.00 75.00 353 GLY A C 1
ATOM 2868 O O . GLY A 1 353 ? 30.890 -6.346 -13.312 1.00 75.00 353 GLY A O 1
ATOM 2869 N N . TYR A 1 354 ? 29.431 -6.972 -11.723 1.00 74.62 354 TYR A N 1
ATOM 2870 C CA . TYR A 1 354 ? 28.858 -8.108 -12.450 1.00 74.62 354 TYR A CA 1
ATOM 2871 C C . TYR A 1 354 ? 28.208 -7.679 -13.769 1.00 74.62 354 TYR A C 1
ATOM 2873 O O . TYR A 1 354 ? 28.446 -8.286 -14.806 1.00 74.62 354 TYR A O 1
ATOM 2881 N N . THR A 1 355 ? 27.421 -6.601 -13.748 1.00 75.94 355 THR A N 1
ATOM 2882 C CA . THR A 1 355 ? 26.767 -6.063 -14.951 1.00 75.94 355 THR A CA 1
ATOM 2883 C C . THR A 1 355 ? 27.800 -5.598 -15.975 1.00 75.94 355 THR A C 1
ATOM 2885 O O . THR A 1 355 ? 27.692 -5.930 -17.153 1.00 75.94 355 THR A O 1
ATOM 2888 N N . ARG A 1 356 ? 28.833 -4.876 -15.517 1.00 82.50 356 ARG A N 1
ATOM 2889 C CA . ARG A 1 356 ? 29.970 -4.450 -16.340 1.00 82.50 356 ARG A CA 1
ATOM 2890 C C . ARG A 1 356 ? 30.682 -5.653 -16.954 1.00 82.50 356 ARG A C 1
ATOM 2892 O O . ARG A 1 356 ? 30.836 -5.714 -18.166 1.00 82.50 356 ARG A O 1
ATOM 2899 N N . GLU A 1 357 ? 31.092 -6.614 -16.133 1.00 83.31 357 GLU A N 1
ATOM 2900 C CA . GLU A 1 357 ? 31.787 -7.823 -16.581 1.00 83.31 357 GLU A CA 1
ATOM 2901 C C . GLU A 1 357 ? 30.945 -8.611 -17.587 1.00 83.31 357 GLU A C 1
ATOM 2903 O O . GLU A 1 357 ? 31.460 -9.054 -18.612 1.00 83.31 357 GLU A O 1
ATOM 2908 N N . ARG A 1 358 ? 29.636 -8.733 -17.354 1.00 80.81 358 ARG A N 1
ATOM 2909 C CA . ARG A 1 358 ? 28.722 -9.427 -18.262 1.00 80.81 358 ARG A CA 1
ATOM 2910 C C . ARG A 1 358 ? 28.587 -8.720 -19.609 1.00 80.81 358 ARG A C 1
ATOM 2912 O O . ARG A 1 358 ? 28.666 -9.386 -20.637 1.00 80.81 358 ARG A O 1
ATOM 2919 N N . LEU A 1 359 ? 28.416 -7.397 -19.609 1.00 81.62 359 LEU A N 1
ATOM 2920 C CA . LEU A 1 359 ? 28.353 -6.593 -20.834 1.00 81.62 359 LEU A CA 1
ATOM 2921 C C . LEU A 1 359 ? 29.658 -6.667 -21.630 1.00 81.62 359 LEU A C 1
ATOM 2923 O O . LEU A 1 359 ? 29.619 -6.765 -22.850 1.00 81.62 359 LEU A O 1
ATOM 2927 N N . LEU A 1 360 ? 30.810 -6.649 -20.956 1.00 85.81 360 LEU A N 1
ATOM 2928 C CA . LEU A 1 360 ? 32.113 -6.702 -21.621 1.00 85.81 360 LEU A CA 1
ATOM 2929 C C . LEU A 1 360 ? 32.492 -8.114 -22.099 1.00 85.81 360 LEU A C 1
ATOM 2931 O O . LEU A 1 360 ? 33.134 -8.249 -23.136 1.00 85.81 360 LEU A O 1
ATOM 2935 N N . SER A 1 361 ? 32.090 -9.164 -21.378 1.00 84.94 361 SER A N 1
ATOM 2936 C CA . SER A 1 361 ? 32.344 -10.566 -21.764 1.00 84.94 361 SER A CA 1
ATOM 2937 C C . SER A 1 361 ? 31.405 -11.066 -22.862 1.00 84.94 361 SER A C 1
ATOM 2939 O O . SER A 1 361 ? 31.781 -11.926 -23.658 1.00 84.94 361 SER A O 1
ATOM 2941 N N . HIS A 1 362 ? 30.200 -10.506 -22.941 1.00 86.62 362 HIS A N 1
ATOM 2942 C CA . HIS A 1 362 ? 29.239 -10.765 -24.000 1.00 86.62 362 HIS A CA 1
ATOM 2943 C C . HIS A 1 362 ? 28.756 -9.422 -24.544 1.00 86.62 362 HIS A C 1
ATOM 2945 O O . HIS A 1 362 ? 27.791 -8.842 -24.049 1.00 86.62 362 HIS A O 1
ATOM 2951 N N . LEU A 1 363 ? 29.463 -8.909 -25.549 1.00 88.69 363 LEU A N 1
ATOM 2952 C CA . LEU A 1 363 ? 29.094 -7.663 -26.213 1.00 88.69 363 LEU A CA 1
ATOM 2953 C C . LEU A 1 363 ? 27.914 -7.914 -27.167 1.00 88.69 363 LEU A C 1
ATOM 2955 O O . LEU A 1 363 ? 28.089 -8.738 -28.072 1.00 88.69 363 LEU A O 1
ATOM 2959 N N . PRO A 1 364 ? 26.767 -7.225 -26.999 1.00 90.38 364 PRO A N 1
ATOM 2960 C CA . PRO A 1 364 ? 25.640 -7.343 -27.918 1.00 90.38 364 PRO A CA 1
ATOM 2961 C C . PRO A 1 364 ? 26.011 -6.904 -29.342 1.00 90.38 364 PRO A C 1
ATOM 2963 O O . PRO A 1 364 ? 26.900 -6.089 -29.556 1.00 90.38 364 PRO A O 1
ATOM 2966 N N . ASP A 1 365 ? 25.313 -7.415 -30.347 1.00 94.25 365 ASP A N 1
ATOM 2967 C CA . ASP A 1 365 ? 25.576 -7.035 -31.740 1.00 94.25 365 ASP A CA 1
ATOM 2968 C C . ASP A 1 365 ? 25.079 -5.610 -32.027 1.00 94.25 365 ASP A C 1
ATOM 2970 O O . ASP A 1 365 ? 25.686 -4.857 -32.796 1.00 94.25 365 ASP A O 1
ATOM 2974 N N . TRP A 1 366 ? 23.992 -5.220 -31.357 1.00 94.31 366 TRP A N 1
ATOM 2975 C CA . TRP A 1 366 ? 23.340 -3.923 -31.497 1.00 94.31 366 TRP A CA 1
ATOM 2976 C C . TRP A 1 366 ? 22.964 -3.343 -30.141 1.00 94.31 366 TRP A C 1
ATOM 2978 O O . TRP A 1 366 ? 22.488 -4.064 -29.262 1.00 94.31 366 TRP A O 1
ATOM 2988 N N . ILE A 1 367 ? 23.111 -2.026 -29.995 1.00 91.44 367 ILE A N 1
ATOM 2989 C CA . ILE A 1 367 ? 22.655 -1.296 -28.810 1.00 91.44 367 ILE A CA 1
ATOM 2990 C C . ILE A 1 367 ? 21.749 -0.143 -29.239 1.00 91.44 367 ILE A C 1
ATOM 2992 O O . ILE A 1 367 ? 22.072 0.602 -30.164 1.00 91.44 367 ILE A O 1
ATOM 2996 N N . VAL A 1 368 ? 20.618 0.002 -28.551 1.00 90.44 368 VAL A N 1
ATOM 2997 C CA . VAL A 1 368 ? 19.737 1.172 -28.630 1.00 90.44 368 VAL A CA 1
ATOM 2998 C C . VAL A 1 368 ? 19.827 1.901 -27.301 1.00 90.44 368 VAL A C 1
ATOM 3000 O O . VAL A 1 368 ? 19.581 1.302 -26.258 1.00 90.44 368 VAL A O 1
ATOM 3003 N N . LEU A 1 369 ? 20.187 3.177 -27.333 1.00 86.31 369 LEU A N 1
ATOM 3004 C CA . LEU A 1 369 ? 20.395 4.001 -26.143 1.00 86.31 369 LEU A CA 1
ATOM 3005 C C . LEU A 1 369 ? 19.902 5.425 -26.391 1.00 86.31 369 LEU A C 1
ATOM 3007 O O . LEU A 1 369 ? 19.831 5.848 -27.542 1.00 86.31 369 LEU A O 1
ATOM 3011 N N . ASP A 1 370 ? 19.548 6.163 -25.345 1.00 81.94 370 ASP A N 1
ATOM 3012 C CA . ASP A 1 370 ? 19.306 7.598 -25.475 1.00 81.94 370 ASP A CA 1
ATOM 3013 C C . ASP A 1 370 ? 20.622 8.389 -25.264 1.00 81.94 370 ASP A C 1
ATOM 3015 O O . ASP A 1 370 ? 21.604 7.870 -24.727 1.00 81.94 370 ASP A O 1
ATOM 3019 N N . PHE A 1 371 ? 20.705 9.630 -25.748 1.00 74.56 371 PHE A N 1
ATOM 3020 C CA . PHE A 1 371 ? 21.921 10.446 -25.613 1.00 74.56 371 PHE A CA 1
ATOM 3021 C C . PHE A 1 371 ? 22.313 10.763 -24.161 1.00 74.56 371 PHE A C 1
ATOM 3023 O O . PHE A 1 371 ? 23.507 10.836 -23.851 1.00 74.56 371 PHE A O 1
ATOM 3030 N N . ASP A 1 372 ? 21.346 10.926 -23.269 1.00 70.06 372 ASP A N 1
ATOM 3031 C CA . ASP A 1 372 ? 21.568 11.047 -21.832 1.00 70.06 372 ASP A CA 1
ATOM 3032 C C . ASP A 1 372 ? 22.081 9.709 -21.269 1.00 70.06 372 ASP A C 1
ATOM 3034 O O . ASP A 1 372 ? 23.045 9.712 -20.493 1.00 70.06 372 ASP A O 1
ATOM 3038 N N . SER A 1 373 ? 21.580 8.561 -21.763 1.00 68.69 373 SER A N 1
ATOM 3039 C CA . SER A 1 373 ? 22.115 7.229 -21.425 1.00 68.69 373 SER A CA 1
ATOM 3040 C C . SER A 1 373 ? 23.618 7.133 -21.705 1.00 68.69 373 SER A C 1
ATOM 3042 O O . SER A 1 373 ? 24.413 6.603 -20.921 1.00 68.69 373 SER A O 1
ATOM 3044 N N . PHE A 1 374 ? 24.032 7.671 -22.854 1.00 69.19 374 PHE A N 1
ATOM 3045 C CA . PHE A 1 374 ? 25.422 7.655 -23.292 1.00 69.19 374 PHE A CA 1
ATOM 3046 C C . PHE A 1 374 ? 26.347 8.429 -22.340 1.00 69.19 374 PHE A C 1
ATOM 3048 O O . PHE A 1 374 ? 27.481 8.012 -22.077 1.00 69.19 374 PHE A O 1
ATOM 3055 N N . ASN A 1 375 ? 25.870 9.563 -21.826 1.00 67.75 375 ASN A N 1
ATOM 3056 C CA . ASN A 1 375 ? 26.664 10.464 -20.996 1.00 67.75 375 ASN A CA 1
ATOM 3057 C C . ASN A 1 375 ? 26.661 10.080 -19.516 1.00 67.75 375 ASN A C 1
ATOM 3059 O O . ASN A 1 375 ? 27.680 10.272 -18.850 1.00 67.75 375 ASN A O 1
ATOM 3063 N N . HIS A 1 376 ? 25.568 9.509 -19.015 1.00 70.06 376 HIS A N 1
ATOM 3064 C CA . HIS A 1 376 ? 25.418 9.192 -17.598 1.00 70.06 376 HIS A CA 1
ATOM 3065 C C . HIS A 1 376 ? 25.658 7.711 -17.294 1.00 70.06 376 HIS A C 1
ATOM 3067 O O . HIS A 1 376 ? 26.371 7.380 -16.351 1.00 70.06 376 HIS A O 1
ATOM 3073 N N . GLU A 1 377 ? 25.157 6.801 -18.119 1.00 71.69 377 GLU A N 1
ATOM 3074 C CA . GLU A 1 377 ? 24.995 5.391 -17.739 1.00 71.69 377 GLU 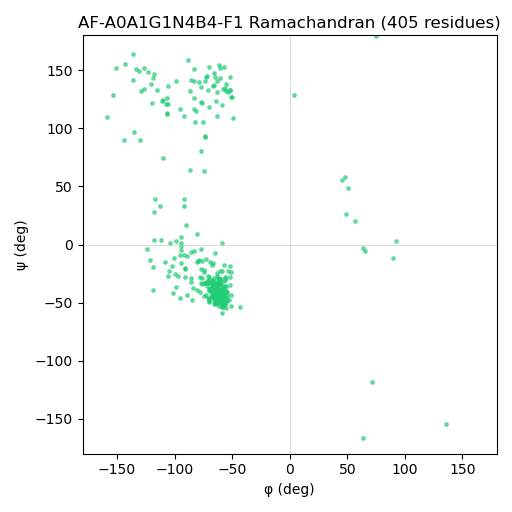A CA 1
ATOM 3075 C C . GLU A 1 377 ? 26.159 4.547 -18.193 1.00 71.69 377 GLU A C 1
ATOM 3077 O O . GLU A 1 377 ? 26.724 3.791 -17.409 1.00 71.69 377 GLU A O 1
ATOM 3082 N N . LEU A 1 378 ? 26.589 4.727 -19.443 1.00 75.12 378 LEU A N 1
ATOM 3083 C CA . LEU A 1 378 ? 27.819 4.102 -19.922 1.00 75.12 378 LEU A CA 1
ATOM 3084 C C . LEU A 1 378 ? 29.031 4.584 -19.115 1.00 75.12 378 LEU A C 1
ATOM 3086 O O . LEU A 1 378 ? 29.988 3.830 -18.917 1.00 75.12 378 LEU A O 1
ATOM 3090 N N . LEU A 1 379 ? 28.978 5.828 -18.625 1.00 74.38 379 LEU A N 1
ATOM 3091 C CA . LEU A 1 379 ? 29.951 6.367 -17.680 1.00 74.38 379 LEU A CA 1
ATOM 3092 C C . LEU A 1 379 ? 29.790 5.723 -16.296 1.00 74.38 379 LEU A C 1
ATOM 3094 O O . LEU A 1 379 ? 30.780 5.276 -15.717 1.00 74.38 379 LEU A O 1
ATOM 3098 N N . HIS A 1 380 ? 28.559 5.605 -15.788 1.00 73.50 380 HIS A N 1
ATOM 3099 C CA . HIS A 1 380 ? 28.281 4.926 -14.520 1.00 73.50 380 HIS A CA 1
ATOM 3100 C C . HIS A 1 380 ? 28.700 3.461 -14.541 1.00 73.50 380 HIS A C 1
ATOM 3102 O O . HIS A 1 380 ? 29.149 2.967 -13.524 1.00 73.50 380 HIS A O 1
ATOM 3108 N N . PHE A 1 381 ? 28.634 2.743 -15.657 1.00 73.12 381 PHE A N 1
ATOM 3109 C CA . PHE A 1 381 ? 29.126 1.364 -15.735 1.00 73.12 381 PHE A CA 1
ATOM 3110 C C . PHE A 1 381 ? 30.620 1.255 -16.038 1.00 73.12 381 PHE A C 1
ATOM 3112 O O . PHE A 1 381 ? 31.154 0.155 -15.950 1.00 73.12 381 PHE A O 1
ATOM 3119 N N . ASP A 1 382 ? 31.305 2.367 -16.321 1.00 80.75 382 ASP A N 1
ATOM 3120 C CA . ASP A 1 382 ? 32.696 2.382 -16.790 1.00 80.75 382 ASP A CA 1
ATOM 3121 C C . ASP A 1 382 ? 32.905 1.435 -17.989 1.00 80.75 382 ASP A C 1
ATOM 3123 O O . ASP A 1 382 ? 33.776 0.563 -17.982 1.00 80.75 382 ASP A O 1
ATOM 3127 N N . ILE A 1 383 ? 32.005 1.561 -18.973 1.00 82.50 383 ILE A N 1
ATOM 3128 C CA . ILE A 1 383 ? 32.027 0.824 -20.252 1.00 82.50 383 ILE A CA 1
ATOM 3129 C C . ILE A 1 383 ? 32.012 1.757 -21.466 1.00 82.50 383 ILE A C 1
ATOM 3131 O O . ILE A 1 383 ? 32.054 1.301 -22.605 1.00 82.50 383 ILE A O 1
ATOM 3135 N N . ARG A 1 384 ? 31.908 3.078 -21.262 1.00 84.44 384 ARG A N 1
ATOM 3136 C CA . ARG A 1 384 ? 31.797 4.056 -22.358 1.00 84.44 384 ARG A CA 1
ATOM 3137 C C . ARG A 1 384 ? 32.955 3.951 -23.348 1.00 84.44 384 ARG A C 1
ATOM 3139 O O . ARG A 1 384 ? 32.730 4.070 -24.549 1.00 84.44 384 ARG A O 1
ATOM 3146 N N . LYS A 1 385 ? 34.181 3.748 -22.855 1.00 86.38 385 LYS A N 1
ATOM 3147 C CA . LYS A 1 385 ? 35.373 3.633 -23.707 1.00 86.38 385 LYS A CA 1
ATOM 3148 C C . LYS A 1 385 ? 35.310 2.370 -24.559 1.00 86.38 385 LYS A C 1
ATOM 3150 O O . LYS A 1 385 ? 35.584 2.426 -25.750 1.00 86.38 385 LYS A O 1
ATOM 3155 N N . GLU A 1 386 ? 34.897 1.264 -23.959 1.00 87.25 386 GLU A N 1
ATOM 3156 C CA . GLU A 1 386 ? 34.744 -0.032 -24.602 1.00 87.25 386 GLU A CA 1
ATOM 3157 C C . GLU A 1 386 ? 33.628 0.005 -25.654 1.00 87.25 386 GLU A C 1
ATOM 3159 O O . GLU A 1 386 ? 33.833 -0.447 -26.778 1.00 87.25 386 GLU A O 1
ATOM 3164 N N . ILE A 1 387 ? 32.485 0.629 -25.350 1.00 86.62 387 ILE A N 1
ATOM 3165 C CA . ILE A 1 387 ? 31.407 0.832 -26.327 1.00 86.62 387 ILE A CA 1
ATOM 3166 C C . ILE A 1 387 ? 31.877 1.714 -27.493 1.00 86.62 387 ILE A C 1
ATOM 3168 O O . ILE A 1 387 ? 31.675 1.352 -28.647 1.00 86.62 387 ILE A O 1
ATOM 3172 N N . LEU A 1 388 ? 32.565 2.828 -27.226 1.00 86.94 388 LEU A N 1
ATOM 3173 C CA . LEU A 1 388 ? 33.131 3.681 -28.280 1.00 86.94 388 LEU A CA 1
ATOM 3174 C C . LEU A 1 388 ? 34.185 2.971 -29.141 1.00 86.94 388 LEU A C 1
ATOM 3176 O O . LEU A 1 388 ? 34.372 3.330 -30.300 1.00 86.94 388 LEU A O 1
ATOM 3180 N N . PHE A 1 389 ? 34.892 1.989 -28.580 1.00 90.12 389 PHE A N 1
ATOM 3181 C CA . PHE A 1 389 ? 35.907 1.225 -29.299 1.00 90.12 389 PHE A CA 1
ATOM 3182 C C . PHE A 1 389 ? 35.307 0.118 -30.175 1.00 90.12 389 PHE A C 1
ATOM 3184 O O . PHE A 1 389 ? 35.798 -0.125 -31.280 1.00 90.12 389 PHE A O 1
ATOM 3191 N N . HIS A 1 390 ? 34.268 -0.565 -29.685 1.00 92.25 390 HIS A N 1
ATOM 3192 C CA . HIS A 1 390 ? 33.678 -1.729 -30.349 1.00 92.25 390 HIS A CA 1
ATOM 3193 C C . HIS A 1 390 ? 32.482 -1.410 -31.245 1.00 92.25 390 HIS A C 1
ATOM 3195 O O . HIS A 1 390 ? 32.118 -2.256 -32.060 1.00 92.25 390 HIS A O 1
ATOM 3201 N N . TYR A 1 391 ? 31.865 -0.232 -31.118 1.00 93.94 391 TYR A N 1
ATOM 3202 C CA . TYR A 1 391 ? 30.620 0.101 -31.808 1.00 93.94 391 TYR A CA 1
ATOM 3203 C C . TYR A 1 391 ? 30.731 1.393 -32.606 1.00 93.94 391 TYR A C 1
ATOM 3205 O O . TYR A 1 391 ? 31.461 2.313 -32.247 1.00 93.94 391 TYR A O 1
ATOM 3213 N N . GLN A 1 392 ? 29.932 1.477 -33.667 1.00 93.56 392 GLN A N 1
ATOM 3214 C CA . GLN A 1 392 ? 29.749 2.694 -34.451 1.00 93.56 392 GLN A CA 1
ATOM 3215 C C . GLN A 1 392 ? 28.269 3.095 -34.505 1.00 93.56 392 GLN A C 1
ATOM 3217 O O . GLN A 1 392 ? 27.401 2.214 -34.507 1.00 93.56 392 GLN A O 1
ATOM 3222 N N . PRO A 1 393 ? 27.958 4.399 -34.588 1.00 91.75 393 PRO A N 1
ATOM 3223 C CA . PRO A 1 393 ? 26.596 4.865 -34.813 1.00 91.75 393 PRO A CA 1
ATOM 3224 C C . PRO A 1 393 ? 26.094 4.463 -36.202 1.00 91.75 393 PRO A C 1
ATOM 3226 O O . PRO A 1 393 ? 26.820 4.555 -37.189 1.00 91.75 393 PRO A O 1
ATOM 3229 N N . VAL A 1 394 ? 24.841 4.008 -36.269 1.00 93.94 394 VAL A N 1
ATOM 3230 C CA . VAL A 1 394 ? 24.181 3.583 -37.515 1.00 93.94 394 VAL A CA 1
ATOM 3231 C C . VAL A 1 394 ? 22.948 4.426 -37.820 1.00 93.94 394 VAL A C 1
ATOM 3233 O O . VAL A 1 394 ? 22.707 4.748 -38.981 1.00 93.94 394 VAL A O 1
ATOM 3236 N N . ALA A 1 395 ? 22.161 4.779 -36.804 1.00 91.00 395 ALA A N 1
ATOM 3237 C CA . ALA A 1 395 ? 20.967 5.596 -36.980 1.00 91.00 395 ALA A CA 1
ATOM 3238 C C . ALA A 1 395 ? 20.666 6.425 -35.729 1.00 91.00 395 ALA A C 1
ATOM 3240 O O . ALA A 1 395 ? 20.970 6.009 -34.612 1.00 91.00 395 ALA A O 1
ATOM 3241 N N . GLU A 1 396 ? 20.016 7.567 -35.935 1.00 88.00 396 GLU A N 1
ATOM 3242 C CA . GLU A 1 396 ? 19.546 8.463 -34.883 1.00 88.00 396 GLU A CA 1
ATOM 3243 C C . GLU A 1 396 ? 18.066 8.783 -35.110 1.00 88.00 396 GLU A C 1
ATOM 3245 O O . GLU A 1 396 ? 17.644 9.123 -36.219 1.00 88.00 396 GLU A O 1
ATOM 3250 N N . TYR A 1 397 ? 17.268 8.669 -34.050 1.00 85.56 397 TYR A N 1
ATOM 3251 C CA . TYR A 1 397 ? 15.842 8.966 -34.070 1.00 85.56 397 TYR A CA 1
ATOM 3252 C C . TYR A 1 397 ? 15.461 9.777 -32.832 1.00 85.56 397 TYR A C 1
ATOM 3254 O O . TYR A 1 397 ? 15.202 9.231 -31.761 1.00 85.56 397 TYR A O 1
ATOM 3262 N N . GLY A 1 398 ? 15.386 11.101 -32.978 1.00 77.25 398 GLY A N 1
ATOM 3263 C CA . GLY A 1 398 ? 15.073 11.983 -31.854 1.00 77.25 398 GLY A CA 1
ATOM 3264 C C . GLY A 1 398 ? 16.246 12.058 -30.881 1.00 77.25 398 GLY A C 1
ATOM 3265 O O . GLY A 1 398 ? 17.304 12.531 -31.259 1.00 77.25 398 GLY A O 1
ATOM 3266 N N . SER A 1 399 ? 16.056 11.631 -29.631 1.00 75.94 399 SER A N 1
ATOM 3267 C CA . SER A 1 399 ? 17.137 11.548 -28.634 1.00 75.94 399 SER A CA 1
ATOM 3268 C C . SER A 1 399 ? 17.780 10.160 -28.549 1.00 75.94 399 SER A C 1
ATOM 3270 O O . SER A 1 399 ? 18.586 9.923 -27.657 1.00 75.94 399 SER A O 1
ATOM 3272 N N . CYS A 1 400 ? 17.406 9.237 -29.437 1.00 84.56 400 CYS A N 1
ATOM 3273 C CA . CYS A 1 400 ? 17.842 7.847 -29.397 1.00 84.56 400 CYS A CA 1
ATOM 3274 C C . CYS A 1 400 ? 18.882 7.567 -30.482 1.00 84.56 400 CYS A C 1
ATOM 3276 O O . CYS A 1 400 ? 18.696 7.935 -31.644 1.00 84.56 400 CYS A O 1
ATOM 3278 N N . LEU A 1 401 ? 19.926 6.837 -30.108 1.00 88.12 401 LEU A N 1
ATOM 3279 C CA . LEU A 1 401 ? 21.016 6.396 -30.958 1.00 88.12 401 LEU A CA 1
ATOM 3280 C C . LEU A 1 401 ? 21.006 4.867 -31.070 1.00 88.12 401 LEU A C 1
ATOM 3282 O O . LEU A 1 401 ? 20.913 4.150 -30.073 1.00 88.12 401 LEU A O 1
ATOM 3286 N N . ILE A 1 402 ? 21.133 4.369 -32.298 1.00 91.88 402 ILE A N 1
ATOM 3287 C CA . ILE A 1 402 ? 21.340 2.952 -32.592 1.00 91.88 402 ILE A CA 1
ATOM 3288 C C . ILE A 1 402 ? 22.794 2.772 -33.006 1.00 91.88 402 ILE A C 1
ATOM 3290 O O . ILE A 1 402 ? 23.244 3.361 -33.994 1.00 91.88 402 ILE A O 1
ATOM 3294 N N . ILE A 1 403 ? 23.516 1.936 -32.268 1.00 93.31 403 ILE A N 1
ATOM 3295 C CA . ILE A 1 403 ? 24.917 1.614 -32.533 1.00 93.31 403 ILE A CA 1
ATOM 3296 C C . ILE A 1 403 ? 25.075 0.122 -32.836 1.00 93.31 403 ILE A C 1
ATOM 3298 O O . ILE A 1 403 ? 24.350 -0.719 -32.302 1.00 93.31 403 ILE A O 1
ATOM 3302 N N . LYS A 1 404 ? 26.028 -0.206 -33.709 1.00 95.69 404 LYS A N 1
ATOM 3303 C CA . LYS A 1 404 ? 26.324 -1.574 -34.148 1.00 95.69 404 LYS A CA 1
ATOM 3304 C C . LYS A 1 404 ? 27.757 -1.941 -33.816 1.00 95.69 404 LYS A C 1
ATOM 3306 O O . LYS A 1 404 ? 28.660 -1.137 -34.050 1.00 95.69 404 LYS A O 1
ATOM 3311 N N . LYS A 1 405 ? 27.956 -3.166 -33.343 1.00 94.00 405 LYS A N 1
ATOM 3312 C CA . LYS A 1 405 ? 29.273 -3.749 -33.122 1.00 94.00 405 LYS A CA 1
ATOM 3313 C C . LYS A 1 405 ? 30.037 -3.892 -34.443 1.00 94.00 405 LYS 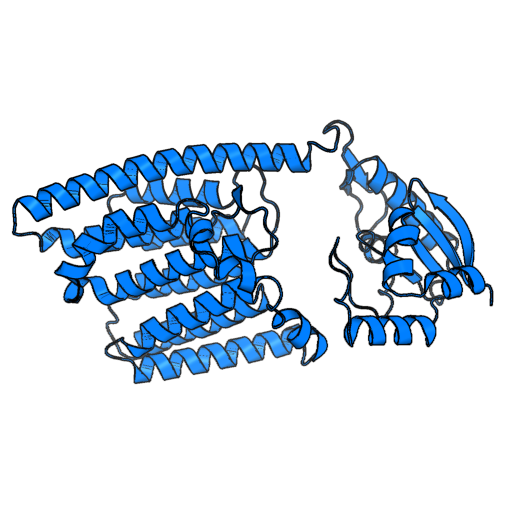A C 1
ATOM 3315 O O . LYS A 1 405 ? 29.508 -4.393 -35.437 1.00 94.00 405 LYS A O 1
ATOM 3320 N N . VAL A 1 406 ? 31.284 -3.437 -34.450 1.00 91.88 406 VAL A N 1
ATOM 3321 C CA . VAL A 1 406 ? 32.201 -3.470 -35.603 1.00 91.88 406 VAL A CA 1
ATOM 3322 C C . VAL A 1 406 ? 33.485 -4.244 -35.334 1.00 91.88 406 VAL A C 1
ATOM 3324 O O . VAL A 1 406 ? 34.215 -4.536 -36.280 1.00 91.88 406 VAL A O 1
ATOM 3327 N N . ARG A 1 407 ? 33.775 -4.554 -34.066 1.00 71.19 407 ARG A N 1
ATOM 3328 C CA . ARG A 1 407 ? 34.979 -5.266 -33.628 1.00 71.19 407 ARG A CA 1
ATOM 3329 C C . ARG A 1 407 ? 34.653 -6.332 -32.602 1.00 71.19 407 ARG A C 1
ATOM 3331 O O . ARG A 1 407 ? 33.926 -6.008 -31.631 1.00 71.19 407 ARG A O 1
#

Mean predicted aligned error: 10.02 Å

Solvent-accessible surface area (backbone atoms only — not comparable to full-atom values): 21543 Å² total; per-residue (Å²): 106,72,67,53,55,53,47,30,51,37,54,32,59,54,28,56,93,68,47,62,65,70,58,31,50,51,36,27,51,24,28,41,23,29,56,18,70,78,37,78,71,94,48,56,65,58,59,16,47,41,32,41,48,51,31,49,25,50,45,56,62,55,52,79,61,90,45,70,65,56,38,18,52,45,24,17,48,35,21,22,24,18,42,52,5,24,76,55,32,34,79,56,9,49,44,40,43,50,37,52,51,56,52,30,69,74,37,94,62,24,68,46,19,48,52,16,23,51,53,12,33,52,50,28,50,51,52,47,40,73,73,69,48,91,50,66,65,60,52,54,63,54,66,67,54,75,84,38,55,61,55,68,72,41,73,80,56,53,61,47,86,52,49,53,52,66,48,66,57,44,46,73,61,46,64,78,43,34,94,81,34,45,74,53,49,50,51,35,50,39,44,34,51,39,37,38,50,39,28,57,55,43,94,53,62,50,96,65,42,42,62,45,55,18,63,39,50,49,41,50,50,51,42,54,52,72,46,56,89,73,58,80,52,70,67,53,49,52,51,49,54,49,38,54,51,51,50,51,55,47,46,54,50,49,32,53,50,27,44,52,47,16,50,49,47,42,41,53,82,36,68,88,42,68,84,88,38,72,22,64,28,73,46,59,78,50,46,74,41,80,32,53,38,73,57,28,54,29,49,40,53,51,28,50,46,42,71,74,72,51,59,88,88,55,45,49,36,64,49,53,78,53,54,62,46,32,60,36,49,75,43,78,73,53,82,81,54,82,86,51,60,75,97,56,69,65,59,90,54,71,60,33,51,50,41,36,52,42,46,70,77,54,67,55,46,28,40,38,34,39,60,65,43,58,68,52,47,30,50,71,49,74,40,44,70,58,48,63,71,27,34,45,84,75,49,75,44,90,63,32,40,33,32,34,55,78,106

Foldseek 3Di:
DVLLVLLLVLLLLLCPPLFDNVVSVLLSLLLCLLCLVLDNDDDLLSVLVSLLSNLVSLVSVCPPPPDLVSLLQSLLSLLQSLLSSCLSAVQLSVLSLVLSLVLLCPDPSNVSSVNSNVNSNVVNVVVCCVPPNPDVVSVVVSPPQPPQVVLVVDPVLLPFPVLCVLVVLQVVLLVVVCVQCVSLNSNLVSLSCSLSRCLRRPPDPNLSSRNSLSVNLSSSSSSLSSCVVVDDDPVSNVSSVVSVVVSSVVSVVSSVSSNVVSVVVVCVVPVVHDPVQWDQQCFPPSGRPTDGNQVSVLLNVVLVCCLPPPDLPFFEAEDEPSCVSCRSNVHDHRPQADDDYPPDDPPPDDNLVSNLCVCLVDPGQKYKDFQVCLVPPCVVSVCNVVCVVQWDWDDDRRRMTMIGGDD

Sequence (407 aa):
MVVSSIVIAGIFVMLWKRVPLIFTALVSVLTLVSFYWPSSHPWYDHSAHLWGILALTLLIIARPFKQPRDCLYAAMFCGLMAVLSFFTKSNIGTIYVLMFFVFWIVHPNRWQALGGYCLGGLLGLGIMHGIVGFDKNFFEHSVWLTSRIQATLNPADWGVNFYWIPLALVLPLALRHLKICRDLLILFIGMTINGIFAALTGNMIRDVNFLLWGPQLALAFLILYAIKNELTVRWEKIFYYFNITSLIVLSVFFIRLGFQAGLNLRMWTHRFEDVKTNYVIQTPPLQGWNSQRRQGTAHDRIANFINTRIPKSDTLFVMNDMHALYAMTQRDSYRGVPLFISDAFPPAGRHRGYTRERLL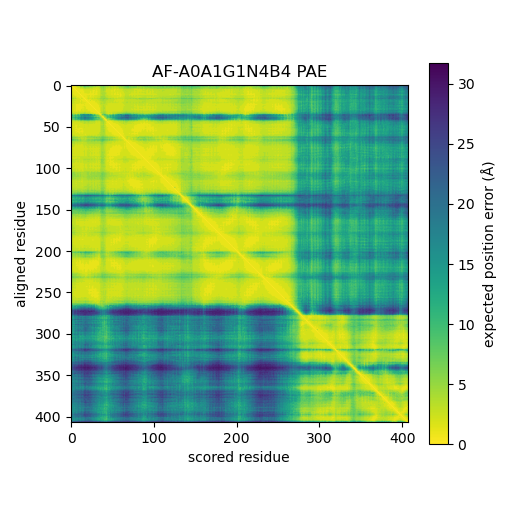SHLPDWIVLDFDSFNHELLHFDIRKEILFHYQPVAEYGSCLIIKKVR